Protein AF-A0AAV5G536-F1 (afdb_monomer)

Structure (mmCIF, N/CA/C/O backbone):
data_AF-A0AAV5G536-F1
#
_entry.id   AF-A0AAV5G536-F1
#
loop_
_atom_site.group_PDB
_atom_site.id
_atom_site.type_symbol
_atom_site.label_atom_id
_atom_site.label_alt_id
_atom_site.label_comp_id
_atom_site.label_asym_id
_atom_site.label_entity_id
_atom_site.label_seq_id
_atom_site.pdbx_PDB_ins_code
_atom_site.Cartn_x
_atom_site.Cartn_y
_atom_site.Cartn_z
_atom_site.occupancy
_atom_site.B_iso_or_equiv
_atom_site.auth_seq_id
_atom_site.auth_comp_id
_atom_site.auth_asym_id
_atom_site.auth_atom_id
_atom_site.pdbx_PDB_model_num
ATOM 1 N N . MET A 1 1 ? 54.311 -23.721 -85.817 1.00 39.84 1 MET A N 1
ATOM 2 C CA . MET A 1 1 ? 53.880 -24.951 -85.116 1.00 39.84 1 MET A CA 1
ATOM 3 C C . MET A 1 1 ? 52.569 -25.405 -85.756 1.00 39.84 1 MET A C 1
ATOM 5 O O . MET A 1 1 ? 51.660 -24.593 -85.850 1.00 39.84 1 MET A O 1
ATOM 9 N N . ARG A 1 2 ? 52.525 -26.612 -86.336 1.00 33.78 2 ARG A N 1
ATOM 10 C CA . ARG A 1 2 ? 51.347 -27.198 -87.015 1.00 33.78 2 ARG A CA 1
ATOM 11 C C . ARG A 1 2 ? 50.315 -27.714 -86.000 1.00 33.78 2 ARG A C 1
ATOM 13 O O . ARG A 1 2 ? 50.752 -28.219 -84.974 1.00 33.78 2 ARG A O 1
ATOM 20 N N . LEU A 1 3 ? 49.024 -27.663 -86.371 1.00 31.73 3 LEU A N 1
ATOM 21 C CA . LEU A 1 3 ? 47.907 -28.636 -86.181 1.00 31.73 3 LEU A CA 1
ATOM 22 C C . LEU A 1 3 ? 46.573 -27.851 -86.373 1.00 31.73 3 LEU A C 1
ATOM 24 O O . LEU A 1 3 ? 46.346 -26.896 -85.644 1.00 31.73 3 LEU A O 1
ATOM 28 N N . ILE A 1 4 ? 45.815 -27.963 -87.486 1.00 35.12 4 ILE A N 1
ATOM 29 C CA . ILE A 1 4 ? 44.817 -29.012 -87.868 1.00 35.12 4 ILE A CA 1
ATOM 30 C C . ILE A 1 4 ? 43.727 -29.115 -86.765 1.00 35.12 4 ILE A C 1
ATOM 32 O O . ILE A 1 4 ? 44.101 -29.317 -85.621 1.00 35.12 4 ILE A O 1
ATOM 36 N N . THR A 1 5 ? 42.398 -28.937 -86.907 1.00 32.91 5 THR A N 1
ATOM 37 C CA . THR A 1 5 ? 41.333 -29.242 -87.909 1.00 32.91 5 THR A CA 1
ATOM 38 C C . THR A 1 5 ? 40.032 -28.564 -87.391 1.00 32.91 5 THR A C 1
ATOM 40 O O . THR A 1 5 ? 39.855 -28.496 -86.183 1.00 32.91 5 THR A O 1
ATOM 43 N N . ALA A 1 6 ? 39.181 -27.895 -88.180 1.00 34.41 6 ALA A N 1
ATOM 44 C CA . ALA A 1 6 ? 38.099 -28.370 -89.069 1.00 34.41 6 ALA A CA 1
ATOM 45 C C . ALA A 1 6 ? 36.672 -28.454 -88.462 1.00 34.41 6 ALA A C 1
ATOM 47 O O . ALA A 1 6 ? 36.460 -28.947 -87.362 1.00 34.41 6 ALA A O 1
ATOM 48 N N . ALA A 1 7 ? 35.719 -28.070 -89.326 1.00 34.72 7 ALA A N 1
ATOM 49 C CA . ALA A 1 7 ? 34.301 -28.445 -89.411 1.00 34.72 7 ALA A CA 1
ATOM 50 C C . ALA A 1 7 ? 33.274 -27.772 -88.477 1.00 34.72 7 ALA A C 1
ATOM 52 O O . ALA A 1 7 ? 33.124 -28.088 -87.303 1.00 34.72 7 ALA A O 1
ATOM 53 N N . GLY A 1 8 ? 32.457 -26.901 -89.082 1.00 38.00 8 GLY A N 1
ATOM 54 C CA . GLY A 1 8 ? 31.220 -26.397 -88.494 1.00 38.00 8 GLY A CA 1
ATOM 55 C C . GLY A 1 8 ? 30.052 -27.380 -88.595 1.00 38.00 8 GLY A C 1
ATOM 56 O O . GLY A 1 8 ? 30.056 -28.293 -89.419 1.00 38.00 8 GLY A O 1
ATOM 57 N N . ARG A 1 9 ? 28.996 -27.130 -87.812 1.00 37.03 9 ARG A N 1
ATOM 58 C CA . ARG A 1 9 ? 27.639 -27.616 -88.101 1.00 37.03 9 ARG A CA 1
ATOM 59 C C . ARG A 1 9 ? 26.565 -26.732 -87.450 1.00 37.03 9 ARG A C 1
ATOM 61 O O . ARG A 1 9 ? 26.592 -26.432 -86.266 1.00 37.03 9 ARG A O 1
ATOM 68 N N . LYS A 1 10 ? 25.656 -26.316 -88.334 1.00 39.03 10 LYS A N 1
ATOM 69 C CA . LYS A 1 10 ? 24.322 -25.701 -88.232 1.00 39.03 10 LYS A CA 1
ATOM 70 C C . LYS A 1 10 ? 23.620 -25.675 -86.857 1.00 39.03 10 LYS A C 1
ATOM 72 O O . LYS A 1 10 ? 23.466 -26.695 -86.197 1.00 39.03 10 LYS A O 1
ATOM 77 N N . ARG A 1 11 ? 23.034 -24.505 -86.557 1.00 43.19 11 ARG A N 1
ATOM 78 C CA . ARG A 1 11 ? 21.935 -24.284 -85.593 1.00 43.19 11 ARG A CA 1
ATOM 79 C C . ARG A 1 11 ? 20.739 -25.217 -85.849 1.00 43.19 11 ARG A C 1
ATOM 81 O O . ARG A 1 11 ? 20.341 -25.347 -87.008 1.00 43.19 11 ARG A O 1
ATOM 88 N N . PRO A 1 12 ? 20.019 -25.624 -84.791 1.00 38.28 12 PRO A N 1
ATOM 89 C CA . PRO A 1 12 ? 18.572 -25.751 -84.829 1.00 38.28 12 PRO A CA 1
ATOM 90 C C . PRO A 1 12 ? 17.893 -24.640 -84.012 1.00 38.28 12 PRO A C 1
ATOM 92 O O . PRO A 1 12 ? 18.338 -24.233 -82.940 1.00 38.28 12 PRO A O 1
ATOM 95 N N . ARG A 1 13 ? 16.802 -24.120 -84.574 1.00 38.31 13 ARG A N 1
ATOM 96 C CA . ARG A 1 13 ? 15.880 -23.155 -83.970 1.00 38.31 13 ARG A CA 1
ATOM 97 C C . ARG A 1 13 ? 14.970 -23.860 -82.952 1.00 38.31 13 ARG A C 1
ATOM 99 O O . ARG A 1 13 ? 14.309 -24.822 -83.311 1.00 38.31 13 ARG A O 1
ATOM 106 N N . ARG A 1 14 ? 14.890 -23.260 -81.759 1.00 44.78 14 ARG A N 1
ATOM 107 C CA . ARG A 1 14 ? 13.712 -23.056 -80.887 1.00 44.78 14 ARG A CA 1
ATOM 108 C C . ARG A 1 14 ? 12.818 -24.278 -80.592 1.00 44.78 14 ARG A C 1
ATOM 110 O O . ARG A 1 14 ? 11.936 -24.607 -81.375 1.00 44.78 14 ARG A O 1
ATOM 117 N N . ALA A 1 15 ? 12.920 -24.792 -79.368 1.00 37.72 15 ALA A N 1
ATOM 118 C CA . ALA A 1 15 ? 11.791 -25.399 -78.670 1.00 37.72 15 ALA A CA 1
ATOM 119 C C . ALA A 1 15 ? 11.451 -24.534 -77.447 1.00 37.72 15 ALA A C 1
ATOM 121 O O . ALA A 1 15 ? 12.332 -24.046 -76.748 1.00 37.72 15 ALA A O 1
ATOM 122 N N . ARG A 1 16 ? 10.155 -24.272 -77.294 1.00 45.12 16 ARG A N 1
ATOM 123 C CA . ARG A 1 16 ? 9.487 -23.511 -76.233 1.00 45.12 16 ARG A CA 1
ATOM 124 C C . ARG A 1 16 ? 9.857 -24.106 -74.869 1.00 45.12 16 ARG A C 1
ATOM 126 O O . ARG A 1 16 ? 9.469 -25.237 -74.598 1.00 45.12 16 ARG A O 1
ATOM 133 N N . GLU A 1 17 ? 10.547 -23.354 -74.017 1.00 40.38 17 GLU A N 1
ATOM 134 C CA . GLU A 1 17 ? 10.556 -23.660 -72.585 1.00 40.38 17 GLU A CA 1
ATOM 135 C C . GLU A 1 17 ? 9.236 -23.173 -71.994 1.00 40.38 17 GLU A C 1
ATOM 137 O O . GLU A 1 17 ? 8.948 -21.984 -71.866 1.00 40.38 17 GLU A O 1
ATOM 142 N N . THR A 1 18 ? 8.384 -24.163 -71.776 1.00 42.06 18 THR A N 1
ATOM 143 C CA . THR A 1 18 ? 7.136 -24.134 -71.034 1.00 42.06 18 THR A CA 1
ATOM 144 C C . THR A 1 18 ? 7.380 -23.558 -69.641 1.00 42.06 18 THR A C 1
ATOM 146 O O . THR A 1 18 ? 8.345 -23.939 -68.984 1.00 42.06 18 THR A O 1
ATOM 149 N N . ASN A 1 19 ? 6.494 -22.658 -69.206 1.00 47.34 19 ASN A N 1
ATOM 150 C CA . ASN A 1 19 ? 6.435 -22.084 -67.862 1.00 47.34 19 ASN A CA 1
ATOM 151 C C . ASN A 1 19 ? 6.788 -23.118 -66.780 1.00 47.34 19 ASN A C 1
ATOM 153 O O . ASN A 1 19 ? 5.978 -23.994 -66.472 1.00 47.34 19 ASN A O 1
ATOM 157 N N . ALA A 1 20 ? 7.975 -22.998 -66.186 1.00 50.72 20 ALA A N 1
ATOM 158 C CA . ALA A 1 20 ? 8.246 -23.627 -64.905 1.00 50.72 20 ALA A CA 1
ATOM 159 C C . ALA A 1 20 ? 7.387 -22.912 -63.843 1.00 50.72 20 ALA A C 1
ATOM 161 O O . ALA A 1 20 ? 7.316 -21.677 -63.869 1.00 50.72 20 ALA A O 1
ATOM 162 N N . PRO A 1 21 ? 6.725 -23.627 -62.917 1.00 52.03 21 PRO A N 1
ATOM 163 C CA . PRO A 1 21 ? 6.094 -22.979 -61.781 1.00 52.03 21 PRO A CA 1
ATOM 164 C C . PRO A 1 21 ? 7.192 -22.266 -60.993 1.00 52.03 21 PRO A C 1
ATOM 166 O O . PRO A 1 21 ? 8.189 -22.886 -60.620 1.00 52.03 21 PRO A O 1
ATOM 169 N N . VAL A 1 22 ? 7.017 -20.966 -60.750 1.00 57.00 22 VAL A N 1
ATOM 170 C CA . VAL A 1 22 ? 7.786 -20.257 -59.724 1.00 57.00 22 VAL A CA 1
ATOM 171 C C . VAL A 1 22 ? 7.640 -21.086 -58.448 1.00 57.00 22 VAL A C 1
ATOM 173 O O . VAL A 1 22 ? 6.498 -21.354 -58.064 1.00 57.00 22 VAL A O 1
ATOM 176 N N . PRO A 1 23 ? 8.724 -21.545 -57.798 1.00 53.66 23 PRO A N 1
ATOM 177 C CA . PRO A 1 23 ? 8.571 -22.158 -56.496 1.00 53.66 23 PRO A CA 1
ATOM 178 C C . PRO A 1 23 ? 8.002 -21.064 -55.596 1.00 53.66 23 PRO A C 1
ATOM 180 O O . PRO A 1 23 ? 8.677 -20.075 -55.315 1.00 53.66 23 PRO A O 1
ATOM 183 N N . THR A 1 24 ? 6.735 -21.197 -55.201 1.00 59.59 24 THR A N 1
ATOM 184 C CA . THR A 1 24 ? 6.191 -20.478 -54.053 1.00 59.59 24 THR A CA 1
ATOM 185 C C . THR A 1 24 ? 7.099 -20.840 -52.894 1.00 59.59 24 THR A C 1
ATOM 187 O O . THR A 1 24 ? 7.011 -21.945 -52.356 1.00 59.59 24 THR A O 1
ATOM 190 N N . GLY A 1 25 ? 8.055 -19.954 -52.604 1.00 60.47 25 GLY A N 1
ATOM 191 C CA . GLY A 1 25 ? 8.938 -20.091 -51.461 1.00 60.47 25 GLY A CA 1
ATOM 192 C C . GLY A 1 25 ? 8.075 -20.352 -50.237 1.00 60.47 25 GLY A C 1
ATOM 193 O O . GLY A 1 25 ? 7.002 -19.763 -50.100 1.00 60.47 25 GLY A O 1
ATOM 194 N N . SER A 1 26 ? 8.501 -21.288 -49.394 1.00 59.00 26 SER A N 1
ATOM 195 C CA . SER A 1 26 ? 7.833 -21.563 -48.128 1.00 59.00 26 SER A CA 1
ATOM 196 C C . SER A 1 26 ? 7.678 -20.247 -47.368 1.00 59.00 26 SER A C 1
ATOM 198 O O . SER A 1 26 ? 8.682 -19.699 -46.913 1.00 59.00 26 SER A O 1
ATOM 200 N N . THR A 1 27 ? 6.452 -19.734 -47.255 1.00 63.53 27 THR A N 1
ATOM 201 C CA . THR A 1 27 ? 6.169 -18.547 -46.448 1.00 63.53 27 THR A CA 1
ATOM 202 C C . THR A 1 27 ? 6.512 -18.878 -45.007 1.00 63.53 27 THR A C 1
ATOM 204 O O . THR A 1 27 ? 5.902 -19.761 -44.399 1.00 63.53 27 THR A O 1
ATOM 207 N N . SER A 1 28 ? 7.532 -18.214 -44.488 1.00 69.25 28 SER A N 1
ATOM 208 C CA . SER A 1 28 ? 7.994 -18.361 -43.122 1.00 69.25 28 SER A CA 1
ATOM 209 C C . SER A 1 28 ? 7.403 -17.254 -42.260 1.00 69.25 28 SER A C 1
ATOM 211 O O . SER A 1 28 ? 7.030 -16.188 -42.738 1.00 69.25 28 SER A O 1
ATOM 213 N N . ILE A 1 29 ? 7.368 -17.462 -40.948 1.00 66.12 29 ILE A N 1
ATOM 214 C CA . ILE A 1 29 ? 6.965 -16.429 -39.982 1.00 66.12 29 ILE A CA 1
ATOM 215 C C . ILE A 1 29 ? 7.869 -15.180 -40.026 1.00 66.12 29 ILE A C 1
ATOM 217 O O . ILE A 1 29 ? 7.526 -14.145 -39.462 1.00 66.12 29 ILE A O 1
ATOM 221 N N . TYR A 1 30 ? 9.021 -15.271 -40.701 1.00 67.81 30 TYR A N 1
ATOM 222 C CA . TYR A 1 30 ? 9.909 -14.147 -40.999 1.00 67.81 30 TYR A CA 1
ATOM 223 C C . TYR A 1 30 ? 9.414 -13.251 -42.148 1.00 67.81 30 TYR A C 1
ATOM 225 O O . TYR A 1 30 ? 9.893 -12.127 -42.259 1.00 67.81 30 TYR A O 1
ATOM 233 N N . ASP A 1 31 ? 8.456 -13.714 -42.957 1.00 72.31 31 ASP A N 1
ATOM 234 C CA . ASP A 1 31 ? 7.841 -12.949 -44.054 1.00 72.31 31 ASP A CA 1
ATOM 235 C C . ASP A 1 31 ? 6.631 -12.122 -43.579 1.00 72.31 31 ASP A C 1
ATOM 237 O O . ASP A 1 31 ? 6.000 -11.402 -44.355 1.00 72.31 31 ASP A O 1
ATOM 241 N N . LEU A 1 32 ? 6.282 -12.239 -42.294 1.00 78.19 32 LEU A N 1
ATOM 242 C CA . LEU A 1 32 ? 5.145 -11.567 -41.687 1.00 78.19 32 LEU A CA 1
ATOM 243 C C . LEU A 1 32 ? 5.508 -10.126 -41.292 1.00 78.19 32 LEU A C 1
ATOM 245 O O . LEU A 1 32 ? 6.539 -9.886 -40.664 1.00 78.19 32 LEU A O 1
ATOM 249 N N . ALA A 1 33 ? 4.634 -9.168 -41.614 1.00 84.69 33 ALA A N 1
ATOM 250 C CA . ALA A 1 33 ? 4.797 -7.777 -41.199 1.00 84.69 33 ALA A CA 1
ATOM 251 C C . ALA A 1 33 ? 4.795 -7.635 -39.664 1.00 84.69 33 ALA A C 1
ATOM 253 O O . ALA A 1 33 ? 4.084 -8.359 -38.960 1.00 84.69 33 ALA A O 1
ATOM 254 N N . ASP A 1 34 ? 5.543 -6.654 -39.151 1.00 85.44 34 ASP A N 1
ATOM 255 C CA . ASP A 1 34 ? 5.681 -6.391 -37.711 1.00 85.44 34 ASP A CA 1
ATOM 256 C C . ASP A 1 34 ? 4.335 -6.220 -36.996 1.00 85.44 34 ASP A C 1
ATOM 258 O O . ASP A 1 34 ? 4.179 -6.675 -35.867 1.00 85.44 34 ASP A O 1
ATOM 262 N N . GLU A 1 35 ? 3.357 -5.605 -37.663 1.00 86.62 35 GLU A N 1
ATOM 263 C CA . GLU A 1 35 ? 2.003 -5.369 -37.147 1.00 86.62 35 GLU A CA 1
ATOM 264 C C . GLU A 1 35 ? 1.263 -6.682 -36.857 1.00 86.62 35 GLU A C 1
ATOM 266 O O . GLU A 1 35 ? 0.589 -6.821 -35.837 1.00 86.62 35 GLU A O 1
ATOM 271 N N . LEU A 1 36 ? 1.426 -7.680 -37.728 1.00 87.19 36 LEU A N 1
ATOM 272 C CA . LEU A 1 36 ? 0.802 -8.991 -37.574 1.00 87.19 36 LEU A CA 1
ATOM 273 C C . LEU A 1 36 ? 1.549 -9.840 -36.536 1.00 87.19 36 LEU A C 1
ATOM 275 O O . LEU A 1 36 ? 0.908 -10.517 -35.733 1.00 87.19 36 LEU A O 1
ATOM 279 N N . LEU A 1 37 ? 2.886 -9.760 -36.493 1.00 88.31 37 LEU A N 1
ATOM 280 C CA . LEU A 1 37 ? 3.687 -10.372 -35.423 1.00 88.31 37 LEU A CA 1
ATOM 281 C C . LEU A 1 37 ? 3.296 -9.817 -34.051 1.00 88.31 37 LEU A C 1
ATOM 283 O O . LEU A 1 37 ? 3.140 -10.568 -33.091 1.00 88.31 37 LEU A O 1
ATOM 287 N N . GLU A 1 38 ? 3.100 -8.505 -33.966 1.00 90.19 38 GLU A N 1
ATOM 288 C CA . GLU A 1 38 ? 2.613 -7.847 -32.766 1.00 90.19 38 GLU A CA 1
ATOM 289 C C . GLU A 1 38 ? 1.248 -8.391 -32.335 1.00 90.19 38 GLU A C 1
ATOM 291 O O . GLU A 1 38 ? 1.103 -8.768 -31.172 1.00 90.19 38 GLU A O 1
ATOM 296 N N . LEU A 1 39 ? 0.271 -8.487 -33.243 1.00 88.50 39 LEU A N 1
ATOM 297 C CA . LEU A 1 39 ? -1.032 -9.063 -32.907 1.00 88.50 39 LEU A CA 1
ATOM 298 C C . LEU A 1 39 ? -0.886 -10.491 -32.374 1.00 88.50 39 LEU A C 1
ATOM 300 O O . LEU A 1 39 ? -1.479 -10.807 -31.347 1.00 88.50 39 LEU A O 1
ATOM 304 N N . VAL A 1 40 ? -0.056 -11.333 -32.994 1.00 89.25 40 VAL A N 1
ATOM 305 C CA . VAL A 1 40 ? 0.210 -12.697 -32.506 1.00 89.25 40 VAL A CA 1
ATOM 306 C C . VAL A 1 40 ? 0.787 -12.676 -31.087 1.00 89.25 40 VAL A C 1
ATOM 308 O O . VAL A 1 40 ? 0.294 -13.385 -30.210 1.00 89.25 40 VAL A O 1
ATOM 311 N N . PHE A 1 41 ? 1.790 -11.838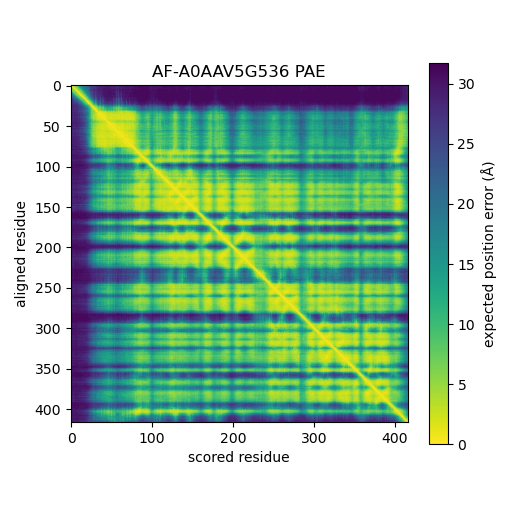 -30.821 1.00 89.31 41 PHE A N 1
ATOM 312 C CA . PHE A 1 41 ? 2.408 -11.756 -29.496 1.00 89.31 41 PHE A CA 1
ATOM 313 C C . PHE A 1 41 ? 1.493 -11.137 -28.434 1.00 89.31 41 PHE A C 1
ATOM 315 O O . PHE A 1 41 ? 1.609 -11.498 -27.265 1.00 89.31 41 PHE A O 1
ATOM 322 N N . LEU A 1 42 ? 0.552 -10.267 -28.812 1.00 88.12 42 LEU A N 1
ATOM 323 C CA . LEU A 1 42 ? -0.467 -9.747 -27.897 1.00 88.12 42 LEU A CA 1
ATOM 324 C C . LEU A 1 42 ? -1.444 -10.832 -27.434 1.00 88.12 42 LEU A C 1
ATOM 326 O O . LEU A 1 42 ? -2.021 -10.681 -26.365 1.00 88.12 42 LEU A O 1
ATOM 330 N N . HIS A 1 43 ? -1.602 -11.941 -28.159 1.00 85.62 43 HIS A N 1
ATOM 331 C CA . HIS A 1 43 ? -2.421 -13.067 -27.692 1.00 85.62 43 HIS A CA 1
ATOM 332 C C . HIS A 1 43 ? -1.691 -13.963 -26.676 1.00 85.62 43 HIS A C 1
ATOM 334 O O . HIS A 1 43 ? -2.320 -14.805 -26.036 1.00 85.62 43 HIS A O 1
ATOM 340 N N . LEU A 1 44 ? -0.376 -13.795 -26.483 1.00 83.69 44 LEU A N 1
ATOM 341 C CA . LEU A 1 44 ? 0.389 -14.558 -25.496 1.00 83.69 44 LEU A CA 1
ATOM 342 C C . LEU A 1 44 ? 0.165 -13.995 -24.087 1.00 83.69 44 LEU A C 1
ATOM 344 O O . LEU A 1 44 ? 0.998 -13.260 -23.574 1.00 83.69 44 LEU A O 1
ATOM 348 N N . SER A 1 45 ? -0.915 -14.395 -23.418 1.00 70.62 45 SER A N 1
ATOM 349 C CA . SER A 1 45 ? -1.224 -13.965 -22.041 1.00 70.62 45 SER A CA 1
ATOM 350 C C . SER A 1 45 ? -0.188 -14.377 -20.989 1.00 70.62 45 SER A C 1
ATOM 352 O O . SER A 1 45 ? -0.231 -13.911 -19.857 1.00 70.62 45 SER A O 1
ATOM 354 N N . SER A 1 46 ? 0.760 -15.253 -21.336 1.00 72.06 46 SER A N 1
ATOM 355 C CA . SER A 1 46 ? 1.847 -15.664 -20.451 1.00 72.06 46 SER A CA 1
ATOM 356 C C . SER A 1 46 ? 3.121 -14.845 -20.712 1.00 72.06 46 SER A C 1
ATOM 358 O O . SER A 1 46 ? 3.744 -15.009 -21.770 1.00 72.06 46 SER A O 1
ATOM 360 N N . PRO A 1 47 ? 3.614 -14.079 -19.719 1.00 70.94 47 PRO A N 1
ATOM 361 C CA . PRO A 1 47 ? 4.897 -13.380 -19.795 1.00 70.94 47 PRO A CA 1
ATOM 362 C C . PRO A 1 47 ? 6.058 -14.309 -20.138 1.00 70.94 47 PRO A C 1
ATOM 364 O O . PRO A 1 47 ? 6.957 -13.945 -20.888 1.00 70.94 47 PRO A O 1
ATOM 367 N N . VAL A 1 48 ? 6.035 -15.544 -19.629 1.00 71.75 48 VAL A N 1
ATOM 368 C CA . VAL A 1 48 ? 7.081 -16.543 -19.889 1.00 71.75 48 VAL A CA 1
ATOM 369 C C . VAL A 1 48 ? 7.104 -16.939 -21.365 1.00 71.75 48 VAL A C 1
ATOM 371 O O . VAL A 1 48 ? 8.180 -17.034 -21.956 1.00 71.75 48 VAL A O 1
ATOM 374 N N . CYS A 1 49 ? 5.935 -17.140 -21.979 1.00 78.44 49 CYS A N 1
ATOM 375 C CA . CYS A 1 49 ? 5.842 -17.431 -23.411 1.00 78.44 49 CYS A CA 1
ATOM 376 C C . CYS A 1 49 ? 6.350 -16.254 -24.244 1.00 78.44 49 CYS A C 1
ATOM 378 O O . CYS A 1 49 ? 7.080 -16.456 -25.212 1.00 78.44 49 CYS A O 1
ATOM 380 N N . LEU A 1 50 ? 6.045 -15.031 -23.815 1.00 79.44 50 LEU A N 1
ATOM 381 C CA . LEU A 1 50 ? 6.515 -13.821 -24.471 1.00 79.44 50 LEU A CA 1
ATOM 382 C C . LEU A 1 50 ? 8.042 -13.632 -24.342 1.00 79.44 50 LEU A C 1
ATOM 384 O O . LEU A 1 50 ? 8.692 -13.280 -25.325 1.00 79.44 50 LEU A O 1
ATOM 388 N N . VAL A 1 51 ? 8.651 -13.948 -23.185 1.00 76.94 51 VAL A N 1
ATOM 389 C CA . VAL A 1 51 ? 10.126 -13.990 -23.038 1.00 76.94 51 VAL A CA 1
ATOM 390 C C . VAL A 1 51 ? 10.726 -15.022 -23.989 1.00 76.94 51 VAL A C 1
ATOM 392 O O . VAL A 1 51 ? 11.701 -14.727 -24.679 1.00 76.94 51 VAL A O 1
ATOM 395 N N . ARG A 1 52 ? 10.153 -16.230 -24.047 1.00 81.44 52 ARG A N 1
ATOM 396 C CA . ARG A 1 52 ? 10.633 -17.294 -24.941 1.00 81.44 52 ARG A CA 1
ATOM 397 C C . ARG A 1 52 ? 10.546 -16.876 -26.409 1.00 81.44 52 ARG A C 1
ATOM 399 O O . ARG A 1 52 ? 11.497 -17.106 -27.149 1.00 81.44 52 ARG A O 1
ATOM 406 N N . ALA A 1 53 ? 9.468 -16.201 -26.811 1.00 85.69 53 ALA A N 1
ATOM 407 C CA . ALA A 1 53 ? 9.336 -15.629 -28.148 1.00 85.69 53 ALA A CA 1
ATOM 408 C C . ALA A 1 53 ? 10.415 -14.563 -28.416 1.00 85.69 53 ALA A C 1
ATOM 410 O O . ALA A 1 53 ? 11.101 -14.616 -29.435 1.00 85.69 53 ALA A O 1
ATOM 411 N N . ALA A 1 54 ? 10.653 -13.646 -27.475 1.00 85.06 54 ALA A N 1
ATOM 412 C CA . ALA A 1 54 ? 11.714 -12.645 -27.606 1.00 85.06 54 ALA A CA 1
ATOM 413 C C . ALA A 1 54 ? 13.124 -13.263 -27.673 1.00 85.06 54 ALA A C 1
ATOM 415 O O . ALA A 1 54 ? 14.019 -12.687 -28.286 1.00 85.06 54 ALA A O 1
ATOM 416 N N . ALA A 1 55 ? 13.335 -14.430 -27.060 1.00 81.44 55 ALA A N 1
ATOM 417 C CA . ALA A 1 55 ? 14.600 -15.158 -27.111 1.00 81.44 55 ALA A CA 1
ATOM 418 C C . ALA A 1 55 ? 14.793 -15.967 -28.408 1.00 81.44 55 ALA A C 1
ATOM 420 O O . ALA A 1 55 ? 15.921 -16.347 -28.714 1.00 81.44 55 ALA A O 1
ATOM 421 N N . ALA A 1 56 ? 13.728 -16.220 -29.176 1.00 87.06 56 ALA A N 1
ATOM 422 C CA . ALA A 1 56 ? 13.786 -17.073 -30.361 1.00 87.06 56 ALA A CA 1
ATOM 423 C C . ALA A 1 56 ? 14.560 -16.429 -31.522 1.00 87.06 56 ALA A C 1
ATOM 425 O O . ALA A 1 56 ? 15.345 -17.100 -32.190 1.00 87.06 56 ALA A O 1
ATOM 426 N N . CYS A 1 57 ? 14.352 -15.132 -31.785 1.00 83.19 57 CYS A N 1
ATOM 427 C CA . CYS A 1 57 ? 15.066 -14.426 -32.851 1.00 83.19 57 CYS A CA 1
ATOM 428 C C . CYS A 1 57 ? 15.081 -12.894 -32.677 1.00 83.19 57 CYS A C 1
ATOM 430 O O . CYS A 1 57 ? 14.271 -12.309 -31.954 1.00 83.19 57 CYS A O 1
ATOM 432 N N . ARG A 1 58 ? 16.005 -12.218 -33.382 1.00 84.25 58 ARG A N 1
ATOM 433 C CA . ARG A 1 58 ? 16.165 -10.749 -33.330 1.00 84.25 58 ARG A CA 1
ATOM 434 C C . ARG A 1 58 ? 14.919 -9.970 -33.795 1.00 84.25 58 ARG A C 1
ATOM 436 O O . ARG A 1 58 ? 14.576 -9.008 -33.107 1.00 84.25 58 ARG A O 1
ATOM 443 N N . PRO A 1 59 ? 14.226 -10.339 -34.896 1.00 85.81 59 PRO A N 1
ATOM 444 C CA . PRO A 1 59 ? 13.011 -9.636 -35.320 1.00 85.81 59 PRO A CA 1
ATOM 445 C C . PRO A 1 59 ? 11.901 -9.662 -34.267 1.00 85.81 59 PRO A C 1
ATOM 447 O O . PRO A 1 59 ? 11.348 -8.617 -33.938 1.00 85.81 59 PRO A O 1
ATOM 450 N N . TRP A 1 60 ? 11.634 -10.824 -33.666 1.00 88.62 60 TRP A N 1
ATOM 451 C CA . TRP A 1 60 ? 10.606 -10.953 -32.630 1.00 88.62 60 TRP A CA 1
ATOM 452 C C . TRP A 1 60 ? 10.981 -10.181 -31.376 1.00 88.62 60 TRP A C 1
ATOM 454 O O . TRP A 1 60 ? 10.159 -9.452 -30.828 1.00 88.62 60 TRP A O 1
ATOM 464 N N . ARG A 1 61 ? 12.253 -10.258 -30.966 1.00 86.00 61 ARG A N 1
ATOM 465 C CA . ARG A 1 61 ? 12.775 -9.447 -29.865 1.00 86.00 61 ARG A CA 1
ATOM 466 C C . ARG A 1 61 ? 12.541 -7.958 -30.093 1.00 86.00 61 ARG A C 1
ATOM 468 O O . ARG A 1 61 ? 12.155 -7.271 -29.155 1.00 86.00 61 ARG A O 1
ATOM 475 N N . ARG A 1 62 ? 12.770 -7.460 -31.312 1.00 87.31 62 ARG A N 1
ATOM 476 C CA . ARG A 1 62 ? 12.566 -6.047 -31.667 1.00 87.31 62 ARG A CA 1
ATOM 477 C C . ARG A 1 62 ? 11.097 -5.642 -31.539 1.00 87.31 62 ARG A C 1
ATOM 479 O O . ARG A 1 62 ? 10.830 -4.607 -30.938 1.00 87.31 62 ARG A O 1
ATOM 486 N N . VAL A 1 63 ? 10.174 -6.457 -32.051 1.00 88.19 63 VAL A N 1
ATOM 487 C CA . VAL A 1 63 ? 8.725 -6.210 -31.938 1.00 88.19 63 VAL A CA 1
ATOM 488 C C . VAL A 1 63 ? 8.290 -6.223 -30.469 1.00 88.19 63 VAL A C 1
ATOM 490 O O . VAL A 1 63 ? 7.684 -5.268 -29.995 1.00 88.19 63 VAL A O 1
ATOM 493 N N . ILE A 1 64 ? 8.685 -7.248 -29.710 1.00 86.75 64 ILE A N 1
ATOM 494 C CA . ILE A 1 64 ? 8.303 -7.417 -28.299 1.00 86.75 64 ILE A CA 1
ATOM 495 C C . ILE A 1 64 ? 8.924 -6.335 -27.402 1.00 86.75 64 ILE A C 1
ATOM 497 O O . ILE A 1 64 ? 8.309 -5.898 -26.433 1.00 86.75 64 ILE A O 1
ATOM 501 N N . ALA A 1 65 ? 10.142 -5.880 -27.703 1.00 82.44 65 ALA A N 1
ATOM 502 C CA . ALA A 1 65 ? 10.807 -4.818 -26.950 1.00 82.44 65 ALA A CA 1
ATOM 503 C C . ALA A 1 65 ? 10.312 -3.405 -27.315 1.00 82.44 65 ALA A C 1
ATOM 505 O O . ALA A 1 65 ? 10.732 -2.436 -26.676 1.00 82.44 65 ALA A O 1
ATOM 506 N N . ALA A 1 66 ? 9.444 -3.258 -28.323 1.00 83.19 66 ALA A N 1
ATOM 507 C CA . ALA A 1 66 ? 8.914 -1.962 -28.722 1.00 83.19 66 ALA A CA 1
ATOM 508 C C . ALA A 1 66 ? 8.005 -1.372 -27.630 1.00 83.19 66 ALA A C 1
ATOM 510 O O . ALA A 1 66 ? 7.122 -2.040 -27.092 1.00 83.19 66 ALA A O 1
ATOM 511 N N . HIS A 1 67 ? 8.173 -0.079 -27.334 1.00 77.69 67 HIS A N 1
ATOM 512 C CA . HIS A 1 67 ? 7.391 0.616 -26.301 1.00 77.69 67 HIS A CA 1
ATOM 513 C C . HIS A 1 67 ? 5.876 0.539 -26.558 1.00 77.69 67 HIS A C 1
ATOM 515 O O . HIS A 1 67 ? 5.103 0.344 -25.621 1.00 77.69 67 HIS A O 1
ATOM 521 N N . GLY A 1 68 ? 5.457 0.651 -27.825 1.00 82.19 68 GLY A N 1
ATOM 522 C CA . GLY A 1 68 ? 4.051 0.541 -28.224 1.00 82.19 68 GLY A CA 1
ATOM 523 C C . GLY A 1 68 ? 3.455 -0.833 -27.916 1.00 82.19 68 GLY A C 1
ATOM 524 O O . GLY A 1 68 ? 2.381 -0.902 -27.315 1.00 82.19 68 GLY A O 1
ATOM 525 N N . PHE A 1 69 ? 4.191 -1.901 -28.242 1.00 86.44 69 PHE A N 1
ATOM 526 C CA . PHE A 1 69 ? 3.808 -3.279 -27.938 1.00 86.44 69 PHE A CA 1
ATOM 527 C C . PHE A 1 69 ? 3.670 -3.499 -26.434 1.00 86.44 69 PHE A C 1
ATOM 529 O O . PHE A 1 69 ? 2.625 -3.936 -25.967 1.00 86.44 69 PHE A O 1
ATOM 536 N N . LEU A 1 70 ? 4.686 -3.126 -25.651 1.00 79.25 70 LEU A N 1
ATOM 537 C CA . LEU A 1 70 ? 4.684 -3.323 -24.198 1.00 79.25 70 LEU A CA 1
ATOM 538 C C . LEU A 1 70 ? 3.533 -2.581 -23.514 1.00 79.25 70 LEU A C 1
ATOM 540 O O . LEU A 1 70 ? 2.913 -3.120 -22.600 1.00 79.25 70 LEU A O 1
ATOM 544 N N . ARG A 1 71 ? 3.221 -1.361 -23.967 1.00 78.56 71 ARG A N 1
ATOM 545 C CA . ARG A 1 71 ? 2.079 -0.592 -23.459 1.00 78.56 71 ARG A CA 1
ATOM 546 C C . ARG A 1 71 ? 0.754 -1.296 -23.756 1.00 78.56 71 ARG A C 1
ATOM 548 O O . ARG A 1 71 ? -0.067 -1.421 -22.855 1.00 78.56 71 ARG A O 1
ATOM 555 N N . ARG A 1 72 ? 0.555 -1.773 -24.991 1.00 82.69 72 ARG A N 1
ATOM 556 C CA . ARG A 1 72 ? -0.648 -2.535 -25.374 1.00 82.69 72 ARG A CA 1
ATOM 557 C C . ARG A 1 72 ? -0.755 -3.844 -24.605 1.00 82.69 72 ARG A C 1
ATOM 559 O O . ARG A 1 72 ? -1.817 -4.140 -24.077 1.00 82.69 72 ARG A O 1
ATOM 566 N N . PHE A 1 73 ? 0.350 -4.572 -24.482 1.00 79.75 73 PHE A N 1
ATOM 567 C CA . PHE A 1 73 ? 0.412 -5.824 -23.742 1.00 79.75 73 PHE A CA 1
ATOM 568 C C . PHE A 1 73 ? -0.022 -5.636 -22.286 1.00 79.75 73 PHE A C 1
ATOM 570 O O . PHE A 1 73 ? -0.881 -6.369 -21.829 1.00 79.75 73 PHE A O 1
ATOM 577 N N . ARG A 1 74 ? 0.489 -4.615 -21.582 1.00 74.62 74 ARG A N 1
ATOM 578 C CA . ARG A 1 74 ? 0.081 -4.302 -20.195 1.00 74.62 74 ARG A CA 1
ATOM 579 C C . ARG A 1 74 ? -1.359 -3.801 -20.071 1.00 74.62 74 ARG A C 1
ATOM 581 O O . ARG A 1 74 ? -1.967 -3.938 -19.021 1.00 74.62 74 ARG A O 1
ATOM 588 N N . SER A 1 75 ? -1.880 -3.148 -21.109 1.00 77.38 75 SER A N 1
ATOM 589 C CA . SER A 1 75 ? -3.280 -2.715 -21.123 1.00 77.38 75 SER A CA 1
ATOM 590 C C . SER A 1 75 ? -4.235 -3.887 -21.335 1.00 77.38 75 SER A C 1
ATOM 592 O O . SER A 1 75 ? -5.374 -3.814 -20.888 1.00 77.38 75 SER A O 1
ATOM 594 N N . LEU A 1 76 ? -3.795 -4.917 -22.063 1.00 81.31 76 LEU A N 1
ATOM 595 C CA . LEU A 1 76 ? -4.596 -6.091 -22.398 1.00 81.31 76 LEU A CA 1
ATOM 596 C C . LEU A 1 76 ? -4.476 -7.189 -21.335 1.00 81.31 76 LEU A C 1
ATOM 598 O O . LEU A 1 76 ? -5.466 -7.827 -20.991 1.00 81.31 76 LEU A O 1
ATOM 602 N N . HIS A 1 77 ? -3.269 -7.388 -20.809 1.00 73.50 77 HIS A N 1
ATOM 603 C CA . HIS A 1 77 ? -2.953 -8.360 -19.771 1.00 73.50 77 HIS A CA 1
ATOM 604 C C . HIS A 1 77 ? -2.684 -7.602 -18.480 1.00 73.50 77 HIS A C 1
ATOM 606 O O . HIS A 1 77 ? -1.751 -6.800 -18.415 1.00 73.50 77 HIS A O 1
ATOM 612 N N . GLY A 1 78 ? -3.520 -7.840 -17.467 1.00 65.06 78 GLY A N 1
ATOM 613 C CA . GLY A 1 78 ? -3.336 -7.269 -16.136 1.00 65.06 78 GLY A CA 1
ATOM 614 C C . GLY A 1 78 ? -1.954 -7.589 -15.544 1.00 65.06 78 GLY A C 1
ATOM 615 O O . GLY A 1 78 ? -1.218 -8.433 -16.066 1.00 65.06 78 GLY A O 1
ATOM 616 N N . PRO A 1 79 ? -1.563 -6.913 -14.454 1.00 66.31 79 PRO A N 1
ATOM 617 C CA . PRO A 1 79 ? -0.273 -7.153 -13.827 1.00 66.31 79 PRO A CA 1
ATOM 618 C C . PRO A 1 79 ? -0.124 -8.622 -13.411 1.00 66.31 79 PRO A C 1
ATOM 620 O O . PRO A 1 79 ? -0.971 -9.191 -12.728 1.00 66.31 79 PRO A O 1
ATOM 623 N N . HIS A 1 80 ? 0.984 -9.241 -13.817 1.00 69.00 80 HIS A N 1
ATOM 624 C CA . HIS A 1 80 ? 1.280 -10.620 -13.449 1.00 69.00 80 HIS A CA 1
ATOM 625 C C . HIS A 1 80 ? 1.952 -10.667 -12.078 1.00 69.00 80 HIS A C 1
ATOM 627 O O . HIS A 1 80 ? 3.136 -10.338 -11.936 1.00 69.00 80 HIS A O 1
ATOM 633 N N . VAL A 1 81 ? 1.188 -11.100 -11.077 1.00 73.31 81 VAL A N 1
ATOM 634 C CA . VAL A 1 81 ? 1.670 -11.334 -9.716 1.00 73.31 81 VAL A CA 1
ATOM 635 C C . VAL A 1 81 ? 2.494 -12.624 -9.700 1.00 73.31 81 VAL A C 1
ATOM 637 O O . VAL A 1 81 ? 2.002 -13.707 -9.996 1.00 73.31 81 VAL A O 1
ATOM 640 N N . LEU A 1 82 ? 3.787 -12.525 -9.381 1.00 74.12 82 LEU A N 1
ATOM 641 C CA . LEU A 1 82 ? 4.651 -13.710 -9.245 1.00 74.12 82 LEU A CA 1
ATOM 642 C C . LEU A 1 82 ? 4.524 -14.369 -7.875 1.00 74.12 82 LEU A C 1
ATOM 644 O O . LEU A 1 82 ? 4.964 -15.502 -7.667 1.00 74.12 82 LEU A O 1
ATOM 648 N N . GLY A 1 83 ? 4.002 -13.626 -6.912 1.00 76.38 83 GLY A N 1
ATOM 649 C CA . GLY A 1 83 ? 3.932 -14.015 -5.523 1.00 76.38 83 GLY A CA 1
ATOM 650 C C . GLY A 1 83 ? 3.828 -12.799 -4.627 1.00 76.38 83 GLY A C 1
ATOM 651 O O . GLY A 1 83 ? 3.501 -11.707 -5.077 1.00 76.38 83 GLY A O 1
ATOM 652 N N . HIS A 1 84 ? 4.113 -12.998 -3.350 1.00 77.38 84 HIS A N 1
ATOM 653 C CA . HIS A 1 84 ? 3.847 -12.020 -2.311 1.00 77.38 84 HIS A CA 1
ATOM 654 C C . HIS A 1 84 ? 5.032 -11.899 -1.359 1.00 77.38 84 HIS A C 1
ATOM 656 O O . HIS A 1 84 ? 5.660 -12.897 -0.996 1.00 77.38 84 HIS A O 1
ATOM 662 N N . PHE A 1 85 ? 5.321 -10.680 -0.917 1.00 78.12 85 PHE A N 1
ATOM 663 C CA . PHE A 1 85 ? 6.275 -10.423 0.149 1.00 78.12 85 PHE A CA 1
ATOM 664 C C . PHE A 1 85 ? 5.582 -10.295 1.493 1.00 78.12 85 PHE A C 1
ATOM 666 O O . PHE A 1 85 ? 4.638 -9.531 1.662 1.00 78.12 85 PHE A O 1
ATOM 673 N N . ASN A 1 86 ? 6.125 -10.989 2.481 1.00 73.75 86 ASN A N 1
ATOM 674 C CA . ASN A 1 86 ? 5.697 -10.868 3.858 1.00 73.75 86 ASN A CA 1
ATOM 675 C C . ASN A 1 86 ? 6.218 -9.568 4.493 1.00 73.75 86 ASN A C 1
ATOM 677 O O . ASN A 1 86 ? 7.415 -9.456 4.759 1.00 73.75 86 ASN A O 1
ATOM 681 N N . ALA A 1 87 ? 5.338 -8.617 4.797 1.00 66.06 87 ALA A N 1
ATOM 682 C CA . ALA A 1 87 ? 5.685 -7.435 5.569 1.00 66.06 87 ALA A CA 1
ATOM 683 C C . ALA A 1 87 ? 5.722 -7.765 7.074 1.00 66.06 87 ALA A C 1
ATOM 685 O O . ALA A 1 87 ? 4.711 -7.932 7.762 1.00 66.06 87 ALA A O 1
ATOM 686 N N . GLY A 1 88 ? 6.941 -7.866 7.604 1.00 61.53 88 GLY A N 1
ATOM 687 C CA . GLY A 1 88 ? 7.235 -8.095 9.016 1.00 61.53 88 GLY A CA 1
ATOM 688 C C . GLY A 1 88 ? 8.740 -8.066 9.285 1.00 61.53 88 GLY A C 1
ATOM 689 O O . GLY A 1 88 ? 9.529 -7.825 8.377 1.00 61.53 88 GLY A O 1
ATOM 690 N N . ALA A 1 89 ? 9.155 -8.369 10.522 1.00 58.41 89 ALA A N 1
ATOM 691 C CA . ALA A 1 89 ? 10.571 -8.334 10.932 1.00 58.41 89 ALA A CA 1
ATOM 692 C C . ALA A 1 89 ? 11.501 -9.252 10.108 1.00 58.41 89 ALA A C 1
ATOM 694 O O . ALA A 1 89 ? 12.712 -9.072 10.107 1.00 58.41 89 ALA A O 1
ATOM 695 N N . LYS A 1 90 ? 10.935 -10.249 9.418 1.00 68.75 90 LYS A N 1
ATOM 696 C CA . LYS A 1 90 ? 11.629 -11.043 8.400 1.00 68.75 90 LYS A CA 1
ATOM 697 C C . LYS A 1 90 ? 10.791 -10.999 7.134 1.00 68.75 90 LYS A C 1
ATOM 699 O O . LYS A 1 90 ? 9.698 -11.570 7.121 1.00 68.75 90 LYS A O 1
ATOM 704 N N . THR A 1 91 ? 11.298 -10.294 6.129 1.00 74.75 91 THR A N 1
ATOM 705 C CA . THR A 1 91 ? 10.681 -10.211 4.805 1.00 74.75 91 THR A CA 1
ATOM 706 C C . THR A 1 91 ? 11.041 -11.462 4.015 1.00 74.75 91 THR A C 1
ATOM 708 O O . THR A 1 91 ? 12.215 -11.800 3.903 1.00 74.75 91 THR A O 1
ATOM 711 N N . GLN A 1 92 ? 10.032 -12.167 3.508 1.00 77.31 92 GLN A N 1
ATOM 712 C CA . GLN A 1 92 ? 10.202 -13.392 2.729 1.00 77.31 92 GLN A CA 1
ATOM 713 C C . GLN A 1 92 ? 9.263 -13.362 1.530 1.00 77.31 92 GLN A C 1
ATOM 715 O O . GLN A 1 92 ? 8.102 -12.979 1.677 1.00 77.31 92 GLN A O 1
ATOM 720 N N . PHE A 1 93 ? 9.767 -13.789 0.375 1.00 79.81 93 PHE A N 1
ATOM 721 C CA . PHE A 1 93 ? 8.966 -13.973 -0.825 1.00 79.81 93 PHE A CA 1
ATOM 722 C C . PHE A 1 93 ? 8.282 -15.345 -0.833 1.00 79.81 93 PHE A C 1
ATOM 724 O O . PHE A 1 93 ? 8.919 -16.378 -0.607 1.00 79.81 93 PHE A O 1
ATOM 731 N N . VAL A 1 94 ? 6.990 -15.351 -1.139 1.00 75.56 94 VAL A N 1
ATOM 732 C CA . VAL A 1 94 ? 6.156 -16.539 -1.303 1.00 75.56 94 VAL A CA 1
ATOM 733 C C . VAL A 1 94 ? 5.635 -16.549 -2.734 1.00 75.56 94 VAL A C 1
ATOM 735 O O . VAL A 1 94 ? 4.873 -15.672 -3.118 1.00 75.56 94 VAL A O 1
ATOM 738 N N . SER A 1 95 ? 6.048 -17.539 -3.524 1.00 72.50 95 SER A N 1
ATOM 739 C CA . SER A 1 95 ? 5.594 -17.698 -4.916 1.00 72.50 95 SER A CA 1
ATOM 740 C C . SER A 1 95 ? 4.079 -17.883 -4.985 1.00 72.50 95 SER A C 1
ATOM 742 O O . SER A 1 95 ? 3.534 -18.660 -4.200 1.00 72.50 95 SER A O 1
ATOM 744 N N . ALA A 1 96 ? 3.437 -17.248 -5.966 1.00 68.31 96 ALA A N 1
ATOM 745 C CA . ALA A 1 96 ? 2.091 -17.611 -6.391 1.00 68.31 96 ALA A CA 1
ATOM 746 C C . ALA A 1 96 ? 2.095 -19.061 -6.907 1.00 68.31 96 ALA A C 1
ATOM 748 O O . ALA A 1 96 ? 3.141 -19.577 -7.333 1.00 68.31 96 ALA A O 1
ATOM 749 N N . SER A 1 97 ? 0.944 -19.729 -6.828 1.00 59.72 97 SER A N 1
ATOM 750 C CA . SER A 1 97 ? 0.762 -21.134 -7.203 1.00 59.72 97 SER A CA 1
ATOM 751 C C . SER A 1 97 ? 0.848 -21.317 -8.722 1.00 59.72 97 SER A C 1
ATOM 753 O O . SER A 1 97 ? -0.152 -21.513 -9.397 1.00 59.72 97 SER A O 1
ATOM 755 N N . SER A 1 98 ? 2.054 -21.256 -9.283 1.00 49.59 98 SER A N 1
ATOM 756 C CA . SER A 1 98 ? 2.343 -21.737 -10.639 1.00 49.59 98 SER A CA 1
ATOM 757 C C . SER A 1 98 ? 2.766 -23.214 -10.596 1.00 49.59 98 SER A C 1
ATOM 759 O O . SER A 1 98 ? 3.296 -23.653 -9.569 1.00 49.59 98 SER A O 1
ATOM 761 N N . PRO A 1 99 ? 2.530 -24.000 -11.669 1.00 38.56 99 PRO A N 1
ATOM 762 C CA . PRO A 1 99 ? 2.762 -25.444 -11.673 1.00 38.56 99 PRO A CA 1
ATOM 763 C C . PRO A 1 99 ? 4.200 -25.813 -11.260 1.00 38.56 99 PRO A C 1
ATOM 765 O O . PRO A 1 99 ? 5.122 -25.010 -11.445 1.00 38.56 99 PRO A O 1
ATOM 768 N N . PRO A 1 100 ? 4.414 -27.017 -10.696 1.00 34.22 100 PRO A N 1
ATOM 769 C CA . PRO A 1 100 ? 5.696 -27.393 -10.113 1.00 34.22 100 PRO A CA 1
ATOM 770 C C . PRO A 1 100 ? 6.795 -27.395 -11.182 1.00 34.22 100 PRO A C 1
ATOM 772 O O . PRO A 1 100 ? 6.680 -28.079 -12.196 1.00 34.22 100 PRO A O 1
ATOM 775 N N . GLY A 1 101 ? 7.873 -26.641 -10.952 1.00 45.91 101 GLY A N 1
ATOM 776 C CA . GLY A 1 101 ? 9.024 -26.607 -11.851 1.00 45.91 101 GLY A CA 1
ATOM 777 C C . GLY A 1 101 ? 10.187 -25.744 -11.353 1.00 45.91 101 GLY A C 1
ATOM 778 O O . GLY A 1 101 ? 10.041 -24.885 -10.481 1.00 45.91 101 GLY A O 1
ATOM 779 N N . GLU A 1 102 ? 11.347 -25.960 -11.972 1.00 45.19 102 GLU A N 1
ATOM 780 C CA . GLU A 1 102 ? 12.660 -25.329 -11.734 1.00 45.19 102 GLU A CA 1
ATOM 781 C C . GLU A 1 102 ? 12.641 -23.782 -11.785 1.00 45.19 102 GLU A C 1
ATOM 783 O O . GLU A 1 102 ? 13.481 -23.105 -11.184 1.00 45.19 102 GLU A O 1
ATOM 788 N N . VAL A 1 103 ? 11.625 -23.209 -12.442 1.00 51.19 103 VAL A N 1
ATOM 789 C CA . VAL A 1 103 ? 11.375 -21.761 -12.553 1.00 51.19 103 VAL A CA 1
ATOM 790 C C . VAL A 1 103 ? 11.076 -21.128 -11.186 1.00 51.19 103 VAL A C 1
ATOM 792 O O . VAL A 1 103 ? 11.540 -20.021 -10.916 1.00 51.19 103 VAL A O 1
ATOM 795 N N . SER A 1 104 ? 10.376 -21.829 -10.284 1.00 58.78 104 SER A N 1
ATOM 796 C CA . SER A 1 104 ? 10.011 -21.273 -8.969 1.00 58.78 104 SER A CA 1
ATOM 797 C C . SER A 1 104 ? 11.237 -21.042 -8.073 1.00 58.78 104 SER A C 1
ATOM 799 O O . SER A 1 104 ? 11.315 -20.030 -7.374 1.00 58.78 104 SER A O 1
ATOM 801 N N . LEU A 1 105 ? 12.239 -21.928 -8.127 1.00 60.53 105 LEU A N 1
ATOM 802 C CA . LEU A 1 105 ? 13.470 -21.792 -7.337 1.00 60.53 105 LEU A CA 1
ATOM 803 C C . LEU A 1 105 ? 14.339 -20.624 -7.822 1.00 60.53 105 LEU A C 1
ATOM 805 O O . LEU A 1 105 ? 14.811 -19.830 -7.007 1.00 60.53 105 LEU A O 1
ATOM 809 N N . HIS A 1 106 ? 14.494 -20.473 -9.140 1.00 66.56 106 HIS A N 1
ATOM 810 C CA . HIS A 1 106 ? 15.244 -19.362 -9.729 1.00 66.56 106 HIS A CA 1
ATOM 811 C C . HIS A 1 106 ? 14.599 -18.005 -9.416 1.00 66.56 106 HIS A C 1
ATOM 813 O O . HIS A 1 106 ? 15.299 -17.064 -9.037 1.00 66.56 106 HIS A O 1
ATOM 819 N N . VAL A 1 107 ? 13.267 -17.910 -9.504 1.00 70.31 107 VAL A N 1
ATOM 820 C CA . VAL A 1 107 ? 12.519 -16.693 -9.148 1.00 70.31 107 VAL A CA 1
ATOM 821 C C . VAL A 1 107 ? 12.667 -16.376 -7.659 1.00 70.31 107 VAL A C 1
ATOM 823 O O . VAL A 1 107 ? 12.984 -15.242 -7.312 1.00 70.31 107 VAL A O 1
ATOM 826 N N . ARG A 1 108 ? 12.540 -17.370 -6.769 1.00 70.31 108 ARG A N 1
ATOM 827 C CA . ARG A 1 108 ? 12.755 -17.176 -5.323 1.00 70.31 108 ARG A CA 1
ATOM 828 C C . ARG A 1 108 ? 14.170 -16.697 -4.991 1.00 70.31 108 ARG A C 1
ATOM 830 O O . ARG A 1 108 ? 14.318 -15.816 -4.155 1.00 70.31 108 ARG A O 1
ATOM 837 N N . SER A 1 109 ? 15.198 -17.238 -5.647 1.00 74.50 109 SER A N 1
ATOM 838 C CA . SER A 1 109 ? 16.596 -16.817 -5.448 1.00 74.50 109 SER A CA 1
ATOM 839 C C . SER A 1 109 ? 16.857 -15.381 -5.922 1.00 74.50 109 SER A C 1
ATOM 841 O O . SER A 1 109 ? 17.617 -14.634 -5.296 1.00 74.50 109 SER A O 1
ATOM 843 N N . ARG A 1 110 ? 16.219 -14.969 -7.025 1.00 76.44 110 ARG A N 1
ATOM 844 C CA . ARG A 1 110 ? 16.267 -13.581 -7.505 1.00 76.44 110 ARG A CA 1
ATOM 845 C C . ARG A 1 110 ? 15.539 -12.645 -6.550 1.00 76.44 110 ARG A C 1
ATOM 847 O O . ARG A 1 110 ? 16.079 -11.603 -6.230 1.00 76.44 110 ARG A O 1
ATOM 854 N N . LEU A 1 111 ? 14.377 -13.051 -6.046 1.00 80.12 111 LEU A N 1
ATOM 855 C CA . LEU A 1 111 ? 13.544 -12.253 -5.145 1.00 80.12 111 LEU A CA 1
ATOM 856 C C . LEU A 1 111 ? 13.948 -12.346 -3.665 1.00 80.12 111 LEU A C 1
ATOM 858 O O . LEU A 1 111 ? 13.248 -11.827 -2.795 1.00 80.12 111 LEU A O 1
ATOM 862 N N . SER A 1 112 ? 15.080 -12.991 -3.373 1.00 78.75 112 SER A N 1
ATOM 863 C CA . SER A 1 112 ? 15.641 -13.025 -2.028 1.00 78.75 112 SER A CA 1
ATOM 864 C C . SER A 1 112 ? 16.190 -11.657 -1.624 1.00 78.75 112 SER A C 1
ATOM 866 O O . SER A 1 112 ? 16.770 -10.928 -2.428 1.00 78.75 112 SER A O 1
ATOM 868 N N . HIS A 1 113 ? 16.052 -11.339 -0.342 1.00 75.38 113 HIS A N 1
ATOM 869 C CA . HIS A 1 113 ? 16.492 -10.079 0.248 1.00 75.38 113 HIS A CA 1
ATOM 870 C C . HIS A 1 113 ? 17.935 -10.140 0.790 1.00 75.38 113 HIS A C 1
ATOM 872 O O . HIS A 1 113 ? 18.395 -9.211 1.447 1.00 75.38 113 HIS A O 1
ATOM 878 N N . ASP A 1 114 ? 18.674 -11.218 0.502 1.00 80.81 114 ASP A N 1
ATOM 879 C CA . ASP A 1 114 ? 20.016 -11.467 1.057 1.00 80.81 114 ASP A CA 1
ATOM 880 C C . ASP A 1 114 ? 21.033 -10.367 0.711 1.00 80.81 114 ASP A C 1
ATOM 882 O O . ASP A 1 114 ? 21.960 -10.107 1.471 1.00 80.81 114 ASP A O 1
ATOM 886 N N . PHE A 1 115 ? 20.847 -9.666 -0.412 1.00 81.94 115 PHE A N 1
ATOM 887 C CA . PHE A 1 115 ? 21.707 -8.542 -0.802 1.00 81.94 115 PHE A CA 1
ATOM 888 C C . PHE A 1 115 ? 21.577 -7.319 0.124 1.00 81.94 115 PHE A C 1
ATOM 890 O O . PHE A 1 115 ? 22.426 -6.432 0.083 1.00 81.94 115 PHE A O 1
ATOM 897 N N . LEU A 1 116 ? 20.554 -7.283 0.983 1.00 84.50 116 LEU A N 1
ATOM 898 C CA . LEU A 1 116 ? 20.375 -6.280 2.033 1.00 84.50 116 LEU A CA 1
ATOM 899 C C . LEU A 1 116 ? 20.672 -6.841 3.430 1.00 84.50 116 LEU A C 1
ATOM 901 O O . LEU A 1 116 ? 20.302 -6.221 4.422 1.00 84.50 116 LEU A O 1
ATOM 905 N N . ALA A 1 117 ? 21.392 -7.966 3.536 1.00 80.31 117 ALA A N 1
ATOM 906 C CA . ALA A 1 117 ? 21.767 -8.577 4.817 1.00 80.31 117 ALA A CA 1
ATOM 907 C C . ALA A 1 117 ? 22.555 -7.645 5.759 1.00 80.31 117 ALA A C 1
ATOM 909 O O . ALA A 1 117 ? 22.544 -7.848 6.969 1.00 80.31 117 ALA A O 1
ATOM 910 N N . ASN A 1 118 ? 23.204 -6.605 5.224 1.00 81.06 118 ASN A N 1
ATOM 911 C CA . ASN A 1 118 ? 23.912 -5.597 6.020 1.00 81.06 118 ASN A CA 1
ATOM 912 C C . ASN A 1 118 ? 22.972 -4.626 6.756 1.00 81.06 118 ASN A C 1
ATOM 914 O O . ASN A 1 118 ? 23.419 -3.883 7.628 1.00 81.06 118 ASN A O 1
ATOM 918 N N . PHE A 1 119 ? 21.685 -4.606 6.404 1.00 80.75 119 PHE A N 1
ATOM 919 C CA . PHE A 1 119 ? 20.683 -3.777 7.054 1.00 80.75 119 PHE A CA 1
ATOM 920 C C . PHE A 1 119 ? 19.948 -4.581 8.126 1.00 80.75 119 PHE A C 1
ATOM 922 O O . PHE A 1 119 ? 19.305 -5.596 7.854 1.00 80.75 119 PHE A O 1
ATOM 929 N N . TYR A 1 120 ? 19.978 -4.077 9.355 1.00 78.19 120 TYR A N 1
ATOM 930 C CA . TYR A 1 120 ? 19.197 -4.614 10.464 1.00 78.19 120 TYR A CA 1
ATOM 931 C C . TYR A 1 120 ? 17.960 -3.742 10.684 1.00 78.19 120 TYR A C 1
ATOM 933 O O . TYR A 1 120 ? 17.990 -2.539 10.453 1.00 78.19 120 TYR A O 1
ATOM 941 N N . GLY A 1 121 ? 16.848 -4.337 11.120 1.00 77.12 121 GLY A N 1
ATOM 942 C CA . GLY A 1 121 ? 15.634 -3.565 11.410 1.00 77.12 121 GLY A CA 1
ATOM 943 C C . GLY A 1 121 ? 14.960 -2.963 10.171 1.00 77.12 121 GLY A C 1
ATOM 944 O O . GLY A 1 121 ? 14.416 -1.862 10.251 1.00 77.12 121 GLY A O 1
ATOM 945 N N . LEU A 1 122 ? 14.999 -3.668 9.034 1.00 82.50 122 LEU A N 1
ATOM 946 C CA . LEU A 1 122 ? 14.208 -3.321 7.853 1.00 82.50 122 LEU A CA 1
ATOM 947 C C . LEU A 1 122 ? 12.741 -3.706 8.040 1.00 82.50 122 LEU A C 1
ATOM 949 O O . LEU A 1 122 ? 12.415 -4.845 8.383 1.00 82.50 122 LEU A O 1
ATOM 953 N N . TYR A 1 123 ? 11.858 -2.762 7.735 1.00 80.31 123 TYR A N 1
ATOM 954 C CA . TYR A 1 123 ? 10.418 -2.967 7.725 1.00 80.31 123 TYR A CA 1
ATOM 955 C C . TYR A 1 123 ? 9.878 -2.676 6.342 1.00 80.31 123 TYR A C 1
ATOM 957 O O . TYR A 1 123 ? 9.888 -1.526 5.917 1.00 80.31 123 TYR A O 1
ATOM 965 N N . LEU A 1 124 ? 9.405 -3.713 5.654 1.00 82.69 124 LEU A N 1
ATOM 966 C CA . LEU A 1 124 ? 8.732 -3.550 4.373 1.00 82.69 124 LEU A CA 1
ATOM 967 C C . LEU A 1 124 ? 7.438 -2.755 4.592 1.00 82.69 124 LEU A C 1
ATOM 969 O O . LEU A 1 124 ? 6.604 -3.153 5.411 1.00 82.69 124 LEU A O 1
ATOM 973 N N . THR A 1 125 ? 7.302 -1.630 3.896 1.00 82.75 125 THR A N 1
ATOM 974 C CA . THR A 1 125 ? 6.136 -0.740 3.988 1.00 82.75 125 THR A CA 1
ATOM 975 C C . THR A 1 125 ? 5.327 -0.695 2.706 1.00 82.75 125 THR A C 1
ATOM 977 O O . THR A 1 125 ? 4.121 -0.488 2.785 1.00 82.75 125 THR A O 1
ATOM 980 N N . ASP A 1 126 ? 5.962 -0.910 1.553 1.00 84.31 126 ASP A N 1
ATOM 981 C CA . ASP A 1 126 ? 5.274 -0.912 0.266 1.00 84.31 126 ASP A CA 1
ATOM 982 C C . ASP A 1 126 ? 5.991 -1.795 -0.768 1.00 84.31 126 ASP A C 1
ATOM 984 O O . ASP A 1 126 ? 7.202 -2.026 -0.686 1.00 84.31 126 ASP A O 1
ATOM 988 N N . CYS A 1 127 ? 5.229 -2.287 -1.742 1.00 83.81 127 CYS A N 1
ATOM 989 C CA . CYS A 1 127 ? 5.702 -3.074 -2.878 1.00 83.81 127 CYS A CA 1
ATOM 990 C C . CYS A 1 127 ? 4.909 -2.643 -4.105 1.00 83.81 127 CYS A C 1
ATOM 992 O O . CYS A 1 127 ? 3.693 -2.826 -4.155 1.00 83.81 127 CYS A O 1
ATOM 994 N N . ARG A 1 128 ? 5.587 -2.059 -5.092 1.00 81.19 128 ARG A N 1
ATOM 995 C CA . ARG A 1 128 ? 4.920 -1.550 -6.289 1.00 81.19 128 ARG A CA 1
ATOM 996 C C . ARG A 1 128 ? 5.865 -1.535 -7.474 1.00 81.19 128 ARG A C 1
ATOM 998 O O . ARG A 1 128 ? 7.039 -1.211 -7.322 1.00 81.19 128 ARG A O 1
ATOM 1005 N N . TYR A 1 129 ? 5.350 -1.860 -8.659 1.00 74.75 129 TYR A N 1
ATOM 1006 C CA . TYR A 1 129 ? 6.114 -1.819 -9.914 1.00 74.75 129 TYR A CA 1
ATOM 1007 C C . TYR A 1 129 ? 7.403 -2.656 -9.894 1.00 74.75 129 TYR A C 1
ATOM 1009 O O . TYR A 1 129 ? 8.397 -2.291 -10.516 1.00 74.75 129 TYR A O 1
ATOM 1017 N N . GLY A 1 130 ? 7.411 -3.762 -9.149 1.00 79.81 130 GLY A N 1
ATOM 1018 C CA . GLY A 1 130 ? 8.600 -4.596 -8.984 1.00 79.81 130 GLY A CA 1
ATOM 1019 C C . GLY A 1 130 ? 9.662 -4.044 -8.029 1.00 79.81 130 GLY A C 1
ATOM 1020 O O . GLY A 1 130 ? 10.715 -4.667 -7.893 1.00 79.81 130 GLY A O 1
ATOM 1021 N N . LEU A 1 131 ? 9.400 -2.916 -7.362 1.00 87.38 131 LEU A N 1
ATOM 1022 C CA . LEU A 1 131 ? 10.260 -2.322 -6.342 1.00 87.38 131 LEU A CA 1
ATOM 1023 C C . LEU A 1 131 ? 9.692 -2.565 -4.943 1.00 87.38 131 LEU A C 1
ATOM 1025 O O . LEU A 1 131 ? 8.478 -2.637 -4.746 1.00 87.38 131 LEU A O 1
ATOM 1029 N N . LEU A 1 132 ? 10.588 -2.636 -3.966 1.00 89.25 132 LEU A N 1
ATOM 1030 C CA . LEU A 1 132 ? 10.270 -2.742 -2.548 1.00 89.25 132 LEU A CA 1
ATOM 1031 C C . LEU A 1 132 ? 10.733 -1.479 -1.828 1.00 89.25 132 LEU A C 1
ATOM 1033 O O . LEU A 1 132 ? 11.846 -1.005 -2.065 1.00 89.25 132 LEU A O 1
ATOM 1037 N N . ALA A 1 133 ? 9.904 -0.959 -0.927 1.00 89.88 133 ALA A N 1
ATOM 1038 C CA . ALA A 1 133 ? 10.260 0.143 -0.044 1.00 89.88 133 ALA A CA 1
ATOM 1039 C C . ALA A 1 133 ? 10.281 -0.325 1.411 1.00 89.88 133 ALA A C 1
ATOM 1041 O O . ALA A 1 133 ? 9.317 -0.900 1.922 1.00 89.88 133 ALA A O 1
ATOM 1042 N N . PHE A 1 134 ? 11.394 -0.047 2.080 1.00 87.81 134 PHE A N 1
ATOM 1043 C CA . PHE A 1 134 ? 11.620 -0.374 3.474 1.00 87.81 134 PHE A CA 1
ATOM 1044 C C . PHE A 1 134 ? 11.889 0.882 4.285 1.00 87.81 134 PHE A C 1
ATOM 1046 O O . PHE A 1 134 ? 12.636 1.760 3.860 1.00 87.81 134 PHE A O 1
ATOM 1053 N N . VAL A 1 135 ? 11.381 0.906 5.510 1.00 85.12 135 VAL A N 1
ATOM 1054 C CA . VAL A 1 135 ? 11.868 1.811 6.550 1.00 85.12 135 VAL A CA 1
ATOM 1055 C C . VAL A 1 135 ? 12.974 1.099 7.326 1.00 85.12 135 VAL A C 1
ATOM 1057 O O . VAL A 1 135 ? 12.775 -0.003 7.838 1.00 85.12 135 VAL A O 1
ATOM 1060 N N . HIS A 1 136 ? 14.140 1.731 7.416 1.00 83.38 136 HIS A N 1
ATOM 1061 C CA . HIS A 1 136 ? 15.331 1.238 8.098 1.00 83.38 136 HIS A CA 1
ATOM 1062 C C . HIS A 1 136 ? 15.588 2.052 9.370 1.00 83.38 136 HIS A C 1
ATOM 1064 O O . HIS A 1 136 ? 15.718 3.280 9.321 1.00 83.38 136 HIS A O 1
ATOM 1070 N N . ASN A 1 137 ? 15.638 1.365 10.519 1.00 77.56 137 ASN A N 1
ATOM 1071 C CA . ASN A 1 137 ? 15.883 1.956 11.844 1.00 77.56 137 ASN A CA 1
ATOM 1072 C C . ASN A 1 137 ? 15.008 3.180 12.173 1.00 77.56 137 ASN A C 1
ATOM 1074 O O . ASN A 1 137 ? 15.416 4.045 12.939 1.00 77.56 137 ASN A O 1
ATOM 1078 N N . LYS A 1 138 ? 13.798 3.255 11.595 1.00 74.88 138 LYS A N 1
ATOM 1079 C CA . LYS A 1 138 ? 12.847 4.377 11.738 1.00 74.88 138 LYS A CA 1
ATOM 1080 C C . LYS A 1 138 ? 13.378 5.741 11.256 1.00 74.88 138 LYS A C 1
ATOM 1082 O O . LYS A 1 138 ? 12.724 6.753 11.482 1.00 74.88 138 LYS A O 1
ATOM 1087 N N . THR A 1 139 ? 14.539 5.791 10.601 1.00 77.31 139 THR A N 1
ATOM 1088 C CA . THR A 1 139 ? 15.245 7.043 10.265 1.00 77.31 139 THR A CA 1
ATOM 1089 C C . THR A 1 139 ? 15.549 7.200 8.787 1.00 77.31 139 THR A C 1
ATOM 1091 O O . THR A 1 139 ? 15.668 8.319 8.299 1.00 77.31 139 THR A O 1
ATOM 1094 N N . SER A 1 140 ? 15.678 6.088 8.074 1.00 86.25 140 SER A N 1
ATOM 1095 C CA . SER A 1 140 ? 16.078 6.065 6.672 1.00 86.25 140 SER A CA 1
ATOM 1096 C C . SER A 1 140 ? 15.164 5.151 5.877 1.00 86.25 140 SER A C 1
ATOM 1098 O O . SER A 1 140 ? 14.436 4.331 6.441 1.00 86.25 140 SER A O 1
ATOM 1100 N N . ILE A 1 141 ? 15.185 5.311 4.561 1.00 89.19 141 ILE A N 1
ATOM 1101 C CA . ILE A 1 141 ? 14.374 4.520 3.644 1.00 89.19 141 ILE A CA 1
ATOM 1102 C C . ILE A 1 141 ? 15.309 3.756 2.722 1.00 89.19 141 ILE A C 1
ATOM 1104 O O . ILE A 1 141 ? 16.245 4.327 2.172 1.00 89.19 141 ILE A O 1
ATOM 1108 N N . VAL A 1 142 ? 15.046 2.470 2.527 1.00 91.81 142 VAL A N 1
ATOM 1109 C CA . VAL A 1 142 ? 15.733 1.658 1.525 1.00 91.81 142 VAL A CA 1
ATOM 1110 C C . VAL A 1 142 ? 14.725 1.301 0.449 1.00 91.81 142 VAL A C 1
ATOM 1112 O O . VAL A 1 142 ? 13.737 0.629 0.724 1.00 91.81 142 VAL A O 1
ATOM 1115 N N . VAL A 1 143 ? 14.976 1.750 -0.776 1.00 92.62 143 VAL A N 1
ATOM 1116 C CA . VAL A 1 143 ? 14.246 1.276 -1.955 1.00 92.62 143 VAL A CA 1
ATOM 1117 C C . VAL A 1 143 ? 15.125 0.276 -2.666 1.00 92.62 143 VAL A C 1
ATOM 1119 O O . VAL A 1 143 ? 16.298 0.567 -2.908 1.00 92.62 143 VAL A O 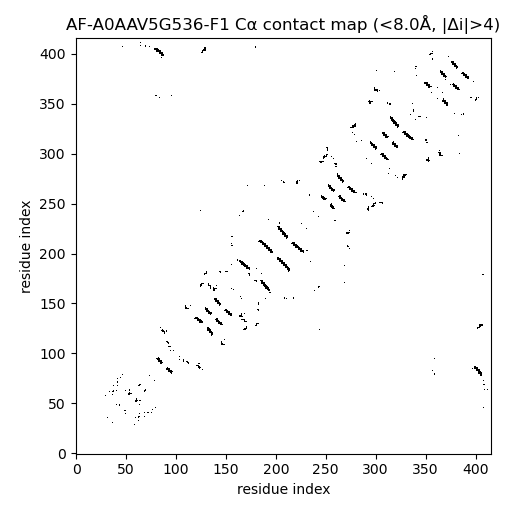1
ATOM 1122 N N . CYS A 1 144 ? 14.586 -0.882 -3.019 1.00 90.88 144 CYS A N 1
ATOM 1123 C CA . CYS A 1 144 ? 15.339 -1.858 -3.782 1.00 90.88 144 CYS A CA 1
ATOM 1124 C C . CYS A 1 144 ? 14.534 -2.498 -4.903 1.00 90.88 144 CYS A C 1
ATOM 1126 O O . CYS A 1 144 ? 13.315 -2.648 -4.837 1.00 90.88 144 CYS A O 1
ATOM 1128 N N . ASP A 1 145 ? 15.273 -2.895 -5.928 1.00 88.44 145 ASP A N 1
ATOM 1129 C CA . ASP A 1 145 ? 14.826 -3.809 -6.957 1.00 88.44 145 ASP A CA 1
ATOM 1130 C C . ASP A 1 145 ? 15.434 -5.181 -6.629 1.00 88.44 145 ASP A C 1
ATOM 1132 O O . ASP A 1 145 ? 16.640 -5.386 -6.833 1.00 88.44 145 ASP A O 1
ATOM 1136 N N . PRO A 1 146 ? 14.641 -6.126 -6.095 1.00 84.81 146 PRO A N 1
ATOM 1137 C CA . PRO A 1 146 ? 15.154 -7.446 -5.765 1.00 84.81 146 PRO A CA 1
ATOM 1138 C C . PRO A 1 146 ? 15.618 -8.200 -7.019 1.00 84.81 146 PRO A C 1
ATOM 1140 O O . PRO A 1 146 ? 16.589 -8.950 -6.959 1.00 84.81 146 PRO A O 1
ATOM 1143 N N . TRP A 1 147 ? 15.009 -7.949 -8.183 1.00 80.62 147 TRP A N 1
ATOM 1144 C CA . TRP A 1 147 ? 15.337 -8.638 -9.428 1.00 80.62 147 TRP A CA 1
ATOM 1145 C C . TRP A 1 147 ? 16.747 -8.306 -9.924 1.00 80.62 147 TRP A C 1
ATOM 1147 O O . TRP A 1 147 ? 17.514 -9.201 -10.300 1.00 80.62 147 TRP A O 1
ATOM 1157 N N . THR A 1 148 ? 17.102 -7.019 -9.903 1.00 80.50 148 THR A N 1
ATOM 1158 C CA . THR A 1 148 ? 18.442 -6.538 -10.283 1.00 80.50 148 THR A CA 1
ATOM 1159 C C . THR A 1 148 ? 19.428 -6.503 -9.117 1.00 80.50 148 THR A C 1
ATOM 1161 O O . THR A 1 148 ? 20.619 -6.289 -9.344 1.00 80.50 148 THR A O 1
ATOM 1164 N N . ARG A 1 149 ? 18.964 -6.767 -7.887 1.00 86.69 149 ARG A N 1
ATOM 1165 C CA . ARG A 1 149 ? 19.738 -6.680 -6.635 1.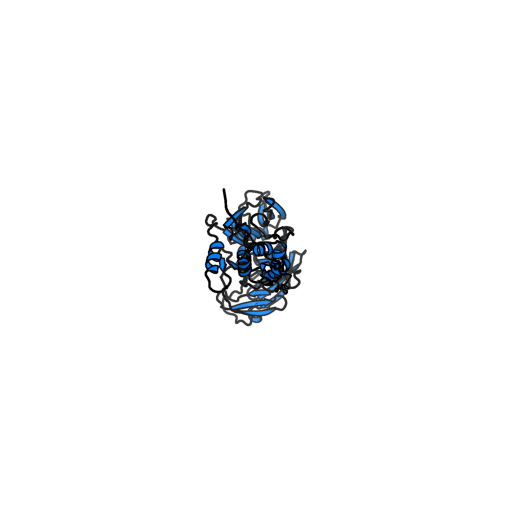00 86.69 149 ARG A CA 1
ATOM 1166 C C . ARG A 1 149 ? 20.364 -5.301 -6.419 1.00 86.69 149 ARG A C 1
ATOM 1168 O O . ARG A 1 149 ? 21.447 -5.176 -5.851 1.00 86.69 149 ARG A O 1
ATOM 1175 N N . GLN A 1 150 ? 19.681 -4.263 -6.888 1.00 88.06 150 GLN A N 1
ATOM 1176 C CA . GLN A 1 150 ? 20.078 -2.875 -6.695 1.00 88.06 150 GLN A CA 1
ATOM 1177 C C . GLN A 1 150 ? 19.265 -2.255 -5.565 1.00 88.06 150 GLN A C 1
ATOM 1179 O O . GLN A 1 150 ? 18.087 -2.560 -5.391 1.00 88.06 150 GLN A O 1
ATOM 1184 N N . TYR A 1 151 ? 19.882 -1.351 -4.810 1.00 91.94 151 TYR A N 1
ATOM 1185 C CA . TYR A 1 151 ? 19.184 -0.578 -3.792 1.00 91.94 151 TYR A CA 1
ATOM 1186 C C . TYR A 1 151 ? 19.669 0.866 -3.751 1.00 91.94 151 TYR A C 1
ATOM 1188 O O . TYR A 1 151 ? 20.772 1.193 -4.188 1.00 91.94 151 TYR A O 1
ATOM 1196 N N . ARG A 1 152 ? 18.826 1.731 -3.194 1.00 92.31 152 ARG A N 1
ATOM 1197 C CA . ARG A 1 152 ? 19.149 3.106 -2.831 1.00 92.31 152 ARG A CA 1
ATOM 1198 C C . ARG A 1 152 ? 18.751 3.345 -1.384 1.00 92.31 152 ARG A C 1
ATOM 1200 O O . ARG A 1 152 ? 17.610 3.096 -1.001 1.00 92.31 152 ARG A O 1
ATOM 1207 N N . LEU A 1 153 ? 19.707 3.838 -0.604 1.00 92.19 153 LEU A N 1
ATOM 1208 C CA . LEU A 1 153 ? 19.469 4.356 0.735 1.00 92.19 153 LEU A CA 1
ATOM 1209 C C . LEU A 1 153 ? 19.125 5.841 0.618 1.00 92.19 153 LEU A C 1
ATOM 1211 O O . LEU A 1 153 ? 19.894 6.617 0.053 1.00 92.19 153 LEU A O 1
ATOM 1215 N N . LEU A 1 154 ? 17.973 6.219 1.147 1.00 90.88 154 LEU A N 1
ATOM 1216 C CA . LEU A 1 154 ? 17.459 7.575 1.136 1.00 90.88 154 LEU A CA 1
ATOM 1217 C C . LEU A 1 154 ? 17.402 8.089 2.568 1.00 90.88 154 LEU A C 1
ATOM 1219 O O . LEU A 1 154 ? 16.883 7.423 3.468 1.00 90.88 154 LEU A O 1
ATOM 1223 N N . MET A 1 155 ? 17.907 9.302 2.753 1.00 87.00 155 MET A N 1
ATOM 1224 C CA . MET A 1 155 ? 17.800 10.042 4.001 1.00 87.00 155 MET A CA 1
ATOM 1225 C C . MET A 1 155 ? 16.702 11.086 3.815 1.00 87.00 155 MET A C 1
ATOM 1227 O O . MET A 1 155 ? 16.926 12.024 3.045 1.00 87.00 155 MET A O 1
ATOM 1231 N N . PRO A 1 156 ? 15.517 10.922 4.433 1.00 80.19 156 PRO A N 1
ATOM 1232 C CA . PRO A 1 156 ? 14.490 11.955 4.431 1.00 80.19 156 PRO A CA 1
ATOM 1233 C C . PRO A 1 156 ? 15.058 13.291 4.925 1.00 80.19 156 PRO A C 1
ATOM 1235 O O . PRO A 1 156 ? 15.971 13.282 5.758 1.00 80.19 156 PRO A O 1
ATOM 1238 N N . PRO A 1 157 ? 14.542 14.432 4.438 1.00 74.12 157 PRO A N 1
ATOM 1239 C CA . PRO A 1 157 ? 14.963 15.743 4.895 1.00 74.12 157 PRO A CA 1
ATOM 1240 C C . PRO A 1 157 ? 14.496 15.907 6.343 1.00 74.12 157 PRO A C 1
ATOM 1242 O O . PRO A 1 157 ? 13.368 16.306 6.617 1.00 74.12 157 PRO A O 1
ATOM 1245 N N . LEU A 1 158 ? 15.349 15.519 7.290 1.00 62.59 158 LEU A N 1
ATOM 1246 C CA . LEU A 1 158 ? 15.137 15.811 8.698 1.00 62.59 158 LEU A CA 1
ATOM 1247 C C . LEU A 1 158 ? 15.492 17.272 8.926 1.00 62.59 158 LEU A C 1
ATOM 1249 O O . LEU A 1 158 ? 16.665 17.628 9.050 1.00 62.59 158 LEU A O 1
ATOM 1253 N N . GLU A 1 159 ? 14.475 18.109 9.065 1.00 51.75 159 GLU A N 1
ATOM 1254 C CA . GLU A 1 159 ? 14.641 19.306 9.870 1.00 51.75 159 GLU A CA 1
ATOM 1255 C C . GLU A 1 159 ? 14.774 18.855 11.331 1.00 51.75 159 GLU A C 1
ATOM 1257 O O . GLU A 1 159 ? 13.797 18.545 12.005 1.00 51.75 159 GLU A O 1
ATOM 1262 N N . LEU A 1 160 ? 16.024 18.826 11.800 1.00 47.03 160 LEU A N 1
ATOM 1263 C CA . LEU A 1 160 ? 16.448 18.773 13.203 1.00 47.03 160 LEU A CA 1
ATOM 1264 C C . LEU A 1 160 ? 16.564 17.379 13.853 1.00 47.03 160 LEU A C 1
ATOM 1266 O O . LEU A 1 160 ? 15.770 16.463 13.667 1.00 47.03 160 LEU A O 1
ATOM 1270 N N . LYS A 1 161 ? 17.626 17.263 14.660 1.00 47.47 161 LYS A N 1
ATOM 1271 C CA . LYS A 1 161 ? 18.043 16.130 15.501 1.00 47.47 161 LYS A CA 1
ATOM 1272 C C . LYS A 1 161 ? 16.924 15.675 16.456 1.00 47.47 161 LYS A C 1
ATOM 1274 O O . LYS A 1 161 ? 16.896 16.114 17.605 1.00 47.47 161 LYS A O 1
ATOM 1279 N N . LEU A 1 162 ? 16.005 14.822 16.010 1.00 51.72 162 LEU A N 1
ATOM 1280 C CA . LEU A 1 162 ? 14.927 14.279 16.846 1.00 51.72 162 LEU A CA 1
ATOM 1281 C C . LEU A 1 162 ? 14.693 12.783 16.586 1.00 51.72 162 LEU A C 1
ATOM 1283 O O . LEU A 1 162 ? 14.940 12.275 15.494 1.00 51.72 162 LEU A O 1
ATOM 1287 N N . ASP A 1 163 ? 14.222 12.096 17.629 1.00 52.50 163 ASP A N 1
ATOM 1288 C CA . ASP A 1 163 ? 14.472 10.671 17.874 1.00 52.50 163 ASP A CA 1
ATOM 1289 C C . ASP A 1 163 ? 13.775 9.662 16.936 1.00 52.50 163 ASP A C 1
ATOM 1291 O O . ASP A 1 163 ? 14.220 8.520 16.892 1.00 52.50 163 ASP A O 1
ATOM 1295 N N . PHE A 1 164 ? 12.733 10.006 16.158 1.00 60.03 164 PHE A N 1
ATOM 1296 C CA . PHE A 1 164 ? 11.991 9.003 15.354 1.00 60.03 164 PHE A CA 1
ATOM 1297 C C . PHE A 1 164 ? 11.269 9.585 14.118 1.00 60.03 164 PHE A C 1
ATOM 1299 O O . PHE A 1 164 ? 10.067 9.843 14.184 1.00 60.03 164 PHE A O 1
ATOM 1306 N N . PRO A 1 165 ? 11.951 9.795 12.980 1.00 60.03 165 PRO A N 1
ATOM 1307 C CA . PRO A 1 165 ? 11.424 10.661 11.927 1.00 60.03 165 PRO A CA 1
ATOM 1308 C C . PRO A 1 165 ? 10.670 9.973 10.774 1.00 60.03 165 PRO A C 1
ATOM 1310 O O . PRO A 1 165 ? 9.947 10.679 10.093 1.00 60.03 165 PRO A O 1
ATOM 1313 N N . CYS A 1 166 ? 10.786 8.662 10.506 1.00 72.19 166 CYS A N 1
ATOM 1314 C CA . CYS A 1 166 ? 10.181 8.032 9.314 1.00 72.19 166 CYS A CA 1
ATOM 1315 C C . CYS A 1 166 ? 9.186 6.914 9.676 1.00 72.19 166 CYS A C 1
ATOM 1317 O O . CYS A 1 166 ? 9.566 5.875 10.221 1.00 72.19 166 CYS A O 1
ATOM 1319 N N . TYR A 1 167 ? 7.905 7.122 9.356 1.00 72.81 167 TYR A N 1
ATOM 1320 C CA . TYR A 1 167 ? 6.795 6.251 9.774 1.00 72.81 167 TYR A CA 1
ATOM 1321 C C . TYR A 1 167 ? 6.329 5.307 8.672 1.00 72.81 167 TYR A C 1
ATOM 1323 O O . TYR A 1 167 ? 5.874 4.196 8.960 1.00 72.81 167 TYR A O 1
ATOM 1331 N N . GLY A 1 168 ? 6.474 5.730 7.420 1.00 80.38 168 GLY A N 1
ATOM 1332 C CA . GLY A 1 168 ? 6.183 4.917 6.254 1.00 80.38 168 GLY A CA 1
ATOM 1333 C C . GLY A 1 168 ? 6.841 5.478 5.002 1.00 80.38 168 GLY A C 1
ATOM 1334 O O . GLY A 1 168 ? 7.007 6.693 4.867 1.00 80.38 168 GLY A O 1
ATOM 1335 N N . ALA A 1 169 ? 7.205 4.564 4.109 1.00 87.00 169 ALA A N 1
ATOM 1336 C CA . ALA A 1 169 ? 7.731 4.848 2.787 1.00 87.00 169 ALA A CA 1
ATOM 1337 C C . ALA A 1 169 ? 6.834 4.167 1.752 1.00 87.00 169 ALA A C 1
ATOM 1339 O O . ALA A 1 169 ? 6.686 2.944 1.781 1.00 87.00 169 ALA A O 1
ATOM 1340 N N . PHE A 1 170 ? 6.235 4.952 0.863 1.00 88.56 170 PHE A N 1
ATOM 1341 C CA . PHE A 1 170 ? 5.258 4.467 -0.109 1.00 88.56 170 PHE A CA 1
ATOM 1342 C C . PHE A 1 170 ? 5.701 4.829 -1.518 1.00 88.56 170 PHE A C 1
ATOM 1344 O O . PHE A 1 170 ? 6.038 5.979 -1.796 1.00 88.56 170 PHE A O 1
ATOM 1351 N N . LEU A 1 171 ? 5.726 3.842 -2.406 1.00 89.06 171 LEU A N 1
ATOM 1352 C CA . LEU A 1 171 ? 6.102 4.022 -3.799 1.00 89.06 171 LEU A CA 1
ATOM 1353 C C . LEU A 1 171 ? 4.962 4.732 -4.530 1.00 89.06 171 LEU A C 1
ATOM 1355 O O . LEU A 1 171 ? 3.801 4.311 -4.481 1.00 89.06 171 LEU A O 1
ATOM 1359 N N . LEU A 1 172 ? 5.302 5.821 -5.209 1.00 87.00 172 LEU A N 1
ATOM 1360 C CA . LEU A 1 172 ? 4.389 6.565 -6.068 1.00 87.00 172 LEU A CA 1
ATOM 1361 C C . LEU A 1 172 ? 4.624 6.184 -7.532 1.00 87.00 172 LEU A C 1
ATOM 1363 O O . LEU A 1 172 ? 5.679 5.657 -7.898 1.00 87.00 172 LEU A O 1
ATOM 1367 N N . ASP A 1 173 ? 3.636 6.468 -8.370 1.00 76.38 173 ASP A N 1
ATOM 1368 C CA . ASP A 1 173 ? 3.708 6.223 -9.810 1.00 76.38 173 ASP A CA 1
ATOM 1369 C C . ASP A 1 173 ? 4.847 7.069 -10.382 1.00 76.38 173 ASP A C 1
ATOM 1371 O O . ASP A 1 173 ? 5.049 8.211 -9.955 1.00 76.38 173 ASP A O 1
ATOM 1375 N N . ALA A 1 174 ? 5.620 6.528 -11.324 1.00 65.62 174 ALA A N 1
ATOM 1376 C CA . ALA A 1 174 ? 6.493 7.361 -12.148 1.00 65.62 174 ALA A CA 1
ATOM 1377 C C . ALA A 1 174 ? 5.622 8.349 -12.954 1.00 65.62 174 ALA A C 1
ATOM 1379 O O . ALA A 1 174 ? 4.436 8.089 -13.156 1.00 65.62 174 ALA A O 1
ATOM 1380 N N . ASP A 1 175 ? 6.170 9.496 -13.364 1.00 56.38 175 ASP A N 1
ATOM 1381 C CA . ASP A 1 175 ? 5.410 10.539 -14.075 1.00 56.38 175 ASP A CA 1
ATOM 1382 C C . ASP A 1 175 ? 4.587 9.997 -15.260 1.00 56.38 175 ASP A C 1
ATOM 1384 O O . ASP A 1 175 ? 4.940 8.970 -15.847 1.00 56.38 175 ASP A O 1
ATOM 1388 N N . GLU A 1 176 ? 3.522 10.730 -15.628 1.00 48.59 176 GLU A N 1
ATOM 1389 C CA . GLU A 1 176 ? 2.410 10.414 -16.562 1.00 48.59 176 GLU A CA 1
ATOM 1390 C C . GLU A 1 176 ? 2.772 9.710 -17.889 1.00 48.59 176 GLU A C 1
ATOM 1392 O O . GLU A 1 176 ? 1.915 9.176 -18.587 1.00 48.59 176 GLU A O 1
ATOM 1397 N N . THR A 1 177 ? 4.053 9.649 -18.233 1.00 49.59 177 THR A N 1
ATOM 1398 C CA . THR A 1 177 ? 4.622 8.902 -19.360 1.00 49.59 177 THR A CA 1
ATOM 1399 C C . THR A 1 177 ? 4.417 7.379 -19.309 1.00 49.59 177 THR A C 1
ATOM 1401 O O . THR A 1 177 ? 4.717 6.697 -20.291 1.00 49.59 177 THR A O 1
ATOM 1404 N N . GLY A 1 178 ? 3.918 6.813 -18.201 1.00 48.38 178 GLY A N 1
ATOM 1405 C CA . GLY A 1 178 ? 3.612 5.379 -18.095 1.00 48.38 178 GLY A CA 1
ATOM 1406 C C . GLY A 1 178 ? 4.846 4.471 -18.206 1.00 48.38 178 GLY A C 1
ATOM 1407 O O . GLY A 1 178 ? 4.735 3.275 -18.508 1.00 48.38 178 GLY A O 1
ATOM 1408 N N . THR A 1 179 ? 6.044 5.029 -18.003 1.00 53.75 179 THR A N 1
ATOM 1409 C CA . THR A 1 179 ? 7.282 4.252 -17.929 1.00 53.75 179 THR A CA 1
ATOM 1410 C C . THR A 1 179 ? 7.304 3.436 -16.642 1.00 53.75 179 THR A C 1
ATOM 1412 O O . THR A 1 179 ? 6.923 3.929 -15.586 1.00 53.75 179 THR A O 1
ATOM 1415 N N . THR A 1 180 ? 7.761 2.185 -16.720 1.00 57.62 180 THR A N 1
ATOM 1416 C CA . THR A 1 180 ? 7.934 1.324 -15.544 1.00 57.62 180 THR A CA 1
ATOM 1417 C C . THR A 1 180 ? 8.850 1.992 -14.528 1.00 57.62 180 THR A C 1
ATOM 1419 O O . THR A 1 180 ? 9.931 2.463 -14.891 1.00 57.62 180 THR A O 1
ATOM 1422 N N . SER A 1 181 ? 8.435 2.017 -13.260 1.00 61.78 181 SER A N 1
ATOM 1423 C CA . SER A 1 181 ? 9.286 2.490 -12.171 1.00 61.78 181 SER A CA 1
ATOM 1424 C C . SER A 1 181 ? 10.519 1.595 -12.085 1.00 61.78 181 SER A C 1
ATOM 1426 O O . SER A 1 181 ? 10.452 0.439 -11.682 1.00 61.78 181 SER A O 1
ATOM 1428 N N . HIS A 1 182 ? 11.654 2.136 -12.513 1.00 72.62 182 HIS A N 1
ATOM 1429 C CA . HIS A 1 182 ? 12.972 1.533 -12.357 1.00 72.62 182 HIS A CA 1
ATOM 1430 C C . HIS A 1 182 ? 13.743 2.270 -11.261 1.00 72.62 182 HIS A C 1
ATOM 1432 O O . HIS A 1 182 ? 13.388 3.386 -10.880 1.00 72.62 182 HIS A O 1
ATOM 1438 N N . MET A 1 183 ? 14.859 1.693 -10.815 1.00 82.94 183 MET A N 1
ATOM 1439 C CA . MET A 1 183 ? 15.761 2.296 -9.823 1.00 82.94 183 MET A CA 1
ATOM 1440 C C . MET A 1 183 ? 16.238 3.728 -10.156 1.00 82.94 183 MET A C 1
ATOM 1442 O O . MET A 1 183 ? 16.695 4.439 -9.262 1.00 82.94 183 MET A O 1
ATOM 1446 N N . SER A 1 184 ? 16.123 4.174 -11.411 1.00 81.62 184 SER A N 1
ATOM 1447 C CA . SER A 1 184 ? 16.472 5.526 -11.864 1.00 81.62 184 SER A CA 1
ATOM 1448 C C . SER A 1 184 ? 15.303 6.517 -11.922 1.00 81.62 184 SER A C 1
ATOM 1450 O O . SER A 1 184 ? 15.553 7.704 -12.095 1.00 81.62 184 SER A O 1
ATOM 1452 N N . ASN A 1 185 ? 14.048 6.062 -11.826 1.00 84.12 185 ASN A N 1
ATOM 1453 C CA . ASN A 1 185 ? 12.863 6.895 -12.087 1.00 84.12 185 ASN A CA 1
ATOM 1454 C C . ASN A 1 185 ? 11.691 6.623 -11.126 1.00 84.12 185 ASN A C 1
ATOM 1456 O O . ASN A 1 185 ? 10.528 6.835 -11.453 1.00 84.12 185 ASN A O 1
ATOM 1460 N N . PHE A 1 186 ? 11.977 6.086 -9.942 1.00 88.06 186 PHE A N 1
ATOM 1461 C CA . PHE A 1 186 ? 10.957 5.890 -8.920 1.00 88.06 186 PHE A CA 1
ATOM 1462 C C . PHE A 1 186 ? 10.727 7.167 -8.107 1.00 88.06 186 PHE A C 1
ATOM 1464 O O . PHE A 1 186 ? 11.605 8.028 -7.986 1.00 88.06 186 PHE A O 1
ATOM 1471 N N . ARG A 1 187 ? 9.558 7.234 -7.470 1.00 90.81 187 ARG A N 1
ATOM 1472 C CA . ARG A 1 187 ? 9.235 8.237 -6.458 1.00 90.81 187 ARG A CA 1
ATOM 1473 C C . ARG A 1 187 ? 8.814 7.564 -5.161 1.00 90.81 187 ARG A C 1
ATOM 1475 O O . ARG A 1 187 ? 8.162 6.522 -5.192 1.00 90.81 187 ARG A O 1
ATOM 1482 N N . VAL A 1 188 ? 9.189 8.154 -4.030 1.00 91.56 188 VAL A N 1
ATOM 1483 C CA . VAL A 1 188 ? 8.796 7.666 -2.700 1.00 91.56 188 VAL A CA 1
ATOM 1484 C C . VAL A 1 188 ? 8.195 8.790 -1.888 1.00 91.56 188 VAL A C 1
ATOM 1486 O O . VAL A 1 188 ? 8.863 9.789 -1.644 1.00 91.56 188 VAL A O 1
ATOM 1489 N N . LEU A 1 189 ? 6.975 8.587 -1.409 1.00 91.19 189 LEU A N 1
ATOM 1490 C CA . LEU A 1 189 ? 6.357 9.386 -0.364 1.00 91.19 189 LEU A CA 1
ATOM 1491 C C . LEU A 1 189 ? 6.867 8.913 1.003 1.00 91.19 189 LEU A C 1
ATOM 1493 O O . LEU A 1 189 ? 6.674 7.759 1.387 1.00 91.19 189 LEU A O 1
ATOM 1497 N N . CYS A 1 190 ? 7.502 9.810 1.744 1.00 89.00 190 CYS A N 1
ATOM 1498 C CA . CYS A 1 190 ? 7.872 9.636 3.139 1.00 89.00 190 CYS A CA 1
ATOM 1499 C C . CYS A 1 190 ? 6.872 10.382 4.017 1.00 89.00 190 CYS A C 1
ATOM 1501 O O . CYS A 1 190 ? 6.658 11.582 3.834 1.00 89.00 190 CYS A O 1
ATOM 1503 N N . VAL A 1 191 ? 6.305 9.679 4.997 1.00 84.06 191 VAL A N 1
ATOM 1504 C CA . VAL A 1 191 ? 5.484 10.288 6.048 1.00 84.06 191 VAL A CA 1
ATOM 1505 C C . VAL A 1 191 ? 6.283 10.308 7.343 1.00 84.06 191 VAL A C 1
ATOM 1507 O O . VAL A 1 191 ? 6.737 9.266 7.828 1.00 84.06 191 VAL A O 1
ATOM 1510 N N . SER A 1 192 ? 6.434 11.505 7.893 1.00 78.00 192 SER A N 1
ATOM 1511 C CA . SER A 1 192 ? 7.301 11.810 9.022 1.00 78.00 192 SER A CA 1
ATOM 1512 C C . SER A 1 192 ? 6.516 12.518 10.120 1.00 78.00 192 SER A C 1
ATOM 1514 O O . SER A 1 192 ? 5.716 13.400 9.832 1.00 78.00 192 SER A O 1
ATOM 1516 N N . PHE A 1 193 ? 6.755 12.174 11.384 1.00 73.00 193 PHE A N 1
ATOM 1517 C CA . PHE A 1 193 ? 6.217 12.909 12.533 1.00 73.00 193 PHE A CA 1
ATOM 1518 C C . PHE A 1 193 ? 7.381 13.355 13.409 1.00 73.00 193 PHE A C 1
ATOM 1520 O O . PHE A 1 193 ? 8.286 12.569 13.693 1.00 73.00 193 PHE A O 1
ATOM 1527 N N . PHE A 1 194 ? 7.356 14.598 13.869 1.00 69.38 194 PHE A N 1
ATOM 1528 C CA . PHE A 1 194 ? 8.372 15.123 14.772 1.00 69.38 194 PHE A CA 1
ATOM 1529 C C . PHE A 1 194 ? 7.751 16.041 15.818 1.00 69.38 194 PHE A C 1
ATOM 1531 O O . PHE A 1 194 ? 6.709 16.651 15.600 1.00 69.38 194 PHE A O 1
ATOM 1538 N N . VAL A 1 195 ? 8.394 16.125 16.980 1.00 64.81 195 VAL A N 1
ATOM 1539 C CA . VAL A 1 195 ? 7.956 16.982 18.084 1.00 64.81 195 VAL A CA 1
ATOM 1540 C C . VAL A 1 195 ? 8.874 18.192 18.146 1.00 64.81 195 VAL A C 1
ATOM 1542 O O . VAL A 1 195 ? 10.033 18.079 18.538 1.00 64.81 195 VAL A O 1
ATOM 1545 N N . ASN A 1 196 ? 8.359 19.359 17.781 1.00 61.72 196 ASN A N 1
ATOM 1546 C CA . ASN A 1 196 ? 9.073 20.611 17.933 1.00 61.72 196 ASN A CA 1
ATOM 1547 C C . ASN A 1 196 ? 9.126 20.991 19.422 1.00 61.72 196 ASN A C 1
ATOM 1549 O O . ASN A 1 196 ? 8.100 21.286 20.036 1.00 61.72 196 ASN A O 1
ATOM 1553 N N . LYS A 1 197 ? 10.328 20.956 20.010 1.00 59.59 197 LYS A N 1
ATOM 1554 C CA . LYS A 1 197 ? 10.568 21.266 21.431 1.00 59.59 197 LYS A CA 1
ATOM 1555 C C . LYS A 1 197 ? 10.793 22.763 21.703 1.00 59.59 197 LYS A C 1
ATOM 1557 O O . LYS A 1 197 ? 11.047 23.133 22.848 1.00 59.59 197 LYS A O 1
ATOM 1562 N N . HIS A 1 198 ? 10.713 23.638 20.699 1.00 53.81 198 HIS A N 1
ATOM 1563 C CA . HIS A 1 198 ? 10.893 25.074 20.909 1.00 53.81 198 HIS A CA 1
ATOM 1564 C C . HIS A 1 198 ? 9.644 25.693 21.566 1.00 53.81 198 HIS A C 1
ATOM 1566 O O . HIS A 1 198 ? 8.617 25.862 20.917 1.00 53.81 198 HIS A O 1
ATOM 1572 N N . GLY A 1 199 ? 9.744 26.050 22.855 1.00 49.34 199 GLY A N 1
ATOM 1573 C CA . GLY A 1 199 ? 8.748 26.882 23.550 1.00 49.34 199 GLY A CA 1
ATOM 1574 C C . GLY A 1 199 ? 7.798 26.162 24.517 1.00 49.34 199 GLY A C 1
ATOM 1575 O O . GLY A 1 199 ? 6.589 26.347 24.430 1.00 49.34 199 GLY A O 1
ATOM 1576 N N . GLY A 1 200 ? 8.326 25.371 25.459 1.00 50.06 200 GLY A N 1
ATOM 1577 C CA . GLY A 1 200 ? 7.636 24.972 26.704 1.00 50.06 200 GLY A CA 1
ATOM 1578 C C . GLY A 1 200 ? 6.526 23.915 26.592 1.00 50.06 200 GLY A C 1
ATOM 1579 O O . GLY A 1 200 ? 6.319 23.167 27.541 1.00 50.06 200 GLY A O 1
ATOM 1580 N N . MET A 1 201 ? 5.878 23.782 25.433 1.00 53.28 201 MET A N 1
ATOM 1581 C CA . MET A 1 201 ? 4.886 22.745 25.131 1.00 53.28 201 MET A CA 1
ATOM 1582 C C . MET A 1 201 ? 5.213 22.155 23.754 1.00 53.28 201 MET A C 1
ATOM 1584 O O . MET A 1 201 ? 5.106 22.844 22.740 1.00 53.28 201 MET A O 1
ATOM 1588 N N . GLY A 1 202 ? 5.668 20.900 23.707 1.00 57.25 202 GLY A N 1
ATOM 1589 C CA . GLY A 1 202 ? 6.095 20.261 22.461 1.00 57.25 202 GLY A CA 1
ATOM 1590 C C . GLY A 1 202 ? 4.952 20.184 21.446 1.00 57.25 202 GLY A C 1
ATOM 1591 O O . GLY A 1 202 ? 3.993 19.442 21.657 1.00 57.25 202 GLY A O 1
ATOM 1592 N N . ARG A 1 203 ? 5.036 20.937 20.343 1.00 59.91 203 ARG A N 1
ATOM 1593 C CA . ARG A 1 203 ? 4.074 20.830 19.236 1.00 59.91 203 ARG A CA 1
ATOM 1594 C C . ARG A 1 203 ? 4.483 19.677 18.343 1.00 59.91 203 ARG A C 1
ATOM 1596 O O . ARG A 1 203 ? 5.625 19.617 17.900 1.00 59.91 203 ARG A O 1
ATOM 1603 N N . THR A 1 204 ? 3.561 18.761 18.085 1.00 67.12 204 THR A N 1
ATOM 1604 C CA . THR A 1 204 ? 3.821 17.665 17.156 1.00 67.12 204 THR A CA 1
ATOM 1605 C C . THR A 1 204 ? 3.447 18.099 15.748 1.00 67.12 204 THR A C 1
ATOM 1607 O O . THR A 1 204 ? 2.375 18.657 15.537 1.00 67.12 204 THR A O 1
ATOM 1610 N N . SER A 1 205 ? 4.316 17.837 14.786 1.00 72.88 205 SER A N 1
ATOM 1611 C CA . SER A 1 205 ? 4.107 18.163 13.383 1.00 72.88 205 SER A CA 1
ATOM 1612 C C . SER A 1 205 ? 4.224 16.897 12.546 1.00 72.88 205 SER A C 1
ATOM 1614 O O . SER A 1 205 ? 5.066 16.035 12.806 1.00 72.88 205 SER A O 1
ATOM 1616 N N . VAL A 1 206 ? 3.371 16.793 11.535 1.00 76.19 206 VAL A N 1
ATOM 1617 C CA . VAL A 1 206 ? 3.461 15.791 10.475 1.00 76.19 206 VAL A CA 1
ATOM 1618 C C . VAL A 1 206 ? 4.060 16.468 9.264 1.00 76.19 206 VAL A C 1
ATOM 1620 O O . VAL A 1 206 ? 3.583 17.524 8.863 1.00 76.19 206 VAL A O 1
ATOM 1623 N N . SER A 1 207 ? 5.086 15.868 8.679 1.00 80.69 207 SER A N 1
ATOM 1624 C CA . SER A 1 207 ? 5.626 16.282 7.393 1.00 80.69 207 SER A CA 1
ATOM 1625 C C . SER A 1 207 ? 5.521 15.147 6.395 1.00 80.69 207 SER A C 1
ATOM 1627 O O . SER A 1 207 ? 5.783 13.983 6.703 1.00 80.69 207 SER A O 1
ATOM 1629 N N . VAL A 1 208 ? 5.124 15.508 5.186 1.00 87.00 208 VAL A N 1
ATOM 1630 C CA . VAL A 1 208 ? 5.024 14.610 4.051 1.00 87.00 208 VAL A CA 1
ATOM 1631 C C . VAL A 1 208 ? 5.971 15.125 2.984 1.00 87.00 208 VAL A C 1
ATOM 1633 O O . VAL A 1 208 ? 5.857 16.262 2.528 1.00 87.00 208 VAL A O 1
ATOM 1636 N N . SER A 1 209 ? 6.931 14.290 2.607 1.00 89.19 209 SER A N 1
ATOM 1637 C CA . SER A 1 209 ? 7.964 14.630 1.629 1.00 89.19 209 SER A CA 1
ATOM 1638 C C . SER A 1 209 ? 8.038 13.562 0.550 1.00 89.19 209 SER A C 1
ATOM 1640 O O . SER A 1 209 ? 7.916 12.378 0.845 1.00 89.19 209 SER A O 1
ATOM 1642 N N . VAL A 1 210 ? 8.284 13.959 -0.693 1.00 91.94 210 VAL A N 1
ATOM 1643 C CA . VAL A 1 210 ? 8.484 13.045 -1.819 1.00 91.94 210 VAL A CA 1
ATOM 1644 C C . VAL A 1 210 ? 9.930 13.089 -2.269 1.00 91.94 210 VAL A C 1
ATOM 1646 O O . VAL A 1 210 ? 10.467 14.156 -2.554 1.00 91.94 210 VAL A O 1
ATOM 1649 N N . PHE A 1 211 ? 10.559 11.926 -2.371 1.00 91.81 211 PHE A N 1
ATOM 1650 C CA . PHE A 1 211 ? 11.827 11.772 -3.065 1.00 91.81 211 PHE A CA 1
ATOM 1651 C C . PHE A 1 211 ? 11.582 11.432 -4.530 1.00 91.81 211 PHE A C 1
ATOM 1653 O O . PHE A 1 211 ? 10.797 10.530 -4.827 1.00 91.81 211 PHE A O 1
ATOM 1660 N N . SER A 1 212 ? 12.298 12.104 -5.428 1.00 91.50 212 SER A N 1
ATOM 1661 C CA . SER A 1 212 ? 12.349 11.768 -6.850 1.00 91.50 212 SER A CA 1
ATOM 1662 C C . SER A 1 212 ? 13.721 11.208 -7.213 1.00 91.50 212 SER A C 1
ATOM 1664 O O . SER A 1 212 ? 14.740 11.869 -7.005 1.00 91.50 212 SER A O 1
ATOM 1666 N N . ALA A 1 213 ? 13.763 9.989 -7.761 1.00 89.69 213 ALA A N 1
ATOM 1667 C CA . ALA A 1 213 ? 15.009 9.334 -8.150 1.00 89.69 213 ALA A CA 1
ATOM 1668 C C . ALA A 1 213 ? 15.663 9.946 -9.397 1.00 89.69 213 ALA A C 1
ATOM 1670 O O . ALA A 1 213 ? 16.889 9.851 -9.505 1.00 89.69 213 ALA A O 1
ATOM 1671 N N . THR A 1 214 ? 14.874 10.557 -10.291 1.00 87.88 214 THR A N 1
ATOM 1672 C CA . THR A 1 214 ? 15.361 11.258 -11.494 1.00 87.88 214 THR A CA 1
ATOM 1673 C C . THR A 1 214 ? 16.101 12.523 -11.128 1.00 87.88 214 THR A C 1
ATOM 1675 O O . THR A 1 214 ? 17.242 12.723 -11.528 1.00 87.88 214 THR A O 1
ATOM 1678 N N . ASP A 1 215 ? 15.448 13.343 -10.314 1.00 88.31 215 ASP A N 1
ATOM 1679 C CA . ASP A 1 215 ? 15.970 14.626 -9.867 1.00 88.31 215 ASP A CA 1
ATOM 1680 C C . ASP A 1 215 ? 16.950 14.469 -8.696 1.00 88.31 215 ASP A C 1
ATOM 1682 O O . ASP A 1 215 ? 17.607 15.428 -8.298 1.00 88.31 215 ASP A O 1
ATOM 1686 N N . ASN A 1 216 ? 17.004 13.270 -8.104 1.00 89.56 216 ASN A N 1
ATOM 1687 C CA . ASN A 1 216 ? 17.771 12.935 -6.908 1.00 89.56 216 ASN A CA 1
ATOM 1688 C C . ASN A 1 216 ? 17.562 13.944 -5.763 1.00 89.56 216 ASN A C 1
ATOM 1690 O O . ASN A 1 216 ? 18.511 14.354 -5.091 1.00 89.56 216 ASN A O 1
ATOM 1694 N N . ARG A 1 217 ? 16.311 14.366 -5.555 1.00 90.94 217 ARG A N 1
ATOM 1695 C CA . ARG A 1 217 ? 15.953 15.414 -4.592 1.00 90.94 217 ARG A CA 1
ATOM 1696 C C . ARG A 1 217 ? 14.704 15.065 -3.806 1.00 90.94 217 ARG A C 1
ATOM 1698 O O . ARG A 1 217 ? 13.832 14.334 -4.278 1.00 90.94 217 ARG A O 1
ATOM 1705 N N . TRP A 1 218 ? 14.619 15.655 -2.623 1.00 90.06 218 TRP A N 1
ATOM 1706 C CA . TRP A 1 218 ? 13.418 15.664 -1.807 1.00 90.06 218 TRP A CA 1
ATOM 1707 C C . TRP A 1 218 ? 12.611 16.933 -2.050 1.00 90.06 218 TRP A C 1
ATOM 1709 O O . TRP A 1 218 ? 13.169 18.023 -2.159 1.00 90.06 218 TRP A O 1
ATOM 1719 N N . LEU A 1 219 ? 11.295 16.780 -2.101 1.00 90.00 219 LEU A N 1
ATOM 1720 C CA . LEU A 1 219 ? 10.320 17.855 -2.175 1.00 90.00 219 LEU A CA 1
ATOM 1721 C C . LEU A 1 219 ? 9.399 17.732 -0.963 1.00 90.00 219 LEU A C 1
ATOM 1723 O O . LEU A 1 219 ? 8.771 16.692 -0.772 1.00 90.00 219 LEU A O 1
ATOM 1727 N N . SER A 1 220 ? 9.326 18.774 -0.138 1.00 87.44 220 SER A N 1
ATOM 1728 C CA . SER A 1 220 ? 8.338 18.836 0.941 1.00 87.44 220 SER A CA 1
ATOM 1729 C C . SER A 1 220 ? 6.979 19.171 0.332 1.00 87.44 220 SER A C 1
ATOM 1731 O O . SER A 1 220 ? 6.845 20.204 -0.322 1.00 87.44 220 SER A O 1
ATOM 1733 N N . LEU A 1 221 ? 5.997 18.282 0.492 1.00 85.38 221 LEU A N 1
ATOM 1734 C CA . LEU A 1 221 ? 4.637 18.505 -0.003 1.00 85.38 221 LEU A CA 1
ATOM 1735 C C . LEU A 1 221 ? 3.818 19.312 1.002 1.00 85.38 221 LEU A C 1
ATOM 1737 O O . LEU A 1 221 ? 3.165 20.288 0.643 1.00 85.38 221 LEU A O 1
ATOM 1741 N N . ALA A 1 222 ? 3.864 18.903 2.268 1.00 83.50 222 ALA A N 1
ATOM 1742 C CA . ALA A 1 222 ? 3.128 19.553 3.336 1.00 83.50 222 ALA A CA 1
ATOM 1743 C C . ALA A 1 222 ? 3.805 19.319 4.686 1.00 83.50 222 ALA A C 1
ATOM 1745 O O . ALA A 1 222 ? 4.321 18.234 4.960 1.00 83.50 222 ALA A O 1
ATOM 1746 N N . THR A 1 223 ? 3.717 20.323 5.555 1.00 80.31 223 THR A N 1
ATOM 1747 C CA . THR A 1 223 ? 3.995 20.186 6.984 1.00 80.31 223 THR A CA 1
ATOM 1748 C C . THR A 1 223 ? 2.813 20.758 7.752 1.00 80.31 223 THR A C 1
ATOM 1750 O O . THR A 1 223 ? 2.447 21.919 7.572 1.00 80.31 223 THR A O 1
ATOM 1753 N N . THR A 1 224 ? 2.187 19.945 8.595 1.00 74.69 224 THR A N 1
ATOM 1754 C CA . THR A 1 224 ? 0.983 20.307 9.346 1.00 74.69 224 THR A CA 1
ATOM 1755 C C . THR A 1 224 ? 1.239 20.123 10.833 1.00 74.69 224 THR A C 1
ATOM 1757 O O . THR A 1 224 ? 1.698 19.069 11.269 1.00 74.69 224 THR A O 1
ATOM 1760 N N . ASN A 1 225 ? 0.943 21.151 11.626 1.00 72.06 225 ASN A N 1
ATOM 1761 C CA . ASN A 1 225 ? 0.958 21.035 13.081 1.00 72.06 225 ASN A CA 1
ATOM 1762 C C . ASN A 1 225 ? -0.295 20.291 13.534 1.00 72.06 225 ASN A C 1
ATOM 1764 O O . ASN A 1 225 ? -1.393 20.595 13.073 1.00 72.06 225 ASN A O 1
ATOM 1768 N N . VAL A 1 226 ? -0.125 19.334 14.436 1.00 66.62 226 VAL A N 1
ATOM 1769 C CA . VAL A 1 226 ? -1.208 18.500 14.951 1.00 66.62 226 VAL A CA 1
ATOM 1770 C C . VAL A 1 226 ? -1.281 18.651 16.467 1.00 66.62 226 VAL A C 1
ATOM 1772 O O . VAL A 1 226 ? -0.261 18.824 17.141 1.00 66.62 226 VAL A O 1
ATOM 1775 N N . ASP A 1 227 ? -2.497 18.603 17.011 1.00 62.06 227 ASP A N 1
ATOM 1776 C CA . ASP A 1 227 ? -2.725 18.750 18.445 1.00 62.06 227 ASP A CA 1
ATOM 1777 C C . ASP A 1 227 ? -1.970 17.688 19.253 1.00 62.06 227 ASP A C 1
ATOM 1779 O O . ASP A 1 227 ? -2.051 16.481 19.001 1.00 62.06 227 ASP A O 1
ATOM 1783 N N . ALA A 1 228 ? -1.234 18.163 20.261 1.00 51.72 228 ALA A N 1
ATOM 1784 C CA . ALA A 1 228 ? -0.289 17.363 21.030 1.00 51.72 228 ALA A CA 1
ATOM 1785 C C . ALA A 1 228 ? -0.945 16.172 21.753 1.00 51.72 228 ALA A C 1
ATOM 1787 O O . ALA A 1 228 ? -0.295 15.149 21.920 1.00 51.72 228 ALA A O 1
ATOM 1788 N N . GLY A 1 229 ? -2.224 16.254 22.139 1.00 55.81 229 GLY A N 1
ATOM 1789 C CA . GLY A 1 229 ? -2.904 15.191 22.894 1.00 55.81 229 GLY A CA 1
ATOM 1790 C C . GLY A 1 229 ? -3.131 13.896 22.103 1.00 55.81 229 GLY A C 1
ATOM 1791 O O . GLY A 1 229 ? -2.870 12.808 22.611 1.00 55.81 229 GLY A O 1
ATOM 1792 N N . VAL A 1 230 ? -3.562 13.999 20.842 1.00 54.19 230 VAL A N 1
ATOM 1793 C CA . VAL A 1 230 ? -3.855 12.831 19.987 1.00 54.19 230 VAL A CA 1
ATOM 1794 C C . VAL A 1 230 ? -2.561 12.186 19.485 1.00 54.19 230 VAL A C 1
ATOM 1796 O O . VAL A 1 230 ? -2.452 10.962 19.406 1.00 54.19 230 VAL A O 1
ATO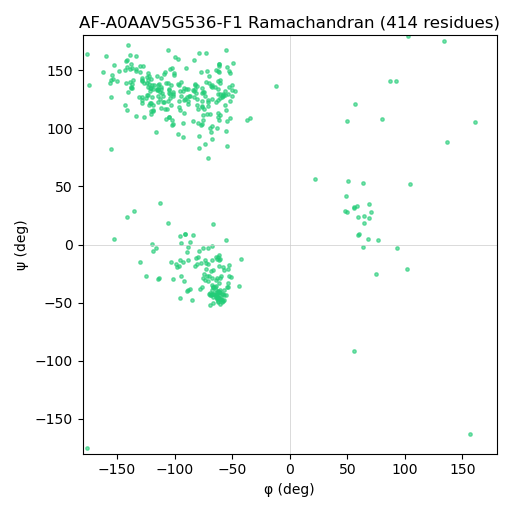M 1799 N N . VAL A 1 231 ? -1.548 13.005 19.185 1.00 52.16 231 VAL A N 1
ATOM 1800 C CA . VAL A 1 231 ? -0.319 12.532 18.538 1.00 52.16 231 VAL A CA 1
ATOM 1801 C C . VAL A 1 231 ? 0.795 12.194 19.529 1.00 52.16 231 VAL A C 1
ATOM 1803 O O . VAL A 1 231 ? 1.572 11.292 19.242 1.00 52.16 231 VAL A O 1
ATOM 1806 N N . ALA A 1 232 ? 0.856 12.797 20.724 1.00 50.53 232 ALA A N 1
ATOM 1807 C CA . ALA A 1 232 ? 1.821 12.377 21.749 1.00 50.53 232 ALA A CA 1
ATOM 1808 C C . ALA A 1 232 ? 1.568 10.932 22.198 1.00 50.53 232 ALA A C 1
ATOM 1810 O O . ALA A 1 232 ? 2.517 10.157 22.307 1.00 50.53 232 ALA A O 1
ATOM 1811 N N . ALA A 1 233 ? 0.298 10.540 22.369 1.00 52.88 233 ALA A N 1
ATOM 1812 C CA . ALA A 1 233 ? -0.071 9.150 22.621 1.00 52.88 233 ALA A CA 1
ATOM 1813 C C . ALA A 1 233 ? 0.327 8.249 21.439 1.00 52.88 233 ALA A C 1
ATOM 1815 O O . ALA A 1 233 ? 1.007 7.245 21.641 1.00 52.88 233 ALA A O 1
ATOM 1816 N N . ALA A 1 234 ? -0.006 8.640 20.202 1.00 53.75 234 ALA A N 1
ATOM 1817 C CA . ALA A 1 234 ? 0.366 7.882 19.007 1.00 53.75 234 ALA A CA 1
ATOM 1818 C C . ALA A 1 234 ? 1.892 7.698 18.880 1.00 53.75 234 ALA A C 1
ATOM 1820 O O . ALA A 1 234 ? 2.355 6.576 18.715 1.00 53.75 234 ALA A O 1
ATOM 1821 N N . ILE A 1 235 ? 2.695 8.755 19.028 1.00 53.78 235 ILE A N 1
ATOM 1822 C CA . ILE A 1 235 ? 4.166 8.712 18.937 1.00 53.78 235 ILE A CA 1
ATOM 1823 C C . ILE A 1 235 ? 4.774 7.855 20.054 1.00 53.78 235 ILE A C 1
ATOM 1825 O O . ILE A 1 235 ? 5.651 7.033 19.776 1.00 53.78 235 ILE A O 1
ATOM 1829 N N . LEU A 1 236 ? 4.293 7.987 21.297 1.00 50.19 236 LEU A N 1
ATOM 1830 C CA . LEU A 1 236 ? 4.723 7.141 22.415 1.00 50.19 236 LEU A CA 1
ATOM 1831 C C . LEU A 1 236 ? 4.417 5.660 22.142 1.00 50.19 236 LEU A C 1
ATOM 1833 O O . LEU A 1 236 ? 5.320 4.832 22.251 1.00 50.19 236 LEU A O 1
ATOM 1837 N N . PHE A 1 237 ? 3.208 5.314 21.687 1.00 48.81 237 PHE A N 1
ATOM 1838 C CA . PHE A 1 237 ? 2.858 3.935 21.315 1.00 48.81 237 PHE A CA 1
ATOM 1839 C C . PHE A 1 237 ? 3.661 3.403 20.109 1.00 48.81 237 PHE A C 1
ATOM 1841 O O . PHE A 1 237 ? 4.061 2.237 20.100 1.00 48.81 237 PHE A O 1
ATOM 1848 N N . LEU A 1 238 ? 3.958 4.236 19.107 1.00 50.97 238 LEU A N 1
ATOM 1849 C CA . LEU A 1 238 ? 4.732 3.875 17.902 1.00 50.97 238 LEU A CA 1
ATOM 1850 C C . LEU A 1 238 ? 6.240 3.729 18.172 1.00 50.97 238 LEU A C 1
ATOM 1852 O O . LEU A 1 238 ? 6.949 2.990 17.477 1.00 50.97 238 LEU A O 1
ATOM 1856 N N . SER A 1 239 ? 6.761 4.406 19.198 1.00 47.47 239 SER A N 1
ATOM 1857 C CA . SER A 1 239 ? 8.124 4.162 19.676 1.00 47.47 239 SER A CA 1
ATOM 1858 C C . SER A 1 239 ? 8.276 2.715 20.179 1.00 47.47 239 SER A C 1
ATOM 1860 O O . SER A 1 239 ? 9.304 2.085 19.915 1.00 47.47 239 SER A O 1
ATOM 1862 N N . ILE A 1 240 ? 7.202 2.155 20.755 1.00 43.59 240 ILE A N 1
ATOM 1863 C CA . ILE A 1 240 ? 7.143 0.830 21.390 1.00 43.59 240 ILE A CA 1
ATOM 1864 C C . ILE A 1 240 ? 6.714 -0.274 20.399 1.00 43.59 240 ILE A C 1
ATOM 1866 O O . ILE A 1 240 ? 7.160 -1.415 20.515 1.00 43.59 240 ILE A O 1
ATOM 1870 N N . LEU A 1 241 ? 5.877 0.032 19.398 1.00 49.62 241 LEU A N 1
ATOM 1871 C CA . LEU A 1 241 ? 5.277 -0.956 18.486 1.00 49.62 241 LEU A CA 1
ATOM 1872 C C . LEU A 1 241 ? 5.576 -0.675 17.001 1.00 49.62 241 LEU A C 1
ATOM 1874 O O . LEU A 1 241 ? 5.668 0.466 16.568 1.00 49.62 241 LEU A O 1
ATOM 1878 N N . HIS A 1 242 ? 5.701 -1.733 16.187 1.00 56.28 242 HIS A N 1
ATOM 1879 C CA . HIS A 1 242 ? 5.951 -1.632 14.739 1.00 56.28 242 HIS A CA 1
ATOM 1880 C C . HIS A 1 242 ? 4.882 -0.780 14.027 1.00 56.28 242 HIS A C 1
ATOM 1882 O O . HIS A 1 242 ? 3.722 -1.177 14.028 1.00 56.28 242 HIS A O 1
ATOM 1888 N N . THR A 1 243 ? 5.263 0.323 13.365 1.00 53.22 243 THR A N 1
ATOM 1889 C CA . THR A 1 243 ? 4.367 1.321 12.724 1.00 53.22 243 THR A CA 1
ATOM 1890 C C . THR A 1 243 ? 3.361 0.731 11.746 1.00 53.22 243 THR A C 1
ATOM 1892 O O . THR A 1 243 ? 2.216 1.178 11.673 1.00 53.22 243 THR A O 1
ATOM 1895 N N . SER A 1 244 ? 3.730 -0.344 11.051 1.00 56.38 244 SER A N 1
ATOM 1896 C CA . SER A 1 244 ? 2.797 -1.023 10.163 1.00 56.38 244 SER A CA 1
ATOM 1897 C C . SER A 1 244 ? 1.600 -1.626 10.928 1.00 56.38 244 SER A C 1
ATOM 1899 O O . SER A 1 244 ? 0.610 -1.972 10.295 1.00 56.38 244 SER A O 1
ATOM 1901 N N . LYS A 1 245 ? 1.638 -1.703 12.283 1.00 59.50 245 LYS A N 1
ATOM 1902 C CA . LYS A 1 245 ? 0.533 -2.150 13.159 1.00 59.50 245 LYS A CA 1
ATOM 1903 C C . LYS A 1 245 ? -0.731 -1.307 13.097 1.00 59.50 245 LYS A C 1
ATOM 1905 O O . LYS A 1 245 ? -1.799 -1.797 13.437 1.00 59.50 245 LYS A O 1
ATOM 1910 N N . PHE A 1 246 ? -0.601 -0.095 12.595 1.00 69.94 246 PHE A N 1
ATOM 1911 C CA . PHE A 1 246 ? -1.675 0.879 12.581 1.00 69.94 246 PHE A CA 1
ATOM 1912 C C . PHE A 1 246 ? -2.094 1.251 11.159 1.00 69.94 246 PHE A C 1
ATOM 1914 O O . PHE A 1 246 ? -3.038 2.011 10.989 1.00 69.94 246 PHE A O 1
ATOM 1921 N N . PHE A 1 247 ? -1.419 0.722 10.131 1.00 76.69 247 PHE A N 1
ATOM 1922 C CA . PHE A 1 247 ? -1.763 0.997 8.740 1.00 76.69 247 PHE A CA 1
ATOM 1923 C C . PHE A 1 247 ? -3.076 0.298 8.368 1.00 76.69 247 PHE A C 1
ATOM 1925 O O . PHE A 1 247 ? -3.191 -0.929 8.441 1.00 76.69 247 PHE A O 1
ATOM 1932 N N . ALA A 1 248 ? -4.067 1.101 7.992 1.00 77.81 248 ALA A N 1
ATOM 1933 C CA . ALA A 1 248 ? -5.411 0.663 7.634 1.00 77.81 248 ALA A CA 1
ATOM 1934 C C . ALA A 1 248 ? -5.564 0.420 6.124 1.00 77.81 248 ALA A C 1
ATOM 1936 O O . ALA A 1 248 ? -6.524 -0.226 5.711 1.00 77.81 248 ALA A O 1
ATOM 1937 N N . GLY A 1 249 ? -4.626 0.895 5.303 1.00 79.12 249 GLY A N 1
ATOM 1938 C CA . GLY A 1 249 ? -4.589 0.611 3.871 1.00 79.12 249 GLY A CA 1
ATOM 1939 C C . GLY A 1 249 ? -4.331 1.845 3.015 1.00 79.12 249 GLY A C 1
ATOM 1940 O O . GLY A 1 249 ? -4.261 2.973 3.503 1.00 79.12 249 GLY A O 1
ATOM 1941 N N . ARG A 1 250 ? -4.197 1.599 1.712 1.00 81.88 250 ARG A N 1
ATOM 1942 C CA . ARG A 1 250 ? -4.007 2.603 0.663 1.00 81.88 250 ARG A CA 1
ATOM 1943 C C . ARG A 1 250 ? -5.176 2.514 -0.305 1.00 81.88 250 ARG A C 1
ATOM 1945 O O . ARG A 1 250 ? -5.354 1.477 -0.936 1.00 81.88 250 ARG A O 1
ATOM 1952 N N . VAL A 1 251 ? -5.981 3.566 -0.394 1.00 81.94 251 VAL A N 1
ATOM 1953 C CA . VAL A 1 251 ? -7.224 3.573 -1.175 1.00 81.94 251 VAL A CA 1
ATOM 1954 C C . VAL A 1 251 ? -7.526 4.977 -1.695 1.00 81.94 251 VAL A C 1
ATOM 1956 O O . VAL A 1 251 ? -7.299 5.961 -0.997 1.00 81.94 251 VAL A O 1
ATOM 1959 N N . GLY A 1 252 ? -8.017 5.090 -2.933 1.00 77.94 252 GLY A N 1
ATOM 1960 C CA . GLY A 1 252 ? -8.426 6.380 -3.513 1.00 77.94 252 GLY A CA 1
ATOM 1961 C C . GLY A 1 252 ? -7.318 7.446 -3.562 1.00 77.94 252 GLY A C 1
ATOM 1962 O O . GLY A 1 252 ? -7.601 8.624 -3.367 1.00 77.94 252 GLY A O 1
ATOM 1963 N N . GLY A 1 253 ? -6.052 7.043 -3.746 1.00 81.75 253 GLY A N 1
ATOM 1964 C CA . GLY A 1 253 ? -4.897 7.957 -3.747 1.00 81.75 253 GLY A CA 1
ATOM 1965 C C . GLY A 1 253 ? -4.581 8.566 -2.376 1.00 81.75 253 GLY A C 1
ATOM 1966 O O . GLY A 1 253 ? -4.015 9.656 -2.282 1.00 81.75 253 GLY A O 1
ATOM 1967 N N . SER A 1 254 ? -5.014 7.909 -1.301 1.00 86.06 254 SER A N 1
ATOM 1968 C CA . SER A 1 254 ? -4.729 8.302 0.072 1.00 86.06 254 SER A CA 1
ATOM 1969 C C . SER A 1 254 ? -4.283 7.108 0.910 1.00 86.06 254 SER A C 1
ATOM 1971 O O . SER A 1 254 ? -4.701 5.966 0.703 1.00 86.06 254 SER A O 1
ATOM 1973 N N . LEU A 1 255 ? -3.461 7.403 1.908 1.00 85.31 255 LEU A N 1
ATOM 1974 C CA . LEU A 1 255 ? -2.956 6.459 2.892 1.00 85.31 255 LEU A CA 1
ATOM 1975 C C . LEU A 1 255 ? -3.704 6.637 4.208 1.00 85.31 255 LEU A C 1
ATOM 1977 O O . LEU A 1 255 ? -3.925 7.771 4.641 1.00 85.31 255 LEU A O 1
ATOM 1981 N N . PHE A 1 256 ? -4.063 5.525 4.848 1.00 82.56 256 PHE A N 1
ATOM 1982 C CA . PHE A 1 256 ? -4.870 5.524 6.062 1.00 82.56 256 PHE A CA 1
ATOM 1983 C C . PHE A 1 256 ? -4.183 4.798 7.213 1.00 82.56 256 PHE A C 1
ATOM 1985 O O . PHE A 1 256 ? -3.645 3.701 7.052 1.00 82.56 256 PHE A O 1
ATOM 1992 N N . TRP A 1 257 ? -4.286 5.374 8.408 1.00 79.94 257 TRP A N 1
ATOM 1993 C CA . TRP A 1 257 ? -3.841 4.763 9.659 1.00 79.94 257 TRP A CA 1
ATOM 1994 C C . TRP A 1 257 ? -4.905 4.907 10.741 1.00 79.94 257 TRP A C 1
ATOM 1996 O O . TRP A 1 257 ? -5.626 5.898 10.767 1.00 79.94 257 TRP A O 1
ATOM 2006 N N . SER A 1 258 ? -4.977 3.947 11.657 1.00 75.12 258 SER A N 1
ATOM 2007 C CA . SER A 1 258 ? -5.847 3.997 12.832 1.00 75.12 258 SER A CA 1
ATOM 2008 C C . SER A 1 258 ? -5.030 4.134 14.113 1.00 75.12 258 SER A C 1
ATOM 2010 O O . SER A 1 258 ? -4.070 3.397 14.314 1.00 75.12 258 SER A O 1
ATOM 2012 N N . PHE A 1 259 ? -5.437 5.042 14.999 1.00 69.50 259 PHE A N 1
ATOM 2013 C CA . PHE A 1 259 ? -4.782 5.310 16.278 1.00 69.50 259 PHE A CA 1
ATOM 2014 C C . PHE A 1 259 ? -5.778 5.254 17.432 1.00 69.50 259 PHE A C 1
ATOM 2016 O O . PHE A 1 259 ? -6.912 5.725 17.309 1.00 69.50 259 PHE A O 1
ATOM 2023 N N . ASN A 1 260 ? -5.332 4.677 18.554 1.00 63.09 260 ASN A N 1
ATOM 2024 C CA . ASN A 1 260 ? -6.065 4.582 19.825 1.00 63.09 260 ASN A CA 1
ATOM 2025 C C . ASN A 1 260 ? -7.515 4.080 19.675 1.00 63.09 260 ASN A C 1
ATOM 2027 O O . ASN A 1 260 ? -8.405 4.512 20.398 1.00 63.09 260 ASN A O 1
ATOM 2031 N N . GLY A 1 261 ? -7.790 3.259 18.652 1.00 62.94 261 GLY A N 1
ATOM 2032 C CA . GLY A 1 261 ? -9.122 2.716 18.356 1.00 62.94 261 GLY A CA 1
ATOM 2033 C C . GLY A 1 261 ? -10.206 3.735 17.976 1.00 62.94 261 GLY A C 1
ATOM 2034 O O . GLY A 1 261 ? -11.311 3.325 17.646 1.00 62.94 261 GLY A O 1
ATOM 2035 N N . THR A 1 262 ? -9.913 5.037 17.980 1.00 69.25 262 THR A N 1
ATOM 2036 C CA . THR A 1 262 ? -10.917 6.114 17.884 1.00 69.25 262 THR A CA 1
ATOM 2037 C C . THR A 1 262 ? -10.591 7.150 16.821 1.00 69.25 262 THR A C 1
ATOM 2039 O O . THR A 1 262 ? -11.464 7.913 16.426 1.00 69.25 262 THR A O 1
ATOM 2042 N N . THR A 1 263 ? -9.357 7.187 16.323 1.00 75.19 263 THR A N 1
ATOM 2043 C CA . THR A 1 263 ? -8.927 8.188 15.344 1.00 75.19 263 THR A CA 1
ATOM 2044 C C . THR A 1 263 ? -8.416 7.511 14.083 1.00 75.19 263 THR A C 1
ATOM 2046 O O . THR A 1 263 ? -7.689 6.519 14.149 1.00 75.19 263 THR A O 1
ATOM 2049 N N . VAL A 1 264 ? -8.777 8.060 12.927 1.00 80.69 264 VAL A N 1
ATOM 2050 C CA . VAL A 1 264 ? -8.223 7.690 11.624 1.00 80.69 264 VAL A CA 1
ATOM 2051 C C . VAL A 1 264 ? -7.467 8.878 11.062 1.00 80.69 264 VAL A C 1
ATOM 2053 O O . VAL A 1 264 ? -7.963 10.001 11.071 1.00 80.69 264 VAL A O 1
ATOM 2056 N N . ILE A 1 265 ? -6.267 8.626 10.564 1.00 80.81 265 ILE A N 1
ATOM 2057 C CA . ILE A 1 265 ? -5.457 9.603 9.849 1.00 80.81 265 ILE A CA 1
ATOM 2058 C C . ILE A 1 265 ? -5.503 9.267 8.368 1.00 80.81 265 ILE A C 1
ATOM 2060 O O . ILE A 1 265 ? -5.303 8.112 7.998 1.00 80.81 265 ILE A O 1
ATOM 2064 N N . GLN A 1 266 ? -5.717 10.290 7.550 1.00 85.94 266 GLN A N 1
ATOM 2065 C CA . GLN A 1 266 ? -5.618 10.254 6.102 1.00 85.94 266 GLN A CA 1
ATOM 2066 C C . GLN A 1 266 ? -4.471 11.160 5.648 1.00 85.94 266 GLN A C 1
ATOM 2068 O O . GLN A 1 266 ? -4.384 12.315 6.068 1.00 85.94 266 GLN A O 1
ATOM 2073 N N . VAL A 1 267 ? -3.629 10.652 4.752 1.00 85.75 267 VAL A N 1
ATOM 2074 C CA . VAL A 1 267 ? -2.645 11.451 4.013 1.00 85.75 267 VAL A CA 1
ATOM 2075 C C . VAL A 1 267 ? -2.923 11.303 2.526 1.00 85.75 267 VAL A C 1
ATOM 2077 O O . VAL A 1 267 ? -2.919 10.188 2.008 1.00 85.75 267 VAL A O 1
ATOM 2080 N N . ASN A 1 268 ? -3.169 12.417 1.841 1.00 87.12 268 ASN A N 1
ATOM 2081 C CA . ASN A 1 268 ? -3.308 12.430 0.390 1.00 87.12 268 ASN A CA 1
ATOM 2082 C C . ASN A 1 268 ? -1.929 12.280 -0.273 1.00 87.12 268 ASN A C 1
ATOM 2084 O O . ASN A 1 268 ? -0.987 12.982 0.084 1.00 87.12 268 ASN A O 1
ATOM 2088 N N . GLU A 1 269 ? -1.801 11.372 -1.236 1.00 87.50 269 GLU A N 1
ATOM 2089 C CA . GLU A 1 269 ? -0.503 11.048 -1.836 1.00 87.50 269 GLU A CA 1
ATOM 2090 C C . GLU A 1 269 ? 0.016 12.108 -2.811 1.00 87.50 269 GLU A C 1
ATOM 2092 O O . GLU A 1 269 ? 1.229 12.241 -2.965 1.00 87.50 269 GLU A O 1
ATOM 2097 N N . SER A 1 270 ? -0.874 12.852 -3.474 1.00 86.19 270 SER A N 1
ATOM 2098 C CA . SER A 1 270 ? -0.485 13.863 -4.461 1.00 86.19 270 SER A CA 1
ATOM 2099 C C . SER A 1 270 ? -0.193 15.215 -3.820 1.00 86.19 270 SER A C 1
ATOM 2101 O O . SER A 1 270 ? 0.747 15.894 -4.222 1.00 86.19 270 SER A O 1
ATOM 2103 N N . THR A 1 271 ? -0.971 15.604 -2.808 1.00 86.50 271 THR A N 1
ATOM 2104 C CA . THR A 1 271 ? -0.821 16.902 -2.134 1.00 86.50 271 THR A CA 1
ATOM 2105 C C . THR A 1 271 ? -0.047 16.820 -0.824 1.00 86.50 271 THR A C 1
ATOM 2107 O O . THR A 1 271 ? 0.368 17.847 -0.298 1.00 86.50 271 THR A O 1
ATOM 2110 N N . GLY A 1 272 ? 0.110 15.626 -0.247 1.00 81.75 272 GLY A N 1
ATOM 2111 C CA . GLY A 1 272 ? 0.626 15.452 1.111 1.00 81.75 272 GLY A CA 1
ATOM 2112 C C . GLY A 1 272 ? -0.324 15.959 2.200 1.00 81.75 272 GLY A C 1
ATOM 2113 O O . GLY A 1 272 ? 0.048 15.954 3.373 1.00 81.75 272 GLY A O 1
ATOM 2114 N N . ALA A 1 273 ? -1.538 16.399 1.844 1.00 84.75 273 ALA A N 1
ATOM 2115 C CA . ALA A 1 273 ? -2.484 16.961 2.795 1.00 84.75 273 ALA A CA 1
ATOM 2116 C C . ALA A 1 273 ? -2.856 15.935 3.869 1.00 84.75 273 ALA A C 1
ATOM 2118 O O . ALA A 1 273 ? -3.240 14.800 3.571 1.00 84.75 273 ALA A O 1
ATOM 2119 N N . PHE A 1 274 ? -2.754 16.370 5.120 1.00 82.69 274 PHE A N 1
ATOM 2120 C CA . PHE A 1 274 ? -3.072 15.583 6.297 1.00 82.69 274 PHE A CA 1
ATOM 2121 C C . PHE A 1 274 ? -4.493 15.890 6.775 1.00 82.69 274 PHE A C 1
ATOM 2123 O O . PHE A 1 274 ? -4.916 17.046 6.823 1.00 82.69 274 PHE A O 1
ATOM 2130 N N . SER A 1 275 ? -5.243 14.862 7.159 1.00 82.56 275 SER A N 1
ATOM 2131 C CA . SER A 1 275 ? -6.555 15.005 7.791 1.00 82.56 275 SER A CA 1
ATOM 2132 C C . SER A 1 275 ? -6.740 13.945 8.868 1.00 82.56 275 SER A C 1
ATOM 2134 O O . SER A 1 275 ? -6.372 12.787 8.681 1.00 82.56 275 SER A O 1
ATOM 2136 N N . SER A 1 276 ? -7.324 14.333 9.998 1.00 79.12 276 SER A N 1
ATOM 2137 C CA . SER A 1 276 ? -7.711 13.417 11.068 1.00 79.12 276 SER A CA 1
ATOM 2138 C C . SER A 1 276 ? -9.230 13.338 11.173 1.00 79.12 276 SER A C 1
ATOM 2140 O O . SER A 1 276 ? -9.942 14.325 10.984 1.00 79.12 276 SER A O 1
ATOM 2142 N N . PHE A 1 277 ? -9.726 12.140 11.467 1.00 80.25 277 PHE A N 1
ATOM 2143 C CA . PHE A 1 277 ? -11.146 11.858 11.603 1.00 80.25 277 PHE A CA 1
ATOM 2144 C C . PHE A 1 277 ? -11.406 11.098 12.895 1.00 80.25 277 PHE A C 1
ATOM 2146 O O . PHE A 1 277 ? -10.799 10.055 13.145 1.00 80.25 277 PHE A O 1
ATOM 2153 N N . PHE A 1 278 ? -12.330 11.606 13.704 1.00 78.25 278 PHE A N 1
ATOM 2154 C CA . PHE A 1 278 ? -12.770 10.931 14.916 1.00 78.25 278 PHE A CA 1
ATOM 2155 C C . PHE A 1 278 ? -13.899 9.940 14.610 1.00 78.25 278 PHE A C 1
ATOM 2157 O O . PHE A 1 278 ? -14.908 10.287 13.988 1.00 78.25 278 PHE A O 1
ATOM 2164 N N . MET A 1 279 ? -13.729 8.700 15.061 1.00 75.25 279 MET A N 1
ATOM 2165 C CA . MET A 1 279 ? -14.713 7.627 14.996 1.00 75.25 279 MET A CA 1
ATOM 2166 C C . MET A 1 279 ? -15.521 7.631 16.294 1.00 75.25 279 MET A C 1
ATOM 2168 O O . MET A 1 279 ? -15.043 7.197 17.340 1.00 75.25 279 MET A O 1
ATOM 2172 N N . SER A 1 280 ? -16.761 8.116 16.244 1.00 71.25 280 SER A N 1
ATOM 2173 C CA . SER A 1 280 ? -17.678 7.990 17.379 1.00 71.25 280 SER A CA 1
ATOM 2174 C C . SER A 1 280 ? -18.250 6.568 17.400 1.00 71.25 280 SER A C 1
ATOM 2176 O O . SER A 1 280 ? -19.208 6.275 16.693 1.00 71.25 280 SER A O 1
ATOM 2178 N N . LEU A 1 281 ? -17.617 5.664 18.155 1.00 69.56 281 LEU A N 1
ATOM 2179 C CA . LEU A 1 281 ? -17.962 4.230 18.180 1.00 69.56 281 LEU A CA 1
ATOM 2180 C C . LEU A 1 281 ? -18.923 3.831 19.322 1.00 69.56 281 LEU A C 1
ATOM 2182 O O . LEU A 1 281 ? -19.234 2.651 19.490 1.00 69.56 281 LEU A O 1
ATOM 2186 N N . GLY A 1 282 ? -19.458 4.807 20.063 1.00 59.03 282 GLY A N 1
ATOM 2187 C CA . GLY A 1 282 ? -20.358 4.593 21.205 1.00 59.03 282 GLY A CA 1
ATOM 2188 C C . GLY A 1 282 ? -19.667 4.762 22.567 1.00 59.03 282 GLY A C 1
ATOM 2189 O O . GLY A 1 282 ? -18.485 5.109 22.611 1.00 59.03 282 GLY A O 1
ATOM 2190 N N . PRO A 1 283 ? -20.406 4.602 23.684 1.00 48.97 283 PRO A N 1
ATOM 2191 C CA . PRO A 1 283 ? -19.914 4.923 25.020 1.00 48.97 283 PRO A CA 1
ATOM 2192 C C . PRO A 1 283 ? -18.703 4.065 25.396 1.00 48.97 283 PRO A C 1
ATOM 2194 O O . PRO A 1 283 ? -18.701 2.844 25.255 1.00 48.97 283 PRO A O 1
ATOM 2197 N N . ALA A 1 284 ? -17.668 4.763 25.855 1.00 45.34 284 ALA A N 1
ATOM 2198 C CA . ALA A 1 284 ? -16.363 4.252 26.228 1.00 45.34 284 ALA A CA 1
ATOM 2199 C C . ALA A 1 284 ? -16.459 3.118 27.262 1.00 45.34 284 ALA A C 1
ATOM 2201 O O . ALA A 1 284 ? -16.721 3.350 28.438 1.00 45.34 284 ALA A O 1
ATOM 2202 N N . GLY A 1 285 ? -16.222 1.892 26.808 1.00 40.66 285 GLY A N 1
ATOM 2203 C CA . GLY A 1 285 ? -16.051 0.720 27.669 1.00 40.66 285 GLY A CA 1
ATOM 2204 C C . GLY A 1 285 ? -15.170 -0.367 27.057 1.00 40.66 285 GLY A C 1
ATOM 2205 O O . GLY A 1 285 ? -15.018 -1.429 27.650 1.00 40.66 285 GLY A O 1
ATOM 2206 N N . VAL A 1 286 ? -14.582 -0.121 25.883 1.00 44.09 286 VAL A N 1
ATOM 2207 C CA . VAL A 1 286 ? -13.779 -1.115 25.169 1.00 44.09 286 VAL A CA 1
ATOM 2208 C C . VAL A 1 286 ? -12.314 -0.885 25.518 1.00 44.09 286 VAL A C 1
ATOM 2210 O O . VAL A 1 286 ? -11.772 0.176 25.225 1.00 44.09 286 VAL A O 1
ATOM 2213 N N . ASP A 1 287 ? -11.716 -1.876 26.184 1.00 42.19 287 ASP A N 1
ATOM 2214 C CA . ASP A 1 287 ? -10.322 -1.943 26.641 1.00 42.19 287 ASP A CA 1
ATOM 2215 C C . ASP A 1 287 ? -9.365 -1.253 25.647 1.00 42.19 287 ASP A C 1
ATOM 2217 O O . ASP A 1 287 ? -9.108 -1.738 24.542 1.00 42.19 287 ASP A O 1
ATOM 2221 N N . ASP A 1 288 ? -8.840 -0.102 26.069 1.00 42.97 288 ASP A N 1
ATOM 2222 C CA . ASP A 1 288 ? -7.992 0.858 25.341 1.00 42.97 288 ASP A CA 1
ATOM 2223 C C . ASP A 1 288 ? -6.590 0.290 24.995 1.00 42.97 288 ASP A C 1
ATOM 2225 O O . ASP A 1 288 ? -5.628 1.003 24.718 1.00 42.97 288 ASP A O 1
ATOM 2229 N N . ARG A 1 289 ? -6.430 -1.041 25.038 1.00 42.88 289 ARG A N 1
ATOM 2230 C CA . ARG A 1 289 ? -5.143 -1.752 24.981 1.00 42.88 289 ARG A CA 1
ATOM 2231 C C . ARG A 1 289 ? -4.917 -2.586 23.727 1.00 42.88 289 ARG A C 1
ATOM 2233 O O . ARG A 1 289 ? -4.213 -3.594 23.759 1.00 42.88 289 ARG A O 1
ATOM 2240 N N . GLY A 1 290 ? -5.399 -2.108 22.585 1.00 49.16 290 GLY A N 1
ATOM 2241 C CA . GLY A 1 290 ? -4.825 -2.516 21.303 1.00 49.16 290 GLY A CA 1
ATOM 2242 C C . GLY A 1 290 ? -5.856 -2.829 20.239 1.00 49.16 290 GLY A C 1
ATOM 2243 O O . GLY A 1 290 ? -6.209 -3.985 19.996 1.00 49.16 290 GLY A O 1
ATOM 2244 N N . MET A 1 291 ? -6.256 -1.789 19.514 1.00 50.41 291 MET A N 1
ATOM 2245 C CA . MET A 1 291 ? -6.725 -1.970 18.148 1.00 50.41 291 MET A CA 1
ATOM 2246 C C . MET A 1 291 ? -5.510 -2.382 17.295 1.00 50.41 291 MET A C 1
ATOM 2248 O O . MET A 1 291 ? -4.679 -1.554 16.935 1.00 50.41 291 MET A O 1
ATOM 2252 N N . ASP A 1 292 ? -5.343 -3.689 17.080 1.00 56.41 292 ASP A N 1
ATOM 2253 C CA . ASP A 1 292 ? -4.311 -4.269 16.204 1.00 56.41 292 ASP A CA 1
ATOM 2254 C C . ASP A 1 292 ? -4.658 -4.025 14.716 1.00 56.41 292 ASP A C 1
ATOM 2256 O O . ASP A 1 292 ? -5.819 -3.752 14.397 1.00 56.41 292 ASP A O 1
ATOM 2260 N N . ARG A 1 293 ? -3.698 -4.199 13.784 1.00 54.12 293 ARG A N 1
ATOM 2261 C CA . ARG A 1 293 ? -3.899 -4.058 12.309 1.00 54.12 293 ARG A CA 1
ATOM 2262 C C . ARG A 1 293 ? -5.163 -4.726 11.821 1.00 54.12 293 ARG A C 1
ATOM 2264 O O . ARG A 1 293 ? -5.779 -4.291 10.857 1.00 54.12 293 ARG A O 1
ATOM 2271 N N . GLY A 1 294 ? -5.482 -5.849 12.452 1.00 59.19 294 GLY A N 1
ATOM 2272 C CA . GLY A 1 294 ? -6.598 -6.691 12.096 1.00 59.19 294 GLY A CA 1
ATOM 2273 C C . GLY A 1 294 ? -7.957 -6.056 12.353 1.00 59.19 294 GLY A C 1
ATOM 2274 O O . GLY A 1 294 ? -8.940 -6.711 12.065 1.00 59.19 294 GLY A O 1
ATOM 22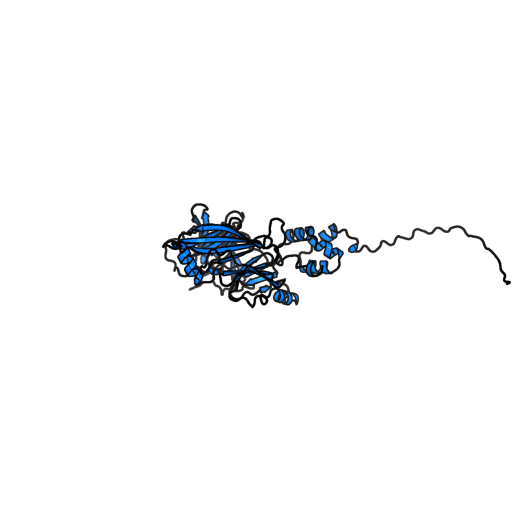75 N N . LYS A 1 295 ? -8.075 -4.839 12.891 1.00 75.06 295 LYS A N 1
ATOM 2276 C CA . LYS A 1 295 ? -9.386 -4.306 13.288 1.00 75.06 295 LYS A CA 1
ATOM 2277 C C . LYS A 1 295 ? -9.827 -3.035 12.579 1.00 75.06 295 LYS A C 1
ATOM 2279 O O . LYS A 1 295 ? -10.970 -2.646 12.779 1.00 75.06 295 LYS A O 1
ATOM 2284 N N . VAL A 1 296 ? -8.996 -2.408 11.744 1.00 79.56 296 VAL A N 1
ATOM 2285 C CA . VAL A 1 296 ? -9.415 -1.250 10.932 1.00 79.56 296 VAL A CA 1
ATOM 2286 C C . VAL A 1 296 ? -8.862 -1.355 9.514 1.00 79.56 296 VAL A C 1
ATOM 2288 O O . VAL A 1 296 ? -7.684 -1.667 9.311 1.00 79.56 296 VAL A O 1
ATOM 2291 N N . ARG A 1 297 ? -9.720 -1.082 8.527 1.00 80.56 297 ARG A N 1
ATOM 2292 C CA . ARG A 1 297 ? -9.390 -1.077 7.102 1.00 80.56 297 ARG A CA 1
ATOM 2293 C C . ARG A 1 297 ? -10.048 0.092 6.382 1.00 80.56 297 ARG A C 1
ATOM 2295 O O . ARG A 1 297 ? -11.200 0.411 6.646 1.00 80.56 297 ARG A O 1
ATOM 2302 N N . ALA A 1 298 ? -9.322 0.712 5.462 1.00 81.00 298 ALA A N 1
ATOM 2303 C CA . ALA A 1 298 ? -9.886 1.677 4.525 1.00 81.00 298 ALA A CA 1
ATOM 2304 C C . ALA A 1 298 ? -10.216 0.969 3.203 1.00 81.00 298 ALA A C 1
ATOM 2306 O O . ALA A 1 298 ? -9.434 0.145 2.732 1.00 81.00 298 ALA A O 1
ATOM 2307 N N . VAL A 1 299 ? -11.378 1.270 2.627 1.00 80.25 299 VAL A N 1
ATOM 2308 C CA . VAL A 1 299 ? -11.935 0.581 1.456 1.00 80.25 299 VAL A CA 1
ATOM 2309 C C . VAL A 1 299 ? -12.504 1.623 0.494 1.00 80.25 299 VAL A C 1
ATOM 2311 O O . VAL A 1 299 ? -13.201 2.547 0.916 1.00 80.25 299 VAL A O 1
ATOM 2314 N N . VAL A 1 300 ? -12.218 1.486 -0.802 1.00 76.44 300 VAL A N 1
ATOM 2315 C CA . VAL A 1 300 ? -12.870 2.308 -1.834 1.00 76.44 300 VAL A CA 1
ATOM 2316 C C . VAL A 1 300 ? -14.245 1.725 -2.129 1.00 76.44 300 VAL A C 1
ATOM 2318 O O . VAL A 1 300 ? -14.378 0.516 -2.290 1.00 76.44 300 VAL A O 1
ATOM 2321 N N . HIS A 1 301 ? -15.259 2.569 -2.243 1.00 73.56 301 HIS A N 1
ATOM 2322 C CA . HIS A 1 301 ? -16.548 2.191 -2.810 1.00 73.56 301 HIS A CA 1
ATOM 2323 C C . HIS A 1 301 ? -16.399 1.749 -4.273 1.00 73.56 301 HIS A C 1
ATOM 2325 O O . HIS A 1 301 ? -15.494 2.182 -4.985 1.00 73.56 301 HIS A O 1
ATOM 2331 N N . LYS A 1 302 ? -17.338 0.932 -4.760 1.00 69.44 302 LYS A N 1
ATOM 2332 C CA . LYS A 1 302 ? -17.429 0.533 -6.175 1.00 69.44 302 LYS A CA 1
ATOM 2333 C C . LYS A 1 302 ? -17.407 1.702 -7.171 1.00 69.44 302 LYS A C 1
ATOM 2335 O O . LYS A 1 302 ? -16.925 1.538 -8.285 1.00 69.44 302 LYS A O 1
ATOM 2340 N N . ASP A 1 303 ? -17.865 2.891 -6.772 1.00 67.44 303 ASP A N 1
ATOM 2341 C CA . ASP A 1 303 ? -17.867 4.093 -7.614 1.00 67.44 303 ASP A CA 1
ATOM 2342 C C . ASP A 1 303 ? -16.475 4.742 -7.768 1.00 67.44 303 ASP A C 1
ATOM 2344 O O . ASP A 1 303 ? -16.319 5.720 -8.498 1.00 67.44 303 ASP A O 1
ATOM 2348 N N . SER A 1 304 ? -15.458 4.199 -7.086 1.00 65.56 304 SER A N 1
ATOM 2349 C CA . SER A 1 304 ? -14.072 4.678 -7.041 1.00 65.56 304 SER A CA 1
ATOM 2350 C C . SER A 1 304 ? -13.878 6.109 -6.520 1.00 65.56 304 SER A C 1
ATOM 2352 O O . SER A 1 304 ? -12.770 6.640 -6.590 1.00 65.56 304 SER A O 1
ATOM 2354 N N . ARG A 1 305 ? -14.926 6.752 -5.990 1.00 67.38 305 ARG A N 1
ATOM 2355 C CA . ARG A 1 305 ? -14.901 8.166 -5.574 1.00 67.38 305 ARG A CA 1
ATOM 2356 C C . ARG A 1 305 ? -15.061 8.344 -4.079 1.00 67.38 305 ARG A C 1
ATOM 2358 O O . ARG A 1 305 ? -14.542 9.312 -3.526 1.00 67.38 305 ARG A O 1
ATOM 2365 N N . THR A 1 306 ? -15.772 7.435 -3.425 1.00 77.00 306 THR A N 1
ATOM 2366 C CA . THR A 1 306 ? -16.001 7.517 -1.986 1.00 77.00 306 THR A CA 1
ATOM 2367 C C . THR A 1 306 ? -15.134 6.504 -1.245 1.00 77.00 306 THR A C 1
ATOM 2369 O O . THR A 1 306 ? -15.016 5.342 -1.631 1.00 77.00 306 THR A O 1
ATOM 2372 N N . VAL A 1 307 ? -14.477 6.958 -0.176 1.00 82.06 307 VAL A N 1
ATOM 2373 C CA . VAL A 1 307 ? -13.690 6.091 0.708 1.00 82.06 307 VAL A CA 1
ATOM 2374 C C . VAL A 1 307 ? -14.477 5.867 1.990 1.00 82.06 307 VAL A C 1
ATOM 2376 O O . VAL A 1 307 ? -14.935 6.820 2.626 1.00 82.06 307 VAL A O 1
ATOM 2379 N N . ARG A 1 308 ? -14.610 4.599 2.375 1.00 87.06 308 ARG A N 1
ATOM 2380 C CA . ARG A 1 308 ? -15.174 4.174 3.654 1.00 87.06 308 ARG A CA 1
ATOM 2381 C C . ARG A 1 308 ? -14.069 3.610 4.530 1.00 87.06 308 ARG A C 1
ATOM 2383 O O . ARG A 1 308 ? -13.135 2.973 4.046 1.00 87.06 308 ARG A O 1
ATOM 2390 N N . VAL A 1 309 ? -14.192 3.813 5.832 1.00 86.56 309 VAL A N 1
ATOM 2391 C CA . VAL A 1 309 ? -13.393 3.091 6.821 1.00 86.56 309 VAL A CA 1
ATOM 2392 C C . VAL A 1 309 ? -14.282 2.057 7.476 1.00 86.56 309 VAL A C 1
ATOM 2394 O O . VAL A 1 309 ? -15.383 2.361 7.921 1.00 86.56 309 VAL A O 1
ATOM 2397 N N . VAL A 1 310 ? -13.795 0.829 7.536 1.00 86.75 310 VAL A N 1
ATOM 2398 C CA . VAL A 1 310 ? -14.463 -0.278 8.199 1.00 86.75 310 VAL A CA 1
ATOM 2399 C C . VAL A 1 310 ? -13.643 -0.675 9.415 1.00 86.75 310 VAL A C 1
ATOM 2401 O O . VAL A 1 310 ? -12.426 -0.849 9.324 1.00 86.75 310 VAL A O 1
ATOM 2404 N N . CYS A 1 311 ? -14.294 -0.820 10.561 1.00 86.19 311 CYS A N 1
ATOM 2405 C CA . CYS A 1 311 ? -13.654 -1.254 11.793 1.00 86.19 311 CYS A CA 1
ATOM 2406 C C . CYS A 1 311 ? -14.415 -2.397 12.469 1.00 86.19 311 CYS A C 1
ATOM 2408 O O . CYS A 1 311 ? -15.613 -2.569 12.272 1.00 86.19 311 CYS A O 1
ATOM 2410 N N . ILE A 1 312 ? -13.689 -3.202 13.244 1.00 82.50 312 ILE A N 1
ATOM 2411 C CA . ILE A 1 312 ? -14.227 -4.305 14.041 1.00 82.50 312 ILE A CA 1
ATOM 2412 C C . ILE A 1 312 ? -14.182 -3.884 15.503 1.00 82.50 312 ILE A C 1
ATOM 2414 O O . ILE A 1 312 ? -13.102 -3.823 16.094 1.00 82.50 312 ILE A O 1
ATOM 2418 N N . VAL A 1 313 ? -15.343 -3.610 16.087 1.00 80.12 313 VAL A N 1
ATOM 2419 C CA . VAL A 1 313 ? -15.488 -3.256 17.502 1.00 80.12 313 VAL A CA 1
ATOM 2420 C C . VAL A 1 313 ? -16.067 -4.461 18.221 1.00 80.12 313 VAL A C 1
ATOM 2422 O O . VAL A 1 313 ? -17.217 -4.820 18.000 1.00 80.12 313 VAL A O 1
ATOM 2425 N N . GLU A 1 314 ? -15.246 -5.109 19.048 1.00 77.56 314 GLU A N 1
ATOM 2426 C CA . GLU A 1 314 ? -15.575 -6.378 19.714 1.00 77.56 314 GLU A CA 1
ATOM 2427 C C . GLU A 1 314 ? -15.985 -7.479 18.720 1.00 77.56 314 GLU A C 1
ATOM 2429 O O . GLU A 1 314 ? -15.117 -8.183 18.196 1.00 77.56 314 GLU A O 1
ATOM 2434 N N . LYS A 1 315 ? -17.288 -7.598 18.447 1.00 83.19 315 LYS A N 1
ATOM 2435 C CA . LYS A 1 315 ? -17.901 -8.559 17.523 1.00 83.19 315 LYS A CA 1
ATOM 2436 C C . LYS A 1 315 ? -18.677 -7.921 16.375 1.00 83.19 315 LYS A C 1
ATOM 2438 O O . LYS A 1 315 ? -19.231 -8.633 15.544 1.00 83.19 315 LYS A O 1
ATOM 2443 N N . GLU A 1 316 ? -18.711 -6.599 16.309 1.00 86.19 316 GLU A N 1
ATOM 2444 C CA . GLU A 1 316 ? -19.474 -5.869 15.309 1.00 86.19 316 GLU A CA 1
ATOM 2445 C C . GLU A 1 316 ? -18.563 -5.269 14.245 1.00 86.19 316 GLU A C 1
ATOM 2447 O O . GLU A 1 316 ? -17.505 -4.705 14.534 1.00 86.19 316 GLU A O 1
ATOM 2452 N N . LEU A 1 317 ? -19.014 -5.358 13.000 1.00 88.62 317 LEU A N 1
ATOM 2453 C CA . LEU A 1 317 ? -18.464 -4.634 11.873 1.00 88.62 317 LEU A CA 1
ATOM 2454 C C . LEU A 1 317 ? -19.156 -3.278 11.773 1.00 88.62 317 LEU A C 1
ATOM 2456 O O . LEU A 1 317 ? -20.373 -3.200 11.599 1.00 88.62 317 LEU A O 1
ATOM 2460 N N . VAL A 1 318 ? -18.375 -2.209 11.851 1.00 88.31 318 VAL A N 1
ATOM 2461 C CA . VAL A 1 318 ? -18.852 -0.833 11.744 1.00 88.31 318 VAL A CA 1
ATOM 2462 C C . VAL A 1 318 ? -18.309 -0.219 10.461 1.00 88.31 318 VAL A C 1
ATOM 2464 O O . VAL A 1 318 ? -17.100 -0.199 10.235 1.00 88.31 318 VAL A O 1
ATOM 2467 N N . VAL A 1 319 ? -19.206 0.293 9.620 1.00 89.25 319 VAL A N 1
ATOM 2468 C CA . VAL A 1 319 ? -18.867 0.992 8.375 1.00 89.25 319 VAL A CA 1
ATOM 2469 C C . VAL A 1 319 ? -19.049 2.486 8.577 1.00 89.25 319 VAL A C 1
ATOM 2471 O O . VAL A 1 319 ? -20.121 2.949 8.976 1.00 89.25 319 VAL A O 1
ATOM 2474 N N . LEU A 1 320 ? -17.992 3.233 8.285 1.00 88.31 320 LEU A N 1
ATOM 2475 C CA . LEU A 1 320 ? -17.889 4.662 8.507 1.00 88.31 320 LEU A CA 1
ATOM 2476 C C . LEU A 1 320 ? -17.613 5.399 7.196 1.00 88.31 320 LEU A C 1
ATOM 2478 O O . LEU A 1 320 ? -16.684 5.065 6.459 1.00 88.31 320 LEU A O 1
ATOM 2482 N N . GLN A 1 321 ? -18.372 6.462 6.954 1.00 87.56 321 GLN A N 1
ATOM 2483 C CA . GLN A 1 321 ? -18.125 7.417 5.882 1.00 87.56 321 GLN A CA 1
ATOM 2484 C C . GLN A 1 321 ? -17.283 8.584 6.398 1.00 87.56 321 GLN A C 1
ATOM 2486 O O . GLN A 1 321 ? -17.599 9.181 7.433 1.00 87.56 321 GLN A O 1
ATOM 2491 N N . LEU A 1 322 ? -16.230 8.945 5.663 1.00 84.31 322 LEU A N 1
ATOM 2492 C CA . LEU A 1 322 ? -15.410 10.107 5.995 1.00 84.31 322 LEU A CA 1
ATOM 2493 C C . LEU A 1 322 ? -16.101 11.385 5.522 1.00 84.31 322 LEU A C 1
ATOM 2495 O O . LEU A 1 322 ? -16.268 11.605 4.323 1.00 84.31 322 LEU A O 1
ATOM 2499 N N . MET A 1 323 ? -16.459 12.259 6.463 1.00 79.81 323 MET A N 1
ATOM 2500 C CA . MET A 1 323 ? -17.050 13.561 6.155 1.00 79.81 323 MET A CA 1
ATOM 2501 C C . MET A 1 323 ? -15.942 14.616 6.068 1.00 79.81 323 MET A C 1
ATOM 2503 O O . MET A 1 323 ? -15.542 15.207 7.078 1.00 79.81 323 MET A O 1
ATOM 2507 N N . GLN A 1 324 ? -15.424 14.844 4.858 1.00 69.75 324 GLN A N 1
ATOM 2508 C CA . GLN A 1 324 ? -14.397 15.862 4.618 1.00 69.75 324 GLN A CA 1
ATOM 2509 C C . GLN A 1 324 ? -14.905 17.248 5.063 1.00 69.75 324 GLN A C 1
ATOM 2511 O O . GLN A 1 324 ? -16.017 17.652 4.730 1.00 69.75 324 GLN A O 1
ATOM 2516 N N . GLY A 1 325 ? -14.116 17.945 5.888 1.00 62.62 325 GLY A N 1
ATOM 2517 C CA . GLY A 1 325 ? -14.432 19.279 6.423 1.00 62.62 325 GLY A CA 1
ATOM 2518 C C . GLY A 1 325 ? -14.944 19.328 7.869 1.00 62.62 325 GLY A C 1
ATOM 2519 O O . GLY A 1 325 ? -14.807 20.367 8.505 1.00 62.62 325 GLY A O 1
ATOM 2520 N N . ARG A 1 326 ? -15.478 18.228 8.429 1.00 62.62 326 ARG A N 1
ATOM 2521 C CA . ARG A 1 326 ? -15.873 18.168 9.858 1.00 62.62 326 ARG A CA 1
ATOM 2522 C C . ARG A 1 326 ? -14.894 17.403 10.748 1.00 62.62 326 ARG A C 1
ATOM 2524 O O . ARG A 1 326 ? -15.008 17.505 11.961 1.00 62.62 326 ARG A O 1
ATOM 2531 N N . GLY A 1 327 ? -13.979 16.621 10.168 1.00 74.31 327 GLY A N 1
ATOM 2532 C CA . GLY A 1 327 ? -13.053 15.776 10.936 1.00 74.31 327 GLY A CA 1
ATOM 2533 C C . GLY A 1 327 ? -13.761 14.671 11.731 1.00 74.31 327 GLY A C 1
ATOM 2534 O O . GLY A 1 327 ? -13.251 14.202 12.745 1.00 74.31 327 GLY A O 1
ATOM 2535 N N . VAL A 1 328 ? -14.954 14.258 11.293 1.00 80.25 328 VAL A N 1
ATOM 2536 C CA . VAL A 1 328 ? -15.773 13.236 11.958 1.00 80.25 328 VAL A CA 1
ATOM 2537 C C . VAL A 1 328 ? -16.174 12.166 10.950 1.00 80.25 328 VAL A C 1
ATOM 2539 O O . VAL A 1 328 ? -16.490 12.462 9.796 1.00 80.25 328 VAL A O 1
ATOM 2542 N N . CYS A 1 329 ? -16.178 10.918 11.402 1.00 82.31 329 CYS A N 1
ATOM 2543 C CA . CYS A 1 329 ? -16.717 9.786 10.667 1.00 82.31 329 CYS A CA 1
ATOM 2544 C C . CYS A 1 329 ? -18.216 9.621 10.955 1.00 82.31 329 CYS A C 1
ATOM 2546 O O . CYS A 1 329 ? -18.618 9.533 12.116 1.00 82.31 329 CYS A O 1
ATOM 2548 N N . LYS A 1 330 ? -19.049 9.534 9.912 1.00 86.00 330 LYS A N 1
ATOM 2549 C CA . LYS A 1 330 ? -20.473 9.200 10.050 1.00 86.00 330 LYS A CA 1
ATOM 2550 C C . LYS A 1 330 ? -20.646 7.686 9.986 1.00 86.00 330 LYS A C 1
ATOM 2552 O O . LYS A 1 330 ? -20.204 7.064 9.025 1.00 86.00 330 LYS A O 1
ATOM 2557 N N . GLN A 1 331 ? -21.316 7.100 10.974 1.00 88.44 331 GLN A N 1
ATOM 2558 C CA . GLN A 1 331 ? -21.672 5.683 10.932 1.00 88.44 331 GLN A CA 1
ATOM 2559 C C . GLN A 1 331 ? -22.771 5.438 9.891 1.00 88.44 331 GLN A C 1
ATOM 2561 O O . GLN A 1 331 ? -23.842 6.037 9.968 1.00 88.44 331 GLN A O 1
ATOM 2566 N N . GLU A 1 332 ? -22.498 4.558 8.928 1.00 88.19 332 GLU A N 1
ATOM 2567 C CA . GLU A 1 332 ? -23.468 4.113 7.920 1.00 88.19 332 GLU A CA 1
ATOM 2568 C C . GLU A 1 332 ? -24.141 2.805 8.337 1.00 88.19 332 GLU A C 1
ATOM 2570 O O . GLU A 1 332 ? -25.358 2.674 8.234 1.00 88.19 332 GLU A O 1
ATOM 2575 N N . LYS A 1 333 ? -23.350 1.833 8.812 1.00 89.00 333 LYS A N 1
ATOM 2576 C CA . LYS A 1 333 ? -23.820 0.491 9.177 1.00 89.00 333 LYS A CA 1
ATOM 2577 C C . LYS A 1 333 ? -23.089 -0.030 10.408 1.00 89.00 333 LYS A C 1
ATOM 2579 O O . LYS A 1 333 ? -21.923 0.296 10.623 1.00 89.00 333 LYS A O 1
ATOM 2584 N N . ARG A 1 334 ? -23.777 -0.869 11.179 1.00 90.44 334 ARG A N 1
ATOM 2585 C CA . ARG A 1 334 ? -23.240 -1.632 12.309 1.00 90.44 334 ARG A CA 1
ATOM 2586 C C . ARG A 1 334 ? -23.915 -2.997 12.300 1.00 90.44 334 ARG A C 1
ATOM 2588 O O . ARG A 1 334 ? -25.141 -3.051 12.312 1.00 90.44 334 ARG A O 1
ATOM 2595 N N . VAL A 1 335 ? -23.129 -4.061 12.184 1.00 90.56 335 VAL A N 1
ATOM 2596 C CA . VAL A 1 335 ? -23.638 -5.427 11.992 1.00 90.56 335 VAL A CA 1
ATOM 2597 C C . VAL A 1 335 ? -22.850 -6.399 12.863 1.00 90.56 335 VAL A C 1
ATOM 2599 O O . VAL A 1 335 ? -21.624 -6.331 12.895 1.00 90.56 335 VAL A O 1
ATOM 2602 N N . ASP A 1 336 ? -23.533 -7.317 13.545 1.00 90.06 336 ASP A N 1
ATOM 2603 C CA . ASP A 1 336 ? -22.889 -8.393 14.303 1.00 90.06 336 ASP A CA 1
ATOM 2604 C C . ASP A 1 336 ? -22.262 -9.424 13.347 1.00 90.06 336 ASP A C 1
ATOM 2606 O O . ASP A 1 336 ? -22.932 -9.971 12.470 1.00 90.06 336 ASP A O 1
ATOM 2610 N N . LEU A 1 337 ? -20.960 -9.682 13.497 1.00 88.44 337 LEU A N 1
ATOM 2611 C CA . LEU A 1 337 ? -20.207 -10.552 12.591 1.00 88.44 337 LEU A CA 1
ATOM 2612 C C . LEU A 1 337 ? -20.576 -12.032 12.727 1.00 88.44 337 LEU A C 1
ATOM 2614 O O . LEU A 1 337 ? -20.501 -12.761 11.737 1.00 88.44 337 LEU A O 1
ATOM 2618 N N . PHE A 1 338 ? -20.968 -12.486 13.919 1.00 87.38 338 PHE A N 1
ATOM 2619 C CA . PHE A 1 338 ? -21.387 -13.871 14.136 1.00 87.38 338 PHE A CA 1
ATOM 2620 C C . PHE A 1 338 ? -22.719 -14.143 13.441 1.00 87.38 338 PHE A C 1
ATOM 2622 O O . PHE A 1 338 ? -22.854 -15.163 12.763 1.00 87.38 338 PHE A O 1
ATOM 2629 N N . GLN A 1 339 ? -23.655 -13.195 13.523 1.00 87.56 339 GLN A N 1
ATOM 2630 C CA . GLN A 1 339 ? -24.920 -13.256 12.790 1.00 87.56 339 GLN A CA 1
ATOM 2631 C C . GLN A 1 339 ? -24.701 -13.150 11.279 1.00 87.56 339 GLN A C 1
ATOM 2633 O O . GLN A 1 339 ? -25.177 -13.999 10.530 1.00 87.56 339 GLN A O 1
ATOM 2638 N N . LEU A 1 340 ? -23.935 -12.146 10.838 1.00 89.06 340 LEU A N 1
ATOM 2639 C CA . LEU A 1 340 ? -23.680 -11.878 9.423 1.00 89.06 340 LEU A CA 1
ATOM 2640 C C . LEU A 1 340 ? -23.047 -13.077 8.710 1.00 89.06 340 LEU A C 1
ATOM 2642 O O . LEU A 1 340 ? -23.419 -13.417 7.592 1.00 89.06 340 LEU A O 1
ATOM 2646 N N . CYS A 1 341 ? -22.090 -13.728 9.367 1.00 86.88 341 CYS A N 1
ATOM 2647 C CA . CYS A 1 341 ? -21.344 -14.833 8.782 1.00 86.88 341 CYS A CA 1
ATOM 2648 C C . CYS A 1 341 ? -21.921 -16.217 9.123 1.00 86.88 341 CYS A C 1
ATOM 2650 O O . CYS A 1 341 ? -21.335 -17.226 8.725 1.00 86.88 341 CYS A O 1
ATOM 2652 N N . ASN A 1 342 ? -23.025 -16.273 9.878 1.00 87.31 342 ASN A N 1
ATOM 2653 C CA . ASN A 1 342 ? -23.637 -17.499 10.393 1.00 87.31 342 ASN A CA 1
ATOM 2654 C C . ASN A 1 342 ? -22.621 -18.422 11.105 1.00 87.31 342 ASN A C 1
ATOM 2656 O O . ASN A 1 342 ? -22.425 -19.583 10.737 1.00 87.31 342 ASN A O 1
ATOM 2660 N N . VAL A 1 343 ? -21.915 -17.872 12.099 1.00 85.06 343 VAL A N 1
ATOM 2661 C CA . VAL A 1 343 ? -20.893 -18.570 12.897 1.00 85.06 343 VAL A CA 1
ATOM 2662 C C . VAL A 1 343 ? -21.287 -18.539 14.367 1.00 85.06 343 VAL A C 1
ATOM 2664 O O . VAL A 1 343 ? -21.617 -17.482 14.892 1.00 85.06 343 VAL A O 1
ATOM 2667 N N . GLU A 1 344 ? -21.182 -19.673 15.059 1.00 81.50 344 GLU A N 1
ATOM 2668 C CA . GLU A 1 344 ? -21.434 -19.732 16.502 1.00 81.50 344 GLU A CA 1
ATOM 2669 C C . GLU A 1 344 ? -20.408 -18.912 17.304 1.00 81.50 344 GLU A C 1
ATOM 2671 O O . GLU A 1 344 ? -19.191 -18.988 17.075 1.00 81.50 344 GLU A O 1
ATOM 2676 N N . GLU A 1 345 ? -20.904 -18.141 18.274 1.00 78.06 345 GLU A N 1
ATOM 2677 C CA . GLU A 1 345 ? -20.078 -17.349 19.183 1.00 78.06 345 GLU A CA 1
ATOM 2678 C C . GLU A 1 345 ? -19.315 -18.290 20.128 1.00 78.06 345 GLU A C 1
ATOM 2680 O O . GLU A 1 345 ? -19.887 -18.993 20.958 1.00 78.06 345 GLU A O 1
ATOM 2685 N N . GLY A 1 346 ? -17.992 -18.341 19.965 1.00 69.81 346 GLY A N 1
ATOM 2686 C CA . GLY A 1 346 ? -17.104 -19.155 20.791 1.00 69.81 346 GLY A CA 1
ATOM 2687 C C . GLY A 1 346 ? -16.264 -18.288 21.731 1.00 69.81 346 GLY A C 1
ATOM 2688 O O . GLY A 1 346 ? -15.863 -17.187 21.340 1.00 69.81 346 GLY A O 1
ATOM 2689 N N . PRO A 1 347 ? -15.911 -18.779 22.933 1.00 62.97 347 PRO A N 1
ATOM 2690 C CA . PRO A 1 347 ? -15.125 -18.008 23.888 1.00 62.97 347 PRO A CA 1
ATOM 2691 C C . PRO A 1 347 ? -13.768 -17.603 23.293 1.00 62.97 347 PRO A C 1
ATOM 2693 O O . PRO A 1 347 ? -13.009 -18.439 22.797 1.00 62.97 347 PRO A O 1
ATOM 2696 N N . GLY A 1 348 ? -13.468 -16.301 23.346 1.00 62.09 348 GLY A N 1
ATOM 2697 C CA . GLY A 1 348 ? -12.144 -15.754 23.039 1.00 62.09 348 GLY A CA 1
ATOM 2698 C C . GLY A 1 348 ? -11.718 -15.804 21.567 1.00 62.09 348 GLY A C 1
ATOM 2699 O O . GLY A 1 348 ? -10.518 -15.884 21.302 1.00 62.09 348 GLY A O 1
ATOM 2700 N N . ARG A 1 349 ? -12.649 -15.780 20.602 1.00 67.06 349 ARG A N 1
ATOM 2701 C CA . ARG A 1 349 ? -12.326 -15.709 19.162 1.00 67.06 349 ARG A CA 1
ATOM 2702 C C . ARG A 1 349 ? -12.405 -14.265 18.641 1.00 67.06 349 ARG A C 1
ATOM 2704 O O . ARG A 1 349 ? -13.497 -13.816 18.304 1.00 67.06 349 ARG A O 1
ATOM 2711 N N . PRO A 1 350 ? -11.285 -13.518 18.579 1.00 75.19 350 PRO A N 1
ATOM 2712 C CA . PRO A 1 350 ? -11.302 -12.170 18.035 1.00 75.19 350 PRO A CA 1
ATOM 2713 C C . PRO A 1 350 ? -11.379 -12.212 16.508 1.00 75.19 350 PRO A C 1
ATOM 2715 O O . PRO A 1 350 ? -10.502 -12.771 15.841 1.00 75.19 350 PRO A O 1
ATOM 2718 N N . TRP A 1 351 ? -12.403 -11.557 15.968 1.00 80.94 351 TRP A N 1
ATOM 2719 C CA . TRP A 1 351 ? -12.484 -11.244 14.550 1.00 80.94 351 TRP A CA 1
ATOM 2720 C C . TRP A 1 351 ? -11.316 -10.356 14.128 1.00 80.94 351 TRP A C 1
ATOM 2722 O O . TRP A 1 351 ? -10.902 -9.448 14.855 1.00 80.94 351 TRP A O 1
ATOM 2732 N N . HIS A 1 352 ? -10.790 -10.617 12.937 1.00 78.12 352 HIS A N 1
ATOM 2733 C CA . HIS A 1 352 ? -9.784 -9.763 12.333 1.00 78.12 352 HIS A CA 1
ATOM 2734 C C . HIS A 1 352 ? -9.889 -9.742 10.807 1.00 78.12 352 HIS A C 1
ATOM 2736 O O . HIS A 1 352 ? -10.243 -10.733 10.164 1.00 78.12 352 HIS A O 1
ATOM 2742 N N . PHE A 1 353 ? -9.507 -8.612 10.227 1.00 78.75 353 PHE A N 1
ATOM 2743 C CA . PHE A 1 353 ? -9.244 -8.447 8.815 1.00 78.75 353 PHE A CA 1
ATOM 2744 C C . PHE A 1 353 ? -8.052 -9.295 8.375 1.00 78.75 353 PHE A C 1
ATOM 2746 O O . PHE A 1 353 ? -7.110 -9.554 9.134 1.00 78.75 353 PHE A O 1
ATOM 2753 N N . LEU A 1 354 ? -8.102 -9.710 7.118 1.00 71.88 354 LEU A N 1
ATOM 2754 C CA . LEU A 1 354 ? -7.012 -10.352 6.400 1.00 71.88 354 LEU A CA 1
ATOM 2755 C C . LEU A 1 354 ? -6.574 -9.440 5.246 1.00 71.88 354 LEU A C 1
ATOM 2757 O O . LEU A 1 354 ? -7.400 -8.753 4.650 1.00 71.88 354 LEU A O 1
ATOM 2761 N N . GLU A 1 355 ? -5.277 -9.421 4.940 1.00 60.66 355 GLU A N 1
ATOM 2762 C CA . GLU A 1 355 ? -4.779 -8.913 3.654 1.00 60.66 355 GLU A CA 1
ATOM 2763 C C . GLU A 1 355 ? -4.679 -10.081 2.684 1.00 60.66 355 GLU A C 1
ATOM 2765 O O . GLU A 1 355 ? -4.236 -11.168 3.067 1.00 60.66 355 GLU A O 1
ATOM 2770 N N . LEU A 1 356 ? -5.153 -9.874 1.458 1.00 53.47 356 LEU A N 1
ATOM 2771 C CA . LEU A 1 356 ? -5.280 -10.952 0.496 1.00 53.47 356 LEU A CA 1
ATOM 2772 C C . LEU A 1 356 ? -3.955 -11.448 -0.056 1.00 53.47 356 LEU A C 1
ATOM 2774 O O . LEU A 1 356 ? -2.997 -10.705 -0.249 1.00 53.47 356 LEU A O 1
ATOM 2778 N N . ILE A 1 357 ? -4.000 -12.740 -0.364 1.00 44.47 357 ILE A N 1
ATOM 2779 C CA . ILE A 1 357 ? -3.140 -13.456 -1.289 1.00 44.47 357 ILE A CA 1
ATOM 2780 C C . ILE A 1 357 ? -4.098 -13.921 -2.386 1.00 44.47 357 ILE A C 1
ATOM 2782 O O . ILE A 1 357 ? -4.792 -14.917 -2.197 1.00 44.47 357 ILE A O 1
ATOM 2786 N N . SER A 1 358 ? -4.198 -13.200 -3.495 1.00 36.34 358 SER A N 1
ATOM 2787 C CA . SER A 1 358 ? -4.814 -13.757 -4.699 1.00 36.34 358 SER A CA 1
ATOM 2788 C C . SER A 1 358 ? -4.301 -13.051 -5.943 1.00 36.34 358 SER A C 1
ATOM 2790 O O . SER A 1 358 ? -4.110 -11.838 -5.952 1.00 36.34 358 SER A O 1
ATOM 2792 N N . ASP A 1 359 ? -4.110 -13.848 -6.994 1.00 34.75 359 ASP A N 1
ATOM 2793 C CA . ASP A 1 359 ? -3.830 -13.394 -8.361 1.00 34.75 359 ASP A CA 1
ATOM 2794 C C . ASP A 1 359 ? -5.011 -12.591 -8.957 1.00 34.75 359 ASP A C 1
ATOM 2796 O O . ASP A 1 359 ? -4.868 -11.939 -9.987 1.00 34.75 359 ASP A O 1
ATOM 2800 N N . GLU A 1 360 ? -6.166 -12.596 -8.283 1.00 40.91 360 GLU A N 1
ATOM 2801 C CA . GLU A 1 360 ? -7.339 -11.777 -8.580 1.00 40.91 360 GLU A CA 1
ATOM 2802 C C . GLU A 1 360 ? -7.455 -10.667 -7.527 1.00 40.91 360 GLU A C 1
ATOM 2804 O O . GLU A 1 360 ? -7.613 -10.933 -6.332 1.00 40.91 360 GLU A O 1
ATOM 2809 N N . THR A 1 361 ? -7.344 -9.408 -7.951 1.00 49.97 361 THR A N 1
ATOM 2810 C CA . THR A 1 361 ? -7.592 -8.244 -7.094 1.00 49.97 361 THR A CA 1
ATOM 2811 C C . THR A 1 361 ? -8.999 -8.327 -6.512 1.00 49.97 361 THR A C 1
ATOM 2813 O O . THR A 1 361 ? -9.961 -8.469 -7.268 1.00 49.97 361 THR A O 1
ATOM 2816 N N . VAL A 1 362 ? -9.139 -8.186 -5.191 1.00 56.78 362 VAL A N 1
ATOM 2817 C CA . VAL A 1 362 ? -10.463 -8.056 -4.570 1.00 56.78 362 VAL A CA 1
ATOM 2818 C C . VAL A 1 362 ? -11.235 -6.937 -5.228 1.00 56.78 362 VAL A C 1
ATOM 2820 O O . VAL A 1 362 ? -10.724 -5.825 -5.379 1.00 56.78 362 VAL A O 1
ATOM 2823 N N . ALA A 1 363 ? -12.467 -7.263 -5.614 1.00 64.69 363 ALA A N 1
ATOM 2824 C CA . ALA A 1 363 ? -13.383 -6.306 -6.190 1.00 64.69 363 ALA A CA 1
ATOM 2825 C C . ALA A 1 363 ? -13.445 -5.058 -5.290 1.00 64.69 363 ALA A C 1
ATOM 2827 O O . ALA A 1 363 ? -13.572 -5.191 -4.064 1.00 64.69 363 ALA A O 1
ATOM 2828 N N . PRO A 1 364 ? -13.348 -3.846 -5.863 1.00 70.75 364 PRO A N 1
ATOM 2829 C CA . PRO A 1 364 ? -13.496 -2.614 -5.102 1.00 70.75 364 PRO A CA 1
ATOM 2830 C C . PRO A 1 364 ? -14.732 -2.679 -4.199 1.00 70.75 364 PRO A C 1
ATOM 2832 O O . PRO A 1 364 ? -15.808 -3.084 -4.637 1.00 70.75 364 PRO A O 1
ATOM 2835 N N . GLY A 1 365 ? -14.578 -2.308 -2.930 1.00 76.88 365 GLY A N 1
ATOM 2836 C CA . GLY A 1 365 ? -15.670 -2.336 -1.955 1.00 76.88 365 GLY A CA 1
ATOM 2837 C C . GLY A 1 365 ? -15.775 -3.609 -1.119 1.00 76.88 365 GLY A C 1
ATOM 2838 O O . GLY A 1 365 ? -16.609 -3.640 -0.220 1.00 76.88 365 GLY A O 1
ATOM 2839 N N . CYS A 1 366 ? -14.944 -4.627 -1.347 1.00 82.69 366 CYS A N 1
ATOM 2840 C CA . CYS A 1 366 ? -14.968 -5.854 -0.548 1.00 82.69 366 CYS A CA 1
ATOM 2841 C C . CYS A 1 366 ? -13.836 -5.909 0.493 1.00 82.69 366 CYS A C 1
ATOM 2843 O O . CYS A 1 366 ? -12.755 -5.345 0.313 1.00 82.69 366 CYS A O 1
ATOM 2845 N N . ILE A 1 367 ? -14.085 -6.613 1.596 1.00 83.50 367 ILE A N 1
ATOM 2846 C CA . ILE A 1 367 ? -13.140 -6.854 2.695 1.00 83.50 367 ILE A CA 1
ATOM 2847 C C . ILE A 1 367 ? -13.048 -8.341 2.997 1.00 83.50 367 ILE A C 1
ATOM 2849 O O . ILE A 1 367 ? -14.011 -9.077 2.810 1.00 83.50 367 ILE A O 1
ATOM 2853 N N . MET A 1 368 ? -11.911 -8.780 3.535 1.00 82.06 368 MET A N 1
ATOM 2854 C CA . MET A 1 368 ? -11.777 -10.143 4.034 1.00 82.06 368 MET A CA 1
ATOM 2855 C C . MET A 1 368 ? -11.642 -10.208 5.542 1.00 82.06 368 MET A C 1
ATOM 2857 O O . MET A 1 368 ? -10.867 -9.469 6.150 1.00 82.06 368 MET A O 1
ATOM 2861 N N . LEU A 1 369 ? -12.384 -11.141 6.128 1.00 83.75 369 LEU A N 1
ATOM 2862 C CA . LEU A 1 369 ? -12.551 -11.322 7.558 1.00 83.75 369 LEU A CA 1
ATOM 2863 C C . LEU A 1 369 ? -12.311 -12.777 7.945 1.00 83.75 369 LEU A C 1
ATOM 2865 O O . LEU A 1 369 ? -12.594 -13.715 7.199 1.00 83.75 369 LEU A O 1
A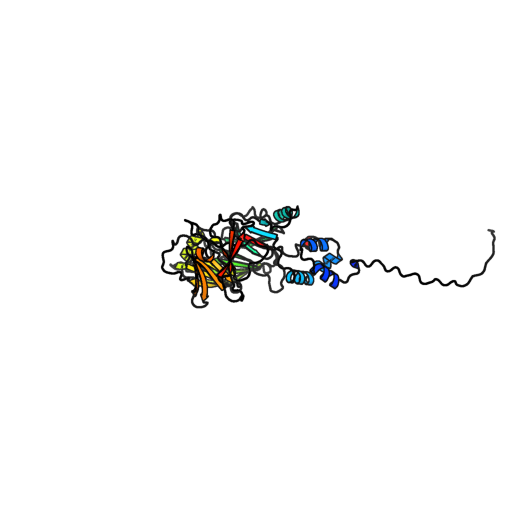TOM 2869 N N . SER A 1 370 ? -11.802 -12.980 9.152 1.00 81.75 370 SER A N 1
ATOM 2870 C CA . SER A 1 370 ? -11.659 -14.303 9.741 1.00 81.75 370 SER A CA 1
ATOM 2871 C C . SER A 1 370 ? -12.017 -14.244 11.226 1.00 81.75 370 SER A C 1
ATOM 2873 O O . SER A 1 370 ? -11.486 -13.387 11.935 1.00 81.75 370 SER A O 1
ATOM 2875 N N . PRO A 1 371 ? -12.864 -15.163 11.727 1.00 79.06 371 PRO A N 1
ATOM 2876 C CA . PRO A 1 371 ? -13.248 -15.192 13.140 1.00 79.06 371 PRO A CA 1
ATOM 2877 C C . PRO A 1 371 ? -12.120 -15.681 14.049 1.00 79.06 371 PRO A C 1
ATOM 2879 O O . PRO A 1 371 ? -12.140 -15.462 15.254 1.00 79.06 371 PRO A O 1
ATOM 2882 N N . ASN A 1 372 ? -11.141 -16.402 13.496 1.00 74.25 372 ASN A N 1
ATOM 2883 C CA . ASN A 1 372 ? -9.963 -16.847 14.229 1.00 74.25 372 ASN A CA 1
ATOM 2884 C C . ASN A 1 372 ? -8.800 -17.108 13.266 1.00 74.25 372 ASN A C 1
ATOM 2886 O O . ASN A 1 372 ? -8.962 -17.755 12.226 1.00 74.25 372 ASN A O 1
ATOM 2890 N N . GLN A 1 373 ? -7.593 -16.706 13.662 1.00 65.06 373 GLN A N 1
ATOM 2891 C CA . GLN A 1 373 ? -6.350 -16.995 12.945 1.00 65.06 373 GLN A CA 1
ATOM 2892 C C . GLN A 1 373 ? -6.159 -18.492 12.639 1.00 65.06 373 GLN A C 1
ATOM 2894 O O . GLN A 1 373 ? -5.508 -18.828 11.652 1.00 65.06 373 GLN A O 1
ATOM 2899 N N . LYS A 1 374 ? -6.737 -19.388 13.454 1.00 65.00 374 LYS A N 1
ATOM 2900 C CA . LYS A 1 374 ? -6.641 -20.852 13.313 1.00 65.00 374 LYS A CA 1
ATOM 2901 C C . LYS A 1 374 ? -7.705 -21.497 12.416 1.00 65.00 374 LYS A C 1
ATOM 2903 O O . LYS A 1 374 ? -7.549 -22.667 12.086 1.00 65.00 374 LYS A O 1
ATOM 2908 N N . CYS A 1 375 ? -8.779 -20.796 12.038 1.00 69.44 375 CYS A N 1
ATOM 2909 C CA . CYS A 1 375 ? -9.800 -21.378 11.154 1.00 69.44 375 CYS A CA 1
ATOM 2910 C C . CYS A 1 375 ? -9.188 -21.732 9.792 1.00 69.44 375 CYS A C 1
ATOM 2912 O O . CYS A 1 375 ? -8.271 -21.045 9.364 1.00 69.44 375 CYS A O 1
ATOM 2914 N N . SER A 1 376 ? -9.688 -22.761 9.107 1.00 70.00 376 SER A N 1
ATOM 2915 C CA . SER A 1 376 ? -9.275 -23.145 7.743 1.00 70.00 376 SER A CA 1
ATOM 2916 C C . SER A 1 376 ? -10.112 -22.472 6.648 1.00 70.00 376 SER A C 1
ATOM 2918 O O . SER A 1 376 ? -10.004 -22.817 5.478 1.00 70.00 376 SER A O 1
ATOM 2920 N N . TRP A 1 377 ? -10.954 -21.511 7.017 1.00 76.00 377 TRP A N 1
ATOM 2921 C CA . TRP A 1 377 ? -11.846 -20.772 6.126 1.00 76.00 377 TRP A CA 1
ATOM 2922 C C . TRP A 1 377 ? -11.932 -19.306 6.566 1.00 76.00 377 TRP A C 1
ATOM 2924 O O . TRP A 1 377 ? -11.620 -18.970 7.713 1.00 76.00 377 TRP A O 1
ATOM 2934 N N . MET A 1 378 ? -12.313 -18.441 5.638 1.00 83.81 378 MET A N 1
ATOM 2935 C CA . MET A 1 378 ? -12.421 -16.989 5.783 1.00 83.81 378 MET A CA 1
ATOM 2936 C C . MET A 1 378 ? -13.668 -16.489 5.050 1.00 83.81 378 MET A C 1
ATOM 2938 O O . MET A 1 378 ? -14.315 -17.262 4.344 1.00 83.81 378 MET A O 1
ATOM 2942 N N . PHE A 1 379 ? -13.999 -15.216 5.225 1.00 85.88 379 PHE A N 1
ATOM 2943 C CA . PHE A 1 379 ? -15.135 -14.579 4.572 1.00 85.88 379 PHE A CA 1
ATOM 2944 C C . PHE A 1 379 ? -14.680 -13.402 3.730 1.00 85.88 379 PHE A C 1
ATOM 2946 O O . PHE A 1 379 ? -13.894 -12.584 4.206 1.00 85.88 379 PHE A O 1
ATOM 2953 N N . LEU A 1 380 ? -15.194 -13.318 2.512 1.00 86.50 380 LEU A N 1
ATOM 2954 C CA . LEU A 1 380 ? -15.212 -12.109 1.708 1.00 86.50 380 LEU A CA 1
ATOM 2955 C C . LEU A 1 380 ? -16.563 -11.434 1.944 1.00 86.50 380 LEU A C 1
ATOM 2957 O O . LEU A 1 380 ? -17.598 -12.088 1.860 1.00 86.50 380 LEU A O 1
ATOM 2961 N N . VAL A 1 381 ? -16.548 -10.154 2.296 1.00 88.00 381 VAL A N 1
ATOM 2962 C CA . VAL A 1 381 ? -17.759 -9.383 2.583 1.00 88.00 381 VAL A CA 1
ATOM 2963 C C . VAL A 1 381 ? -17.784 -8.150 1.705 1.00 88.00 381 VAL A C 1
ATOM 2965 O O . VAL A 1 381 ? -16.837 -7.359 1.714 1.00 88.00 381 VAL A O 1
ATOM 2968 N N . ASP A 1 382 ? -18.876 -7.971 0.976 1.00 88.19 382 ASP A N 1
ATOM 2969 C CA . ASP A 1 382 ? -19.158 -6.738 0.256 1.00 88.19 382 ASP A CA 1
ATOM 2970 C C . ASP A 1 382 ? -19.630 -5.668 1.252 1.00 88.19 382 ASP A C 1
ATOM 2972 O O . ASP A 1 382 ? -20.643 -5.822 1.935 1.00 88.19 382 ASP A O 1
ATOM 2976 N N . VAL A 1 383 ? -18.888 -4.566 1.372 1.00 86.81 383 VAL A N 1
ATOM 2977 C CA . VAL A 1 383 ? -19.177 -3.510 2.359 1.00 86.81 383 VAL A CA 1
ATOM 2978 C C . VAL A 1 383 ? -20.476 -2.754 2.024 1.00 86.81 383 VAL A C 1
ATOM 2980 O O . VAL A 1 383 ? -21.111 -2.155 2.898 1.00 86.81 383 VAL A O 1
ATOM 2983 N N . GLU A 1 384 ? -20.913 -2.767 0.769 1.00 85.62 384 GLU A N 1
ATOM 2984 C CA . GLU A 1 384 ? -22.108 -2.067 0.309 1.00 85.62 384 GLU A CA 1
ATOM 2985 C C . GLU A 1 384 ? -23.373 -2.914 0.443 1.00 85.62 384 GLU A C 1
ATOM 2987 O O . GLU A 1 384 ? -24.400 -2.381 0.862 1.00 85.62 384 GLU A O 1
ATOM 2992 N N . THR A 1 385 ? -23.322 -4.214 0.165 1.00 87.50 385 THR A N 1
ATOM 2993 C CA . THR A 1 385 ? -24.504 -5.091 0.264 1.00 87.50 385 THR A CA 1
ATOM 2994 C C . THR A 1 385 ? -24.563 -5.866 1.579 1.00 87.50 385 THR A C 1
ATOM 2996 O O . THR A 1 385 ? -25.647 -6.261 1.994 1.00 87.50 385 THR A O 1
ATOM 2999 N N . MET A 1 386 ? -23.437 -6.002 2.291 1.00 91.81 386 MET A N 1
ATOM 3000 C CA . MET A 1 386 ? -23.255 -6.961 3.393 1.00 91.81 386 MET A CA 1
ATOM 3001 C C . MET A 1 386 ? -23.460 -8.416 2.954 1.00 91.81 386 MET A C 1
ATOM 3003 O O . MET A 1 386 ? -23.757 -9.279 3.774 1.00 91.81 386 MET A O 1
ATOM 3007 N N . GLU A 1 387 ? -23.289 -8.714 1.667 1.00 89.25 387 GLU A N 1
ATOM 3008 C CA . GLU A 1 387 ? -23.249 -10.094 1.193 1.00 89.25 387 GLU A CA 1
ATOM 3009 C C . GLU A 1 387 ? -21.932 -10.749 1.601 1.00 89.25 387 GLU A C 1
ATOM 3011 O O . GLU A 1 387 ? -20.866 -10.128 1.559 1.00 89.25 387 GLU A O 1
ATOM 3016 N N . VAL A 1 388 ? -22.024 -12.011 2.016 1.00 90.00 388 VAL A N 1
ATOM 3017 C CA . VAL A 1 388 ? -20.899 -12.779 2.542 1.00 90.00 388 VAL A CA 1
ATOM 3018 C C . VAL A 1 388 ? -20.668 -14.003 1.678 1.00 90.00 388 VAL A C 1
ATOM 3020 O O . VAL A 1 388 ? -21.554 -14.838 1.507 1.00 90.00 388 VAL A O 1
ATOM 3023 N N . GLU A 1 389 ? -19.436 -14.156 1.216 1.00 88.50 389 GLU A N 1
ATOM 3024 C CA . GLU A 1 389 ? -18.956 -15.360 0.561 1.00 88.50 389 GLU A CA 1
ATOM 3025 C C . GLU A 1 389 ? -17.933 -16.058 1.460 1.00 88.50 389 GLU A C 1
ATOM 3027 O O . GLU A 1 389 ? -16.991 -15.447 1.972 1.00 88.50 389 GLU A O 1
ATOM 3032 N N . ARG A 1 390 ? -18.106 -17.365 1.673 1.00 85.88 390 ARG A N 1
ATOM 3033 C CA . ARG A 1 390 ? -17.166 -18.172 2.453 1.00 85.88 390 ARG A CA 1
ATOM 3034 C C . ARG A 1 390 ? -16.125 -18.796 1.535 1.00 85.88 390 ARG A C 1
ATOM 3036 O O . ARG A 1 390 ? -16.464 -19.570 0.648 1.00 85.88 390 ARG A O 1
ATOM 3043 N N . ILE A 1 391 ? -14.856 -18.544 1.836 1.00 79.88 391 ILE A N 1
ATOM 3044 C CA . ILE A 1 391 ? -13.718 -18.998 1.035 1.00 79.88 391 ILE A CA 1
ATOM 3045 C C . ILE A 1 391 ? -12.843 -19.939 1.873 1.00 79.88 391 ILE A C 1
ATOM 3047 O O . ILE A 1 391 ? -12.572 -19.691 3.055 1.00 79.88 391 ILE A O 1
ATOM 3051 N N . GLU A 1 392 ? -12.381 -21.041 1.281 1.00 71.75 392 GLU A N 1
ATOM 3052 C CA . GLU A 1 392 ? -11.390 -21.923 1.910 1.00 71.75 392 GLU A CA 1
ATOM 3053 C C . GLU A 1 392 ? -10.027 -21.225 2.030 1.00 71.75 392 GLU A C 1
ATOM 3055 O O . GLU A 1 392 ? -9.543 -20.605 1.084 1.00 71.75 392 GLU A O 1
ATOM 3060 N N . LYS A 1 393 ? -9.348 -21.369 3.177 1.00 64.00 393 LYS A N 1
ATOM 3061 C CA . LYS A 1 393 ? -7.983 -20.853 3.358 1.00 64.00 393 LYS A CA 1
ATOM 3062 C C . LYS A 1 393 ? -6.991 -21.724 2.597 1.00 64.00 393 LYS A C 1
ATOM 3064 O O . LYS A 1 393 ? -6.374 -22.625 3.163 1.00 64.00 393 LYS A O 1
ATOM 3069 N N . ARG A 1 394 ? -6.788 -21.423 1.319 1.00 53.91 394 ARG A N 1
ATOM 3070 C CA . ARG A 1 394 ? -5.684 -21.978 0.534 1.00 53.91 394 ARG A CA 1
ATOM 3071 C C . ARG A 1 394 ? -4.493 -21.018 0.639 1.00 53.91 394 ARG A C 1
ATOM 3073 O O . ARG A 1 394 ? -4.561 -19.888 0.183 1.00 53.91 394 ARG A O 1
ATOM 3080 N N . TYR A 1 395 ? -3.423 -21.473 1.297 1.00 51.72 395 TYR A N 1
ATOM 3081 C CA . TYR A 1 395 ? -2.109 -20.806 1.379 1.00 51.72 395 TYR A CA 1
ATOM 3082 C C . TYR A 1 395 ? -2.061 -19.434 2.083 1.00 51.72 395 TYR A C 1
ATOM 3084 O O . TYR A 1 395 ? -1.496 -18.477 1.569 1.00 51.72 395 TYR A O 1
ATOM 3092 N N . TRP A 1 396 ? -2.580 -19.347 3.312 1.00 51.69 396 TRP A N 1
ATOM 3093 C CA . TRP A 1 396 ? -2.400 -18.167 4.173 1.00 51.69 396 TRP A CA 1
ATOM 3094 C C . TRP A 1 396 ? -1.054 -18.170 4.917 1.00 51.69 396 TRP A C 1
ATOM 3096 O O . TRP A 1 396 ? -0.666 -19.161 5.544 1.00 51.69 396 TRP A O 1
ATOM 3106 N N . HIS A 1 397 ? -0.401 -17.006 4.957 1.00 50.47 397 HIS A N 1
ATOM 3107 C CA . HIS A 1 397 ? 0.712 -16.712 5.857 1.00 50.47 397 HIS A CA 1
ATOM 3108 C C . HIS A 1 397 ? 0.301 -15.639 6.867 1.00 50.47 397 HIS A C 1
ATOM 3110 O O . HIS A 1 397 ? -0.308 -14.652 6.497 1.00 50.47 397 HIS A O 1
ATOM 3116 N N . LYS A 1 398 ? 0.687 -15.810 8.141 1.00 49.94 398 LYS A N 1
ATOM 3117 C CA . LYS A 1 398 ? 0.250 -15.034 9.329 1.00 49.94 398 LYS A CA 1
ATOM 3118 C C . LYS A 1 398 ? 0.433 -13.497 9.299 1.00 49.94 398 LYS A C 1
ATOM 3120 O O . LYS A 1 398 ? 0.249 -12.861 10.333 1.00 49.94 398 LYS A O 1
ATOM 3125 N N . ARG A 1 399 ? 0.892 -12.897 8.205 1.00 56.91 399 ARG A N 1
ATOM 3126 C CA . ARG A 1 399 ? 1.396 -11.519 8.148 1.00 56.91 399 ARG A CA 1
ATOM 3127 C C . ARG A 1 399 ? 0.917 -10.817 6.878 1.00 56.91 399 ARG A C 1
ATOM 3129 O O . ARG A 1 399 ? 0.509 -11.486 5.939 1.00 56.91 399 ARG A O 1
ATOM 3136 N N . GLN A 1 400 ? 1.001 -9.487 6.874 1.00 60.91 400 GLN A N 1
ATOM 3137 C CA . GLN A 1 400 ? 0.726 -8.650 5.706 1.00 60.91 400 GLN A CA 1
ATOM 3138 C C . GLN A 1 400 ? 1.503 -9.172 4.498 1.00 60.91 400 GLN A C 1
ATOM 3140 O O . GLN A 1 400 ? 2.708 -9.398 4.593 1.00 60.91 400 GLN A O 1
ATOM 3145 N N . MET A 1 401 ? 0.803 -9.394 3.394 1.00 69.44 401 MET A N 1
ATOM 3146 C CA . MET A 1 401 ? 1.375 -9.868 2.142 1.00 69.44 401 MET A CA 1
ATOM 3147 C C . MET A 1 401 ? 1.221 -8.762 1.115 1.00 69.44 401 MET A C 1
ATOM 3149 O O . MET A 1 401 ? 0.115 -8.296 0.870 1.00 69.44 401 MET A O 1
ATOM 3153 N N . LEU A 1 402 ? 2.333 -8.323 0.545 1.00 73.44 402 LEU A N 1
ATOM 3154 C CA . LEU A 1 402 ? 2.332 -7.326 -0.510 1.00 73.44 402 LEU A CA 1
ATOM 3155 C C . LEU A 1 402 ? 2.568 -8.038 -1.845 1.00 73.44 402 LEU A C 1
ATOM 3157 O O . LEU A 1 402 ? 3.596 -8.715 -1.974 1.00 73.44 402 LEU A O 1
ATOM 3161 N N . PRO A 1 403 ? 1.635 -7.951 -2.810 1.00 74.50 403 PRO A N 1
ATOM 3162 C CA . PRO A 1 403 ? 1.792 -8.613 -4.096 1.00 74.50 403 PRO A CA 1
ATOM 3163 C C . PRO A 1 403 ? 3.012 -8.049 -4.822 1.00 74.50 403 PRO A C 1
ATOM 3165 O O . PRO A 1 403 ? 3.235 -6.839 -4.877 1.00 74.50 403 PRO A O 1
ATOM 3168 N N . TYR A 1 404 ? 3.824 -8.947 -5.365 1.00 77.31 404 TYR A N 1
ATOM 3169 C CA . TYR A 1 404 ? 4.952 -8.602 -6.211 1.00 77.31 404 TYR A CA 1
ATOM 3170 C C . TYR A 1 404 ? 4.581 -8.845 -7.665 1.00 77.31 404 TYR A C 1
ATOM 3172 O O . TYR A 1 404 ? 4.563 -9.979 -8.156 1.00 77.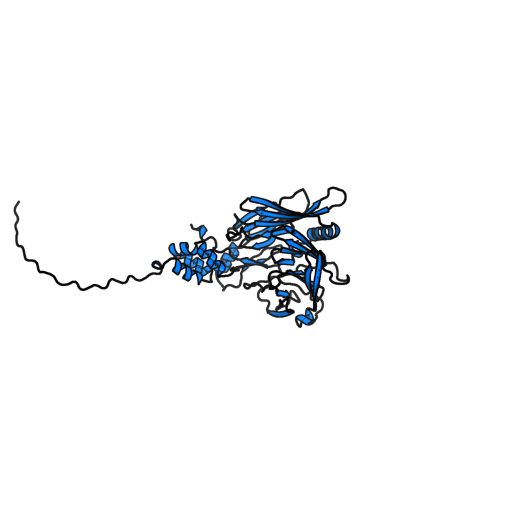31 404 TYR A O 1
ATOM 3180 N N . GLU A 1 405 ? 4.299 -7.749 -8.349 1.00 75.44 405 GLU A N 1
ATOM 3181 C CA . GLU A 1 405 ? 4.088 -7.728 -9.786 1.00 75.44 405 GLU A CA 1
ATOM 3182 C C . GLU A 1 405 ? 5.443 -7.702 -10.489 1.00 75.44 405 GLU A C 1
ATOM 3184 O O . GLU A 1 405 ? 6.309 -6.882 -10.164 1.00 75.44 405 GLU A O 1
ATOM 3189 N N . LEU A 1 406 ? 5.640 -8.589 -11.466 1.00 69.06 406 LEU A N 1
ATOM 3190 C CA . LEU A 1 406 ? 6.856 -8.539 -12.266 1.00 69.06 406 LEU A CA 1
ATOM 3191 C C . LEU A 1 406 ? 6.843 -7.261 -13.119 1.00 69.06 406 LEU A C 1
ATOM 3193 O O . LEU A 1 406 ? 5.909 -7.074 -13.906 1.00 69.06 406 LEU A O 1
ATOM 3197 N N . PRO A 1 407 ? 7.882 -6.409 -13.049 1.00 63.00 407 PRO A N 1
ATOM 3198 C CA . PRO A 1 407 ? 7.988 -5.265 -13.937 1.00 63.00 407 PRO A CA 1
ATOM 3199 C C . PRO A 1 407 ? 8.209 -5.787 -15.359 1.00 63.00 407 PRO A C 1
ATOM 3201 O O . PRO A 1 407 ? 9.297 -6.235 -15.724 1.00 63.00 407 PRO A O 1
ATOM 3204 N N . TRP A 1 408 ? 7.148 -5.790 -16.168 1.00 59.66 408 TRP A N 1
ATOM 3205 C CA . TRP A 1 408 ? 7.226 -6.234 -17.554 1.00 59.66 408 TRP A CA 1
ATOM 3206 C C . TRP A 1 408 ? 7.724 -5.095 -18.451 1.00 59.66 408 TRP A C 1
ATOM 3208 O O . TRP A 1 408 ? 7.152 -4.008 -18.380 1.00 59.66 408 TRP A O 1
ATOM 3218 N N . PRO A 1 409 ? 8.702 -5.304 -19.350 1.00 55.28 409 PRO A N 1
ATOM 3219 C CA . PRO A 1 409 ? 9.433 -6.545 -19.575 1.00 55.28 409 PRO A CA 1
ATOM 3220 C C . PRO A 1 409 ? 10.584 -6.715 -18.567 1.00 55.28 409 PRO A C 1
ATOM 3222 O O . PRO A 1 409 ? 11.323 -5.751 -18.350 1.00 55.28 409 PRO A O 1
ATOM 3225 N N . PRO A 1 410 ? 10.802 -7.925 -18.011 1.00 53.69 410 PRO A N 1
ATOM 3226 C CA . PRO A 1 410 ? 11.935 -8.229 -17.151 1.00 53.69 410 PRO A CA 1
ATOM 3227 C C . PRO A 1 410 ? 13.190 -8.065 -17.989 1.00 53.69 410 PRO A C 1
ATOM 3229 O O . PRO A 1 410 ? 13.493 -8.904 -18.830 1.00 53.69 410 PRO A O 1
ATOM 3232 N N . THR A 1 411 ? 13.844 -6.922 -17.822 1.00 50.62 411 THR A N 1
ATOM 3233 C CA . THR A 1 411 ? 15.140 -6.533 -18.376 1.00 50.62 411 THR A CA 1
ATOM 3234 C C . THR A 1 411 ? 15.560 -7.307 -19.636 1.00 50.62 411 THR A C 1
ATOM 3236 O O . THR A 1 411 ? 16.659 -7.845 -19.702 1.00 50.62 411 THR A O 1
ATOM 3239 N N . ILE A 1 412 ? 14.739 -7.301 -20.699 1.00 48.66 412 ILE A N 1
ATOM 3240 C CA . ILE A 1 412 ? 15.158 -7.788 -22.033 1.00 48.66 412 ILE A CA 1
ATOM 3241 C C . ILE A 1 412 ? 16.342 -6.936 -22.540 1.00 48.66 412 ILE A C 1
ATOM 3243 O O . ILE A 1 412 ? 17.056 -7.315 -23.463 1.00 48.66 412 ILE A O 1
ATOM 3247 N N . LYS A 1 413 ? 16.605 -5.798 -21.885 1.00 40.91 413 LYS A N 1
ATOM 3248 C CA . LYS A 1 413 ? 17.773 -4.936 -22.075 1.00 40.91 413 LYS A CA 1
ATOM 3249 C C . LYS A 1 413 ? 19.090 -5.492 -21.512 1.00 40.91 413 LYS A C 1
ATOM 3251 O O . LYS A 1 413 ? 20.127 -4.996 -21.912 1.00 40.91 413 LYS A O 1
ATOM 3256 N N . ALA A 1 414 ? 19.092 -6.510 -20.642 1.00 37.62 414 ALA A N 1
ATOM 3257 C CA . ALA A 1 414 ? 20.330 -7.044 -20.047 1.00 37.62 414 ALA A CA 1
ATOM 3258 C C . ALA A 1 414 ? 21.222 -7.827 -21.038 1.00 37.62 414 ALA A C 1
ATOM 3260 O O . ALA A 1 414 ? 22.308 -8.269 -20.677 1.00 37.62 414 ALA A O 1
ATOM 3261 N N . CYS A 1 415 ? 20.772 -8.003 -22.284 1.00 34.97 415 CYS A N 1
ATOM 3262 C CA . CYS A 1 415 ? 21.537 -8.628 -23.366 1.00 34.97 415 CYS A CA 1
ATOM 3263 C C . CYS A 1 415 ? 21.424 -7.830 -24.679 1.00 34.97 415 CYS A C 1
ATOM 3265 O O . CYS A 1 415 ? 21.318 -8.435 -25.753 1.00 34.97 415 CYS A O 1
ATOM 3267 N N . LEU A 1 416 ? 21.231 -6.507 -24.600 1.00 36.66 416 LEU A N 1
ATOM 3268 C CA . LEU A 1 416 ? 21.371 -5.599 -25.747 1.00 36.66 416 LEU A CA 1
ATOM 3269 C C . LEU A 1 416 ? 22.795 -5.055 -25.793 1.00 36.66 416 LEU A C 1
ATOM 3271 O O . LEU A 1 416 ? 23.305 -4.720 -24.702 1.00 36.66 416 LEU A O 1
#

Nearest PDB structures (foldseek):
  6x04-assembly1_A  TM=3.051E-01  e=2.568E-03  Saccharomyces cerevisiae S288C
  6x04-assembly1_C  TM=2.553E-01  e=4.088E-03  Saccharomyces cerevisiae S288C
  2kxg-assembly1_A  TM=5.484E-01  e=1.030E+00  Cucurbita maxima
  6pai-assembly1_C  TM=1.354E-01  e=2.688E-01  Homo sapiens

Foldseek 3Di:
DDDDDDDDDDDDDDDDPDDDPDPPPPDDPVVDDLVVLLVVLLPPLDLVVLVVQLVPDDSSVVSCVDPVSLVSSCVSHPFFFQFWWFFDQDTATDGDDDPDDPVNVVVRQLQDPVLVVVAHPWGFFAAPLQKTWTDGPLAWIWIDNSNVSDIDIGGPPDPDDFDHFFLHKYKDDFPPPNDRDDQQFIKIKTWTWGWCPPDDDTWIKIWIWMAGSNVRDIDTLDIGTDDCPQVVQVVVVCVVDRSLFFWQDQALQWTWGDGQNFKIWIARNPRRDIAMAGECPDDDDQPSPDPTNFFKHWFADLVSHFIWIWGQRFQKIWIWGDDPPPSYTDTDDIGGNCVLVVHDDDPPQDKTWDADDDSDPPRGQWT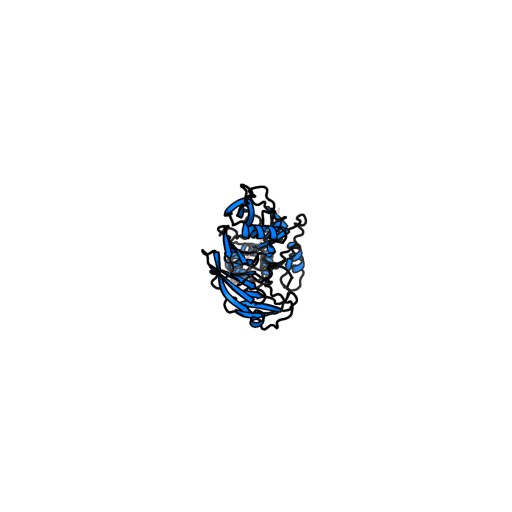KIDSHPPDQKIWIARNVPSDIDIGGNDDDDPGHIHGRGHNPPSPPVVVD

Mean predicted aligned error: 13.94 Å

Secondary structure (DSSP, 8-state):
-------------------PPP------GGGS-HHHHHHHHHT---HHHHHHHHHH-HHHHHHHT-HHHH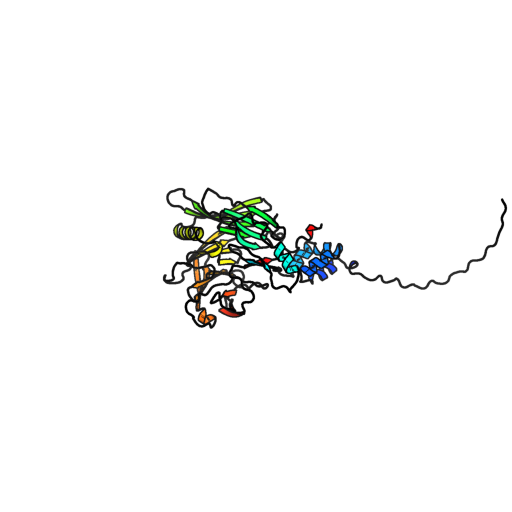HHHHHHS---EEEEEEESSS--EEE--PPSSTHHHHHHHHT--GGGTT--SEEEEEEETTEEEEEETTTEEEEEETTTTEEEEE-----S--S----EEEEEPPPTTT----TTT-EEEEEEEEEE-SSSS-EEEEEEEEEETTTTEEEEEEEEEE-HHHHHHHHHHHHHS-GGGGEEEEETTEEEEEETTTEEEEEETTT--EEEEEE--SSS-S-SS---GGGEEEEE-TTSS-EEEEEEETTEEEEEEEETTTTEEEEEEEEEHHHHTT----TT---EEE----SSPPPTTEEEEES-TT-SEEEEEETTT--EEEEE--S--SSEEEEEE--SS--GGGG-

Solvent-accessible surface area (backbone atoms only — not comparable to full-atom values): 24353 Å² total; per-residue (Å²): 137,92,80,90,84,89,84,88,83,82,86,81,85,82,80,85,82,69,86,72,80,76,77,78,68,81,87,47,85,84,76,54,56,67,71,58,52,44,55,58,56,62,68,47,83,43,69,68,59,48,51,52,48,34,69,70,40,70,71,48,26,53,52,61,67,29,70,70,47,46,53,51,41,54,73,73,39,72,83,54,55,57,22,29,34,33,40,38,90,68,68,46,71,43,72,48,96,66,81,94,55,78,65,59,59,56,51,51,63,36,51,42,64,69,91,50,66,90,57,69,66,48,34,56,60,32,54,52,58,42,33,40,26,22,32,31,72,39,56,32,35,38,40,31,32,39,77,80,68,44,73,46,83,42,73,67,90,70,86,65,100,63,97,60,44,43,66,43,33,38,73,47,77,34,66,94,81,74,56,80,42,40,97,60,44,34,28,36,41,37,38,26,46,50,67,46,69,82,73,92,58,60,44,30,31,41,36,22,34,35,39,33,44,68,77,69,42,78,43,81,55,32,75,46,82,44,67,43,76,71,47,51,54,47,52,57,51,45,75,77,38,69,57,72,41,28,47,21,40,75,42,85,67,26,40,31,34,52,43,94,78,35,37,37,39,39,34,32,69,87,58,29,49,75,48,59,30,40,49,81,86,67,85,91,77,75,79,92,83,65,68,48,43,36,28,42,37,50,40,31,36,75,82,66,76,51,58,33,40,38,34,55,57,85,60,28,43,36,37,26,39,68,42,87,91,73,42,37,38,45,78,77,48,75,44,52,46,42,71,70,68,73,44,86,90,59,91,90,54,61,58,27,53,56,68,71,86,62,94,62,78,76,58,67,28,52,47,38,39,28,58,38,96,83,54,66,48,34,33,43,32,34,72,85,79,68,48,71,45,81,41,73,60,76,86,83,66,102,52,48,41,38,58,37,32,61,46,80,73,74,62,75,66,81,82,109

pLDDT: mean 71.71, std 15.82, range [31.73, 92.62]

Sequence (416 aa):
MRLITAAGRKRPRRARETNAPVPTGSTSIYDLADELLELVFLHLSSPVCLVRAAAACRPWRRVIAAHGFLRRFRSLHGPHVLGHFNAGAKTQFVSASSPPGEVSLHVRSRLSHDFLANFYGLYLTDCRYGLLAFVHNKTSIVVCDPWTRQYRLLMPPLELKLDFPCYGAFLLDADETGTTSHMSNFRVLCVSFFVNKHGGMGRTSVSVSVFSATDNRWLSLATTNVDAGVVAAAILFLSILHTSKFFAGRVGGSLFWSFNGTTVIQVNESTGAFSSFFMSLGPAGVDDRGMDRGKVRAVVHKDSRTVRVVCIVEKELVVLQLMQGRGVCKQEKRVDLFQLCNVEEGPGRPWHFLELISDETVAPGCIMLSPNQKCSWMFLVDVETMEVERIEKRYWHKRQMLPYELPWPPTIKACL

Radius of gyration: 30.17 Å; Cα contacts (8 Å, |Δi|>4): 745; chains: 1; bounding box: 79×56×117 Å

InterPro domains:
  IPR036047 F-box-like domain superfamily [SSF81383] (25-149)

Organism: NCBI:txid191504